Protein AF-A0A954TBY7-F1 (afdb_monomer)

Structure (mmCIF, N/CA/C/O backbone):
data_AF-A0A954TBY7-F1
#
_entry.id   AF-A0A954TBY7-F1
#
loop_
_atom_site.group_PDB
_atom_site.id
_atom_site.type_symbol
_atom_site.label_atom_id
_atom_site.label_alt_id
_atom_site.label_comp_id
_atom_site.label_asym_id
_atom_site.label_entity_id
_atom_site.label_seq_id
_atom_site.pdbx_PDB_ins_code
_atom_site.Cartn_x
_atom_site.Cartn_y
_atom_site.Cartn_z
_atom_site.occupancy
_atom_site.B_iso_or_equiv
_atom_site.auth_seq_id
_atom_site.aut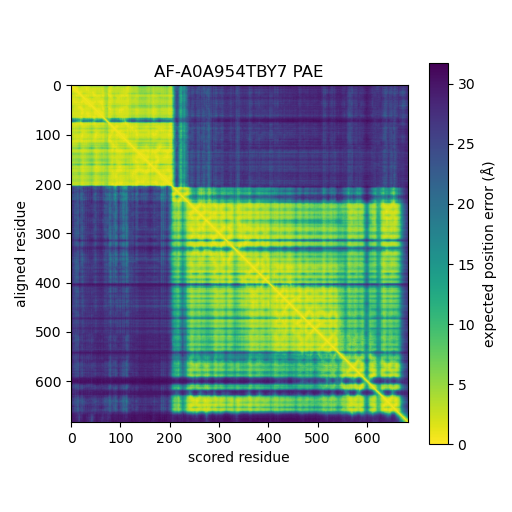h_comp_id
_atom_site.auth_asym_id
_atom_site.auth_atom_id
_atom_site.pdbx_PDB_model_num
ATOM 1 N N . MET A 1 1 ? -6.990 22.289 17.092 1.00 50.97 1 MET A N 1
ATOM 2 C CA . MET A 1 1 ? -8.337 21.695 16.941 1.00 50.97 1 MET A CA 1
ATOM 3 C C . MET A 1 1 ? -8.797 21.157 18.287 1.00 50.97 1 MET A C 1
ATOM 5 O O . MET A 1 1 ? -7.957 20.704 19.054 1.00 50.97 1 MET A O 1
ATOM 9 N N . ASN A 1 2 ? -10.092 21.253 18.597 1.00 77.56 2 ASN A N 1
ATOM 10 C CA . ASN A 1 2 ? -10.678 20.667 19.807 1.00 77.56 2 ASN A CA 1
ATOM 11 C C . ASN A 1 2 ? -10.578 19.130 19.717 1.00 77.56 2 ASN A C 1
ATOM 13 O O . ASN A 1 2 ? -11.118 18.555 18.777 1.00 77.56 2 ASN A O 1
ATOM 17 N N . ALA A 1 3 ? -9.901 18.467 20.664 1.00 75.75 3 ALA A N 1
ATOM 18 C CA . ALA A 1 3 ? -9.698 17.009 20.649 1.00 75.75 3 ALA A CA 1
ATOM 19 C C . ALA A 1 3 ? -11.019 16.218 20.564 1.00 75.75 3 ALA A C 1
ATOM 21 O O . ALA A 1 3 ? -11.081 15.175 19.921 1.00 75.75 3 ALA A O 1
ATOM 22 N N . LYS A 1 4 ? -12.099 16.763 21.139 1.00 79.69 4 LYS A N 1
ATOM 23 C CA . LYS A 1 4 ? -13.449 16.186 21.057 1.00 79.69 4 LYS A CA 1
ATOM 24 C C . LYS A 1 4 ? -14.001 16.187 19.634 1.00 79.69 4 LYS A C 1
ATOM 26 O O . LYS A 1 4 ? -14.615 15.212 19.220 1.00 79.69 4 LYS A O 1
ATOM 31 N N . ARG A 1 5 ? -13.745 17.259 18.880 1.00 84.50 5 ARG A N 1
ATOM 32 C CA . ARG A 1 5 ? -14.191 17.388 17.489 1.00 84.50 5 ARG A CA 1
ATOM 33 C C . ARG A 1 5 ? -13.431 16.437 16.565 1.00 84.50 5 ARG A C 1
ATOM 35 O O . ARG A 1 5 ? -14.044 15.838 15.698 1.00 84.50 5 ARG A O 1
ATOM 42 N N . VAL A 1 6 ? -12.132 16.236 16.808 1.00 80.69 6 VAL A N 1
ATOM 43 C CA . VAL A 1 6 ? -11.318 15.250 16.069 1.00 80.69 6 VAL A CA 1
ATOM 44 C C . VAL A 1 6 ? -11.825 13.827 16.313 1.00 80.69 6 VAL A C 1
ATOM 46 O O . VAL A 1 6 ? -12.022 13.073 15.365 1.00 80.69 6 VAL A O 1
ATOM 49 N N . ALA A 1 7 ? -12.094 13.467 17.573 1.00 77.31 7 ALA A N 1
ATOM 50 C CA . ALA A 1 7 ? -12.669 12.162 17.903 1.00 77.31 7 ALA A CA 1
ATOM 51 C C . ALA A 1 7 ? -14.050 11.961 17.250 1.00 77.31 7 ALA A C 1
ATOM 53 O O . ALA A 1 7 ? -14.341 10.881 16.742 1.00 77.31 7 ALA A O 1
ATOM 54 N N . ALA A 1 8 ? -14.876 13.010 17.222 1.00 84.69 8 ALA A N 1
ATOM 55 C CA . ALA A 1 8 ? -16.172 12.990 16.555 1.00 84.69 8 ALA A CA 1
ATOM 56 C C . ALA A 1 8 ? -16.061 12.808 15.032 1.00 84.69 8 ALA A C 1
ATOM 58 O O . ALA A 1 8 ? -16.785 11.999 14.457 1.00 84.69 8 ALA A O 1
ATOM 59 N N . GLU A 1 9 ? -15.134 13.508 14.378 1.00 85.94 9 GLU A N 1
ATOM 60 C CA . GLU A 1 9 ? -14.890 13.388 12.938 1.00 85.94 9 GLU A CA 1
ATOM 61 C C . GLU A 1 9 ? -14.439 11.975 12.547 1.00 85.94 9 GLU A C 1
ATOM 63 O O . GLU A 1 9 ? -14.971 11.397 11.596 1.00 85.94 9 GLU A O 1
ATOM 68 N N . ALA A 1 10 ? -13.536 11.383 13.335 1.00 79.56 10 ALA A N 1
ATOM 69 C CA . ALA A 1 10 ? -13.103 10.002 13.154 1.00 79.56 10 ALA A CA 1
ATOM 70 C C . ALA A 1 10 ? -14.247 9.001 13.380 1.00 79.56 10 ALA A C 1
ATOM 72 O O . ALA A 1 10 ? -14.364 8.022 12.650 1.00 79.56 10 ALA A O 1
ATOM 73 N N . ALA A 1 11 ? -15.119 9.229 14.363 1.00 83.06 11 ALA A N 1
ATOM 74 C CA . ALA A 1 11 ? -16.249 8.340 14.627 1.00 83.06 11 ALA A CA 1
ATOM 75 C C . ALA A 1 11 ? -17.298 8.355 13.502 1.00 83.06 11 ALA A C 1
ATOM 77 O O . ALA A 1 11 ? -17.919 7.331 13.222 1.00 83.06 11 ALA A O 1
ATOM 78 N N . LEU A 1 12 ? -17.463 9.482 12.806 1.00 90.31 12 LEU A N 1
ATOM 79 C CA . LEU A 1 12 ? -18.418 9.593 11.703 1.00 90.31 12 LEU A CA 1
ATOM 80 C C . LEU A 1 12 ? -18.045 8.762 10.468 1.00 90.31 12 LEU A C 1
ATOM 82 O O . LEU A 1 12 ? -18.895 8.568 9.607 1.00 90.31 12 LEU A O 1
ATOM 86 N N . GLN A 1 13 ? -16.818 8.241 10.358 1.00 88.75 13 GLN A N 1
ATOM 87 C CA . GLN A 1 13 ? -16.453 7.310 9.277 1.00 88.75 13 GLN A CA 1
ATOM 88 C C . GLN A 1 13 ? -17.236 5.987 9.331 1.00 88.75 13 GLN A C 1
ATOM 90 O O . GLN A 1 13 ? -17.309 5.278 8.338 1.00 88.75 13 GLN A O 1
ATOM 95 N N . TYR A 1 14 ? -17.814 5.660 10.490 1.00 86.69 14 TYR A N 1
ATOM 96 C CA . TYR A 1 14 ? -18.623 4.460 10.690 1.00 86.69 14 TYR A CA 1
ATOM 97 C C . TYR A 1 14 ? -20.109 4.671 10.369 1.00 86.69 14 TYR A C 1
ATOM 99 O O . TYR A 1 14 ? -20.904 3.774 10.633 1.00 86.69 14 TYR A O 1
ATOM 107 N N . VAL A 1 15 ? -20.489 5.854 9.872 1.00 92.56 15 VAL A N 1
ATOM 108 C CA . VAL A 1 15 ? -21.866 6.190 9.500 1.00 92.56 15 VAL A CA 1
ATOM 109 C C . VAL A 1 15 ? -21.993 6.182 7.983 1.00 92.56 15 VAL A C 1
ATOM 111 O O . VAL A 1 15 ? -21.381 7.005 7.301 1.00 92.56 15 VAL A O 1
ATOM 114 N N . GLU A 1 16 ? -22.827 5.281 7.477 1.00 92.50 16 GLU A N 1
ATOM 115 C CA . GLU A 1 16 ? -23.110 5.099 6.053 1.00 92.50 16 GLU A CA 1
ATOM 116 C C . GLU A 1 16 ? -24.574 5.454 5.738 1.00 92.50 16 GLU A C 1
ATOM 118 O O . GLU A 1 16 ? -25.411 5.605 6.635 1.00 92.50 16 GLU A O 1
ATOM 123 N N . ASN A 1 17 ? -24.889 5.613 4.450 1.00 92.88 17 ASN A N 1
ATOM 124 C CA . ASN A 1 17 ? -26.252 5.895 4.003 1.00 92.88 17 ASN A CA 1
ATOM 125 C C . ASN A 1 17 ? -27.227 4.787 4.434 1.00 92.88 17 ASN A C 1
ATOM 127 O O . ASN A 1 17 ? -26.924 3.600 4.366 1.00 92.88 17 ASN A O 1
ATOM 131 N N . GLY A 1 18 ? -28.418 5.191 4.872 1.00 90.25 18 GLY A N 1
ATOM 132 C CA . GLY A 1 18 ? -29.481 4.297 5.327 1.00 90.25 18 GLY A CA 1
ATOM 133 C C . GLY A 1 18 ? -29.299 3.752 6.747 1.00 90.25 18 GLY A C 1
ATOM 134 O O . GLY A 1 18 ? -30.172 3.026 7.223 1.00 90.25 18 GLY A O 1
ATOM 135 N N . MET A 1 19 ? -28.210 4.093 7.448 1.00 91.06 19 MET A N 1
ATOM 136 C CA . MET A 1 19 ? -27.984 3.621 8.815 1.00 91.06 19 MET A CA 1
ATOM 137 C C . MET A 1 19 ? -28.912 4.283 9.837 1.00 91.06 19 MET A C 1
ATOM 139 O O . MET A 1 19 ? -29.261 5.467 9.751 1.00 91.06 19 MET A O 1
ATOM 143 N N . ARG A 1 20 ? -29.218 3.523 10.891 1.00 90.56 20 ARG A N 1
ATOM 144 C CA . ARG A 1 20 ? -29.737 4.076 12.145 1.00 90.56 20 ARG A CA 1
ATOM 145 C C . ARG A 1 20 ? -28.571 4.447 13.050 1.00 90.56 20 ARG A C 1
ATOM 147 O O . ARG A 1 20 ? -27.699 3.620 13.314 1.00 90.56 20 ARG A O 1
ATOM 154 N N . VAL A 1 21 ? -28.559 5.679 13.550 1.00 94.56 21 VAL A N 1
ATOM 155 C CA . VAL A 1 21 ? -27.428 6.214 14.318 1.00 94.56 21 VAL A CA 1
ATOM 156 C C . VAL A 1 21 ? -27.861 6.525 15.744 1.00 94.56 21 VAL A C 1
ATOM 158 O O . VAL A 1 21 ? -28.618 7.461 15.986 1.00 94.56 21 VAL A O 1
ATOM 161 N N . GLY A 1 22 ? -27.362 5.758 16.710 1.00 94.38 22 GLY A N 1
ATOM 162 C CA . GLY A 1 22 ? -27.456 6.087 18.127 1.00 94.38 22 GLY A CA 1
ATOM 163 C C . GLY A 1 22 ? -26.684 7.371 18.418 1.00 94.38 22 GLY A C 1
ATOM 164 O O . GLY A 1 22 ? -25.465 7.415 18.250 1.00 94.38 22 GLY A O 1
ATOM 165 N N . LEU A 1 23 ? -27.393 8.416 18.840 1.00 96.62 23 LEU A N 1
ATOM 166 C CA . LEU A 1 23 ? -26.835 9.736 19.104 1.00 96.62 23 LEU A CA 1
ATOM 167 C C . LEU A 1 23 ? -26.536 9.861 20.597 1.00 96.62 23 LEU A C 1
ATOM 169 O O . LEU A 1 23 ? -27.461 9.962 21.404 1.00 96.62 23 LEU A O 1
ATOM 173 N N . GLY A 1 24 ? -25.252 9.842 20.949 1.00 94.12 24 GLY A N 1
ATOM 174 C CA . GLY A 1 24 ? -24.766 9.930 22.321 1.00 94.12 24 GLY A CA 1
ATOM 175 C C . GLY A 1 24 ? -25.105 11.228 23.059 1.00 94.12 24 GLY A C 1
ATOM 176 O O . GLY A 1 24 ? -25.708 12.157 22.512 1.00 94.12 24 GLY A O 1
ATOM 177 N N . THR A 1 25 ? -24.681 11.313 24.320 1.00 93.00 25 THR A N 1
ATOM 178 C CA . THR A 1 25 ? -24.926 12.478 25.187 1.00 93.00 25 THR A CA 1
ATOM 179 C C . THR A 1 25 ? -23.616 13.088 25.696 1.00 93.00 25 THR A C 1
ATOM 181 O O . THR A 1 25 ? -22.612 12.417 25.922 1.00 93.00 25 THR A O 1
ATOM 184 N N . GLY A 1 26 ? -23.617 14.412 25.882 1.00 90.69 26 GLY A N 1
ATOM 185 C CA . GLY A 1 26 ? -22.507 15.165 26.465 1.00 90.69 26 GLY A CA 1
ATOM 186 C C . GLY A 1 26 ? -21.692 15.972 25.453 1.00 90.69 26 GLY A C 1
ATOM 187 O O . GLY A 1 26 ? -21.946 15.973 24.254 1.00 90.69 26 GLY A O 1
ATOM 188 N N . SER A 1 27 ? -20.694 16.702 25.956 1.00 88.50 27 SER A N 1
ATOM 189 C CA . SER A 1 27 ? -19.977 17.714 25.158 1.00 88.50 27 SER A CA 1
ATOM 190 C C . SER A 1 27 ? -19.278 17.183 23.898 1.00 88.50 27 SER A C 1
ATOM 192 O O . SER A 1 27 ? -19.209 17.904 22.913 1.00 88.50 27 SER A O 1
ATOM 194 N N . THR A 1 28 ? -18.777 15.944 23.904 1.00 86.31 28 THR A N 1
ATOM 195 C CA . THR A 1 28 ? -18.187 15.326 22.702 1.00 86.31 28 THR A CA 1
ATOM 196 C C . THR A 1 28 ? -19.265 14.907 21.702 1.00 86.31 28 THR A C 1
ATOM 198 O O . THR A 1 28 ? -19.092 15.096 20.503 1.00 86.31 28 THR A O 1
ATOM 201 N N . ALA A 1 29 ? -20.406 14.407 22.184 1.00 90.00 29 ALA A N 1
ATOM 202 C CA . ALA A 1 29 ? -21.537 14.067 21.328 1.00 90.00 29 ALA A CA 1
ATOM 203 C C . ALA A 1 29 ? -22.147 15.312 20.659 1.00 90.00 29 ALA A C 1
ATOM 205 O O . ALA A 1 29 ? -22.557 15.235 19.510 1.00 90.00 29 ALA A O 1
ATOM 206 N N . LEU A 1 30 ? -22.141 16.474 21.325 1.00 91.75 30 LEU A N 1
ATOM 207 C CA . LEU A 1 30 ? -22.591 17.736 20.720 1.00 91.75 30 LEU A CA 1
ATOM 208 C C . LEU A 1 30 ? -21.755 18.128 19.492 1.00 91.75 30 LEU A C 1
ATOM 210 O O . LEU A 1 30 ? -22.326 18.507 18.474 1.00 91.75 30 LEU A O 1
ATOM 214 N N . GLU A 1 31 ? -20.429 17.982 19.562 1.00 91.44 31 GLU A N 1
ATOM 215 C CA . GLU A 1 31 ? -19.540 18.202 18.409 1.00 91.44 31 GLU A CA 1
ATOM 216 C C . GLU A 1 31 ? -19.845 17.208 17.275 1.00 91.44 31 GLU A C 1
ATOM 218 O O . GLU A 1 31 ? -19.875 17.586 16.105 1.00 91.44 31 GLU A O 1
ATOM 223 N N . MET A 1 32 ? -20.130 15.945 17.621 1.00 94.94 32 MET A N 1
ATOM 224 C CA . MET A 1 32 ? -20.538 14.917 16.657 1.00 94.94 32 MET A CA 1
ATOM 225 C C . MET A 1 32 ? -21.853 15.266 15.957 1.00 94.94 32 MET A C 1
ATOM 227 O O . MET A 1 32 ? -21.923 15.137 14.738 1.00 94.94 32 MET A O 1
ATOM 231 N N . LEU A 1 33 ? -22.863 15.771 16.674 1.00 97.25 33 LEU A N 1
ATOM 232 C CA . LEU A 1 33 ? -24.134 16.179 16.066 1.00 97.25 33 LEU A CA 1
ATOM 233 C C . LEU A 1 33 ? -23.950 17.300 15.035 1.00 97.25 33 LEU A C 1
ATOM 235 O O . LEU A 1 33 ? -24.588 17.274 13.986 1.00 97.25 33 LEU A O 1
ATOM 239 N N . GLU A 1 34 ? -23.085 18.278 15.310 1.00 96.06 34 GLU A N 1
ATOM 240 C CA . GLU A 1 34 ? -22.825 19.379 14.373 1.00 96.06 34 GLU A CA 1
ATOM 241 C C . GLU A 1 34 ? -22.205 18.878 13.066 1.00 96.06 34 GLU A C 1
ATOM 243 O O . GLU A 1 34 ? -22.681 19.225 11.983 1.00 96.06 34 GLU A O 1
ATOM 248 N N . LEU A 1 35 ? -21.199 18.007 13.174 1.00 95.69 35 LEU A N 1
ATOM 249 C CA . LEU A 1 35 ? -20.546 17.377 12.027 1.00 95.69 35 LEU A CA 1
ATOM 250 C C . LEU A 1 35 ? -21.489 16.422 11.275 1.00 95.69 35 LEU A C 1
ATOM 252 O O . LEU A 1 35 ? -21.494 16.386 10.044 1.00 95.69 35 LEU A O 1
ATOM 256 N N . LEU A 1 36 ? -22.321 15.665 11.993 1.00 97.12 36 LEU A N 1
ATOM 257 C CA . LEU A 1 36 ? -23.317 14.783 11.386 1.00 97.12 36 LEU A CA 1
ATOM 258 C C . LEU A 1 36 ? -24.338 15.591 10.576 1.00 97.12 36 LEU A C 1
ATOM 260 O O . LEU A 1 36 ? -24.650 15.233 9.442 1.00 97.12 36 LEU A O 1
ATOM 264 N N . ALA A 1 37 ? -24.809 16.717 11.116 1.00 97.25 37 ALA A N 1
ATOM 265 C CA . ALA A 1 37 ? -25.729 17.607 10.418 1.00 97.25 37 ALA A CA 1
ATOM 266 C C . ALA A 1 37 ? -25.112 18.215 9.145 1.00 97.25 37 ALA A C 1
ATOM 268 O O . ALA A 1 37 ? -25.820 18.419 8.160 1.00 97.25 37 ALA A O 1
ATOM 269 N N . GLU A 1 38 ? -23.804 18.497 9.139 1.00 95.94 38 GLU A N 1
ATOM 270 C CA . GLU A 1 38 ? -23.078 18.903 7.926 1.00 95.94 38 GLU A CA 1
ATOM 271 C C . GLU A 1 38 ? -23.099 17.804 6.860 1.00 95.94 38 GLU A C 1
ATOM 273 O O . GLU A 1 38 ? -23.438 18.083 5.711 1.00 95.94 38 GLU A O 1
ATOM 278 N N . ARG A 1 39 ? -22.819 16.550 7.235 1.00 96.44 39 ARG A N 1
ATOM 279 C CA . ARG A 1 39 ? -22.864 15.421 6.291 1.00 96.44 39 ARG A CA 1
ATOM 280 C C . ARG A 1 39 ? -24.265 15.178 5.738 1.00 96.44 39 ARG A C 1
ATOM 282 O O . ARG A 1 39 ? -24.400 14.924 4.546 1.00 96.44 39 ARG A O 1
ATOM 289 N N . ILE A 1 40 ? -25.300 15.321 6.567 1.00 96.56 40 ILE A N 1
ATOM 290 C CA . ILE A 1 40 ? -26.699 15.187 6.131 1.00 96.56 40 ILE A CA 1
ATOM 291 C C . ILE A 1 40 ? -27.058 16.259 5.101 1.00 96.56 40 ILE A C 1
ATOM 293 O O . ILE A 1 40 ? -27.643 15.950 4.065 1.00 96.56 40 ILE A O 1
ATOM 297 N N . ARG A 1 41 ? -26.638 17.513 5.316 1.00 95.62 41 ARG A N 1
ATOM 298 C CA . ARG A 1 41 ? -26.816 18.580 4.313 1.00 95.62 41 ARG A CA 1
ATOM 299 C C . ARG A 1 41 ? -26.100 18.290 2.991 1.00 95.62 41 ARG A C 1
ATOM 301 O O . ARG A 1 41 ? -26.542 18.784 1.961 1.00 95.62 41 ARG A O 1
ATOM 308 N N . ASN A 1 42 ? -25.042 17.483 3.025 1.00 94.19 42 ASN A N 1
ATOM 309 C CA . ASN A 1 42 ? -24.269 17.064 1.858 1.00 94.19 42 ASN A CA 1
ATOM 310 C C . ASN A 1 42 ? -24.735 15.719 1.261 1.00 94.19 42 ASN A C 1
ATOM 312 O O . ASN A 1 42 ? -24.016 15.140 0.453 1.00 94.19 42 ASN A O 1
ATOM 316 N N . GLY A 1 43 ? -25.919 15.223 1.638 1.00 94.38 43 GLY A N 1
ATOM 317 C CA . GLY A 1 43 ? -26.549 14.052 1.016 1.00 94.38 43 GLY A CA 1
ATOM 318 C C . GLY A 1 43 ? -26.509 12.760 1.835 1.00 94.38 43 GLY A C 1
ATOM 319 O O . GLY A 1 43 ? -27.042 11.752 1.378 1.00 94.38 43 GLY A O 1
ATOM 320 N N . LEU A 1 44 ? -25.934 12.765 3.044 1.00 95.62 44 LEU A N 1
ATOM 321 C CA . LEU A 1 44 ? -26.008 11.609 3.943 1.00 95.62 44 LEU A CA 1
ATOM 322 C C . LEU A 1 44 ? -27.450 11.409 4.440 1.00 95.62 44 LEU A C 1
ATOM 324 O O . LEU A 1 44 ? -28.040 12.305 5.044 1.00 95.62 44 LEU A O 1
ATOM 328 N N . THR A 1 45 ? -27.997 10.213 4.250 1.00 95.81 45 THR A N 1
ATOM 329 C CA . THR A 1 45 ? -29.342 9.845 4.715 1.00 95.81 45 THR A CA 1
ATOM 330 C C . THR A 1 45 ? -29.238 8.890 5.896 1.00 95.81 45 THR A C 1
ATOM 332 O O . THR A 1 45 ? -28.690 7.804 5.749 1.00 95.81 45 THR A O 1
ATOM 335 N N . ILE A 1 46 ? -29.764 9.276 7.062 1.00 95.00 46 ILE A N 1
ATOM 336 C CA . ILE A 1 46 ? -29.761 8.466 8.292 1.00 95.00 46 ILE A CA 1
ATOM 337 C C . ILE A 1 46 ? -31.028 8.695 9.114 1.00 95.00 46 ILE A C 1
ATOM 339 O O . ILE A 1 46 ? -31.739 9.683 8.919 1.00 95.00 46 ILE A O 1
ATOM 343 N N . GLU A 1 47 ? -31.255 7.823 10.094 1.00 93.19 47 GLU A N 1
ATOM 344 C CA . GLU A 1 47 ? -32.274 7.994 11.132 1.00 93.19 47 GLU A CA 1
ATOM 345 C C . GLU A 1 47 ? -31.620 7.990 12.528 1.00 93.19 47 GLU A C 1
ATOM 347 O O . GLU A 1 47 ? -31.001 7.012 12.949 1.00 93.19 47 GLU A O 1
ATOM 352 N N . GLY A 1 48 ? -31.713 9.105 13.254 1.00 94.75 48 GLY A N 1
ATOM 353 C CA . GLY A 1 48 ? -31.069 9.301 14.553 1.00 94.75 48 GLY A CA 1
ATOM 354 C C . GLY A 1 48 ? -31.891 8.780 15.737 1.00 94.75 48 GLY A C 1
ATOM 355 O O . GLY A 1 48 ? -33.088 9.042 15.838 1.00 94.75 48 GLY A O 1
ATOM 356 N N . ILE A 1 49 ? -31.244 8.105 16.688 1.00 94.44 49 ILE A N 1
ATOM 357 C CA . ILE A 1 49 ? -31.860 7.575 17.914 1.00 94.44 49 ILE A CA 1
ATOM 358 C C . ILE A 1 49 ? -31.191 8.243 19.126 1.00 94.44 49 ILE A C 1
ATOM 360 O O . ILE A 1 49 ? -30.075 7.869 19.490 1.00 94.44 49 ILE A O 1
ATOM 364 N N . PRO A 1 50 ? -31.820 9.248 19.757 1.00 95.12 50 PRO A N 1
ATOM 365 C CA . PRO A 1 50 ? -31.179 10.040 20.801 1.00 95.12 50 PRO A CA 1
ATOM 366 C C . PRO A 1 50 ? -31.091 9.303 22.143 1.00 95.12 50 PRO A C 1
ATOM 368 O O . PRO A 1 50 ? -32.067 8.712 22.604 1.00 95.12 50 PRO A O 1
ATOM 371 N N . THR A 1 51 ? -29.941 9.404 22.819 1.00 94.75 51 THR A N 1
ATOM 372 C CA . THR A 1 51 ? -29.739 8.826 24.161 1.00 94.75 51 THR A CA 1
ATOM 373 C C . THR A 1 51 ? -30.194 9.735 25.304 1.00 94.75 51 THR A C 1
ATOM 375 O O . THR A 1 51 ? -30.159 9.322 26.456 1.00 94.75 51 THR A O 1
ATOM 378 N N . SER A 1 52 ? -30.668 10.950 25.023 1.00 95.62 52 SER A N 1
ATOM 379 C CA . SER A 1 52 ? -31.297 11.839 26.010 1.00 95.62 52 SER A CA 1
ATOM 380 C C . SER A 1 52 ? -32.278 12.809 25.353 1.00 95.62 52 SER A C 1
ATOM 382 O O . SER A 1 52 ? -32.200 13.057 24.145 1.00 95.62 52 SER A O 1
ATOM 384 N N . GLU A 1 53 ? -33.181 13.401 26.138 1.00 94.50 53 GLU A N 1
ATOM 385 C CA . GLU A 1 53 ? -34.050 14.486 25.655 1.00 94.50 53 GLU A CA 1
ATOM 386 C C . GLU A 1 53 ? -33.237 15.715 25.227 1.00 94.50 53 GLU A C 1
ATOM 388 O O . GLU A 1 53 ? -33.576 16.375 24.244 1.00 94.50 53 GLU A O 1
ATOM 393 N N . GLY A 1 54 ? -32.116 15.986 25.907 1.00 94.38 54 GLY A N 1
ATOM 394 C CA . GLY A 1 54 ? -31.180 17.046 25.524 1.00 94.38 54 GLY A CA 1
ATOM 395 C C . GLY A 1 54 ? -30.567 16.812 24.141 1.00 94.38 54 GLY A C 1
ATOM 396 O O . GLY A 1 54 ? -30.588 17.706 23.292 1.00 94.38 54 GLY A O 1
ATOM 397 N N . THR A 1 55 ? -30.089 15.593 23.874 1.00 96.38 55 THR A N 1
ATOM 398 C CA . THR A 1 55 ? -29.595 15.198 22.547 1.00 96.38 55 THR A CA 1
ATOM 399 C C . THR A 1 55 ? -30.705 15.263 21.498 1.00 96.38 55 THR A C 1
ATOM 401 O O . THR A 1 55 ? -30.472 15.771 20.402 1.00 96.38 55 THR A O 1
ATOM 404 N N . ALA A 1 56 ? -31.923 14.818 21.823 1.00 95.75 56 ALA A N 1
ATOM 405 C CA . ALA A 1 56 ? -33.065 14.880 20.910 1.00 95.75 56 ALA A CA 1
ATOM 406 C C . ALA A 1 56 ? -33.422 16.325 20.529 1.00 95.75 56 ALA A C 1
ATOM 408 O O . ALA A 1 56 ? -33.657 16.622 19.358 1.00 95.75 56 ALA A O 1
ATOM 409 N N . ALA A 1 57 ? -33.457 17.239 21.502 1.00 96.38 57 ALA A N 1
ATOM 410 C CA . ALA A 1 57 ? -33.698 18.657 21.257 1.00 96.38 57 ALA A CA 1
ATOM 411 C C . ALA A 1 57 ? -32.624 19.249 20.335 1.00 96.38 57 ALA A C 1
ATOM 413 O O . ALA A 1 57 ? -32.959 19.849 19.313 1.00 96.38 57 ALA A O 1
ATOM 414 N N . ARG A 1 58 ? -31.342 18.991 20.628 1.00 97.12 58 ARG A N 1
ATOM 415 C CA . ARG A 1 58 ? -30.230 19.492 19.812 1.00 97.12 58 ARG A CA 1
ATOM 416 C C . ARG A 1 58 ? -30.238 18.932 18.390 1.00 97.12 58 ARG A C 1
ATOM 418 O O . ARG A 1 58 ? -29.997 19.668 17.439 1.00 97.12 58 ARG A O 1
ATOM 425 N N . ALA A 1 59 ? -30.531 17.646 18.229 1.00 97.25 59 ALA A N 1
ATOM 426 C CA . ALA A 1 59 ? -30.623 17.017 16.918 1.00 97.25 59 ALA A CA 1
ATOM 427 C C . ALA A 1 59 ? -31.739 17.645 16.062 1.00 97.25 59 ALA A C 1
ATOM 429 O O . ALA A 1 59 ? -31.518 17.925 14.884 1.00 97.25 59 ALA A O 1
ATOM 430 N N . ARG A 1 60 ? -32.895 17.963 16.666 1.00 97.06 60 ARG A N 1
ATOM 431 C CA . ARG A 1 60 ? -33.986 18.680 15.982 1.00 97.06 60 ARG A CA 1
ATOM 432 C C . ARG A 1 60 ? -33.581 20.091 15.559 1.00 97.06 60 ARG A C 1
ATOM 434 O O . ARG A 1 60 ? -33.873 20.475 14.433 1.00 97.06 60 ARG A O 1
ATOM 441 N N . GLU A 1 61 ? -32.881 20.842 16.411 1.00 97.56 61 GLU A N 1
ATOM 442 C CA . GLU A 1 61 ? -32.352 22.172 16.050 1.00 97.56 61 GLU A CA 1
ATOM 443 C C . GLU A 1 61 ? -31.412 22.119 14.839 1.00 97.56 61 GLU A C 1
ATOM 445 O O . GLU A 1 61 ? -31.384 23.039 14.022 1.00 97.56 61 GLU A O 1
ATOM 450 N N . LEU A 1 62 ? -30.644 21.035 14.722 1.00 97.50 62 LEU A N 1
ATOM 451 C CA . LEU A 1 62 ? -29.696 20.806 13.635 1.00 97.50 62 LEU A CA 1
ATOM 452 C C . LEU A 1 62 ? -30.327 20.150 12.395 1.00 97.50 62 LEU A C 1
ATOM 454 O O . LEU A 1 62 ? -29.617 19.902 11.421 1.00 97.50 62 LEU A O 1
ATOM 458 N N . ASN A 1 63 ? -31.644 19.916 12.403 1.00 96.81 63 ASN A N 1
ATOM 459 C CA . ASN A 1 63 ? -32.396 19.220 11.354 1.00 96.81 63 ASN A CA 1
ATOM 460 C C . ASN A 1 63 ? -31.893 17.793 11.068 1.00 96.81 63 ASN A C 1
ATOM 462 O O . ASN A 1 63 ? -31.933 17.332 9.930 1.00 96.81 63 ASN A O 1
ATOM 466 N N . ILE A 1 64 ? -31.424 17.085 12.097 1.00 97.62 64 ILE A N 1
ATOM 467 C CA . ILE A 1 64 ? -31.092 15.660 12.005 1.00 97.62 64 ILE A CA 1
ATOM 468 C C . ILE A 1 64 ? -32.404 14.864 12.099 1.00 97.62 64 ILE A C 1
ATOM 470 O O . ILE A 1 64 ? -33.118 15.018 13.098 1.00 97.62 64 ILE A O 1
ATOM 474 N N . PRO A 1 65 ? -32.747 14.021 11.105 1.00 95.62 65 PRO A N 1
ATOM 475 C CA . PRO A 1 65 ? -33.935 13.177 11.172 1.00 95.62 65 PRO A CA 1
ATOM 476 C C . PRO A 1 65 ? -33.848 12.236 12.371 1.00 95.62 65 PRO A C 1
ATOM 478 O O . PRO A 1 65 ? -32.831 11.574 12.568 1.00 95.62 65 PRO A O 1
ATOM 481 N N . LEU A 1 66 ? -34.903 12.185 13.182 1.00 94.44 66 LEU A N 1
ATOM 482 C CA . LEU A 1 66 ? -34.975 11.309 14.348 1.00 94.44 66 LEU A CA 1
ATOM 483 C C . LEU A 1 66 ? -35.987 10.195 14.118 1.00 94.44 66 LEU A C 1
ATOM 485 O O . LEU A 1 66 ? -37.035 10.430 13.515 1.00 94.44 66 LEU A O 1
ATOM 489 N N . ALA A 1 67 ? -35.690 9.021 14.670 1.00 87.44 67 ALA A N 1
ATOM 490 C CA . ALA A 1 67 ? -36.606 7.897 14.652 1.00 87.44 67 ALA A CA 1
ATOM 491 C C . ALA A 1 67 ? -37.924 8.238 15.352 1.00 87.44 67 ALA A C 1
ATOM 493 O O . ALA A 1 67 ? -37.944 8.895 16.398 1.00 87.44 67 ALA A O 1
ATOM 494 N N . THR A 1 68 ? -39.031 7.787 14.762 1.00 72.81 68 THR A N 1
ATOM 495 C CA . THR A 1 68 ? -40.377 7.994 15.326 1.00 72.81 68 THR A CA 1
ATOM 496 C C . THR A 1 68 ? -40.751 6.937 16.365 1.00 72.81 68 THR A C 1
ATOM 498 O O . THR A 1 68 ? -41.591 7.205 17.226 1.00 72.81 68 THR A O 1
ATOM 501 N N . ASP A 1 69 ? -40.091 5.778 16.341 1.00 70.31 69 ASP A N 1
ATOM 502 C CA . ASP A 1 69 ? -40.216 4.696 17.310 1.00 70.31 69 ASP A CA 1
ATOM 503 C C . ASP A 1 69 ? -38.844 4.203 17.805 1.00 70.31 69 ASP A C 1
ATOM 505 O O . ASP A 1 69 ? -37.801 4.448 17.198 1.00 70.31 69 ASP A O 1
ATOM 509 N N . TYR A 1 70 ? -38.832 3.528 18.961 1.00 65.88 70 TYR A N 1
ATOM 510 C CA . TYR A 1 70 ? -37.638 2.813 19.408 1.00 65.88 70 TYR A CA 1
ATOM 511 C C . TYR A 1 70 ? -37.593 1.460 18.687 1.00 65.88 70 TYR A C 1
ATOM 513 O O . TYR A 1 70 ? -38.530 0.671 18.854 1.00 65.88 70 TYR A O 1
ATOM 521 N N . PRO A 1 71 ? -36.548 1.165 17.900 1.00 54.16 71 PRO A N 1
ATOM 522 C CA . PRO A 1 71 ? -36.539 -0.037 17.082 1.00 54.16 71 PRO A CA 1
ATOM 523 C C . PRO A 1 71 ? -36.580 -1.326 17.913 1.00 54.16 71 PRO A C 1
ATOM 525 O O . PRO A 1 71 ? -35.919 -1.444 18.947 1.00 54.16 71 PRO A O 1
ATOM 528 N N . GLN A 1 72 ? -37.288 -2.346 17.413 1.00 57.19 72 GLN A N 1
ATOM 529 C CA . GLN A 1 72 ? -36.918 -3.738 17.712 1.00 57.19 72 GLN A CA 1
ATOM 530 C C . GLN A 1 72 ? -35.490 -3.966 17.193 1.00 57.19 72 GLN A C 1
ATOM 532 O O . GLN A 1 72 ? -35.070 -3.255 16.298 1.00 57.19 72 GLN A O 1
ATOM 537 N N . ARG A 1 73 ? -34.708 -4.896 17.749 1.00 53.66 73 ARG A N 1
ATOM 538 C CA . ARG A 1 73 ? -33.299 -5.090 17.348 1.00 53.66 73 ARG A CA 1
ATOM 539 C C . ARG A 1 73 ? -33.185 -5.252 15.818 1.00 53.66 73 ARG A C 1
ATOM 541 O O . ARG A 1 73 ? -33.620 -6.273 15.290 1.00 53.66 73 ARG A O 1
ATOM 548 N N . LEU A 1 74 ? -32.659 -4.240 15.129 1.00 49.53 74 LEU A N 1
ATOM 549 C CA . LEU A 1 74 ? -32.540 -4.185 13.670 1.00 49.53 74 LEU A CA 1
ATOM 550 C C . LEU A 1 74 ? -31.067 -4.305 13.289 1.00 49.53 74 LEU A C 1
ATOM 552 O O . LEU A 1 74 ? -30.211 -3.762 13.978 1.00 49.53 74 LEU A O 1
ATOM 556 N N . ALA A 1 75 ? -30.794 -4.994 12.184 1.00 58.19 75 ALA A N 1
ATOM 557 C CA . ALA A 1 75 ? -29.502 -4.914 11.519 1.00 58.19 75 ALA A CA 1
ATOM 558 C C . ALA A 1 75 ? -29.280 -3.490 10.974 1.00 58.19 75 ALA A C 1
ATOM 560 O O . ALA A 1 75 ? -30.245 -2.807 10.620 1.00 58.19 75 ALA A O 1
ATOM 561 N N . ASN A 1 76 ? -28.016 -3.089 10.852 1.00 75.75 76 ASN A N 1
ATOM 562 C CA . ASN A 1 76 ? -27.552 -1.813 10.305 1.00 75.75 76 ASN A CA 1
ATOM 563 C C . ASN A 1 76 ? -27.686 -0.601 11.257 1.00 75.75 76 ASN A C 1
ATOM 565 O O . ASN A 1 76 ? -28.135 0.482 10.861 1.00 75.75 76 ASN A O 1
ATOM 569 N N . GLN A 1 77 ? -27.290 -0.776 12.527 1.00 81.81 77 GLN A N 1
ATOM 570 C CA . GLN A 1 77 ? -27.255 0.298 13.530 1.00 81.81 77 GLN A CA 1
ATOM 571 C C . GLN A 1 77 ? -25.848 0.528 14.112 1.00 81.81 77 GLN A C 1
ATOM 573 O O . GLN A 1 77 ? -25.221 -0.388 14.647 1.00 81.81 77 GLN A O 1
ATOM 578 N N . VAL A 1 78 ? -25.401 1.788 14.133 1.00 89.88 78 VAL A N 1
ATOM 579 C CA . VAL A 1 78 ? -24.180 2.233 14.832 1.00 89.88 78 VAL A CA 1
ATOM 580 C C . VAL A 1 78 ? -24.533 3.219 15.946 1.00 89.88 78 VAL A C 1
ATOM 582 O O . VAL A 1 78 ? -25.387 4.076 15.765 1.00 89.88 78 VAL A O 1
ATOM 585 N N . THR A 1 79 ? -23.894 3.127 17.112 1.00 91.81 79 THR A N 1
ATOM 586 C CA . THR A 1 79 ? -24.022 4.123 18.192 1.00 91.81 79 THR A CA 1
ATOM 587 C C . THR A 1 79 ? -22.725 4.895 18.344 1.00 91.81 79 THR A C 1
ATOM 589 O O . THR A 1 79 ? -21.676 4.286 18.532 1.00 91.81 79 THR A O 1
ATOM 592 N N . LEU A 1 80 ? -22.795 6.224 18.307 1.00 94.06 80 LEU A N 1
ATOM 593 C CA . LEU A 1 80 ? -21.659 7.108 18.560 1.00 94.06 80 LEU A CA 1
ATOM 594 C C . LEU A 1 80 ? -21.883 7.822 19.894 1.00 94.06 80 LEU A C 1
ATOM 596 O O . LEU A 1 80 ? -22.820 8.614 20.019 1.00 94.06 80 LEU A O 1
ATOM 600 N N . ASP A 1 81 ? -21.035 7.572 20.889 1.00 93.06 81 ASP A N 1
ATOM 601 C CA . ASP A 1 81 ? -21.207 8.159 22.224 1.00 93.06 81 ASP A CA 1
ATOM 602 C C . ASP A 1 81 ? -19.878 8.511 22.909 1.00 93.06 81 ASP A C 1
ATOM 604 O O . ASP A 1 81 ? -18.813 8.090 22.475 1.00 93.06 81 ASP A O 1
ATOM 608 N N . GLY A 1 82 ? -19.916 9.323 23.964 1.00 91.00 82 GLY A N 1
ATOM 609 C CA . GLY A 1 82 ? -18.749 9.636 24.792 1.00 91.00 82 GLY A CA 1
ATOM 610 C C . GLY A 1 82 ? -18.606 8.713 26.004 1.00 91.00 82 GLY A C 1
ATOM 611 O O . GLY A 1 82 ? -19.505 7.937 26.329 1.00 91.00 82 GLY A O 1
ATOM 612 N N . ALA A 1 83 ? -17.497 8.849 26.732 1.00 92.44 83 ALA A N 1
ATOM 613 C CA . ALA A 1 83 ? -17.326 8.243 28.053 1.00 92.44 83 ALA A CA 1
ATOM 614 C C . ALA A 1 83 ? -16.668 9.203 29.052 1.00 92.44 83 ALA A C 1
ATOM 616 O O . ALA A 1 83 ? -15.920 10.112 28.677 1.00 92.44 83 ALA A O 1
ATOM 617 N N . ASP A 1 84 ? -16.947 8.991 30.340 1.00 94.25 84 ASP A N 1
ATOM 618 C CA . ASP A 1 84 ? -16.338 9.760 31.423 1.00 94.25 84 ASP A CA 1
ATOM 619 C C . ASP A 1 84 ? -14.958 9.215 31.786 1.00 94.25 84 ASP A C 1
ATOM 621 O O . ASP A 1 84 ? -14.052 10.003 32.070 1.00 94.25 84 ASP A O 1
ATOM 625 N N . ARG A 1 85 ? -14.793 7.887 31.786 1.00 93.81 85 ARG A N 1
ATOM 626 C CA . ARG A 1 85 ? -13.518 7.181 31.986 1.00 93.81 85 ARG A CA 1
ATOM 627 C C . ARG A 1 85 ? -13.469 5.910 31.149 1.00 93.81 85 ARG A C 1
ATOM 629 O O . ARG A 1 85 ? -14.512 5.308 30.910 1.00 93.81 85 ARG A O 1
ATOM 636 N N . VAL A 1 86 ? -12.257 5.518 30.773 1.00 90.25 86 VAL A N 1
ATOM 637 C CA . VAL A 1 86 ? -11.929 4.298 30.028 1.00 90.25 86 VAL A CA 1
ATOM 638 C C . VAL A 1 86 ? -10.704 3.662 30.688 1.00 90.25 86 VAL A C 1
ATOM 640 O O . VAL A 1 86 ? -9.744 4.383 30.969 1.00 90.25 86 VAL A O 1
ATOM 643 N N . ASP A 1 87 ? -10.744 2.363 30.979 1.00 86.81 87 ASP A N 1
ATOM 644 C CA . ASP A 1 87 ? -9.565 1.596 31.418 1.00 86.81 87 ASP A CA 1
ATOM 645 C C . ASP A 1 87 ? -8.852 0.908 30.235 1.00 86.81 87 ASP A C 1
ATOM 647 O O . ASP A 1 87 ? -9.364 0.951 29.111 1.00 86.81 87 ASP A O 1
ATOM 651 N N . PRO A 1 88 ? -7.658 0.311 30.433 1.00 81.19 88 PRO A N 1
ATOM 652 C CA . PRO A 1 88 ? -6.912 -0.331 29.348 1.00 81.19 88 PRO A CA 1
ATOM 653 C C . PRO A 1 88 ? -7.654 -1.513 28.712 1.00 81.19 88 PRO A C 1
ATOM 655 O O . PRO A 1 88 ? -7.424 -1.830 27.548 1.00 81.19 88 PRO A O 1
ATOM 658 N N . GLU A 1 89 ? -8.559 -2.146 29.458 1.00 74.12 89 GLU A N 1
ATOM 659 C CA . GLU A 1 89 ? -9.444 -3.216 29.000 1.00 74.12 89 GLU A CA 1
ATOM 660 C C . GLU A 1 89 ? -10.745 -2.685 28.371 1.00 74.12 89 GLU A C 1
ATOM 662 O O . GLU A 1 89 ? -11.690 -3.451 28.170 1.00 74.12 89 GLU A O 1
ATOM 667 N N . GLY A 1 90 ? -10.813 -1.383 28.069 1.00 77.38 90 GLY A N 1
ATOM 668 C CA . GLY A 1 90 ? -11.914 -0.719 27.373 1.00 77.38 90 GLY A CA 1
ATOM 669 C C . GLY A 1 90 ? -13.252 -0.727 28.110 1.00 77.38 90 GLY A C 1
ATOM 670 O O . GLY A 1 90 ? -14.291 -0.451 27.505 1.00 77.38 90 GLY A O 1
ATOM 671 N N . ASN A 1 91 ? -13.259 -1.009 29.411 1.00 87.06 91 ASN A N 1
ATOM 672 C CA . ASN A 1 91 ? -14.434 -0.810 30.244 1.00 87.06 91 ASN A CA 1
ATOM 673 C C . ASN A 1 91 ? -14.625 0.682 30.487 1.00 87.06 91 ASN A C 1
ATOM 675 O O . ASN A 1 91 ? -13.666 1.438 30.673 1.00 87.06 91 ASN A O 1
ATOM 679 N N . LEU A 1 92 ? -15.884 1.110 30.531 1.00 92.69 92 LEU A N 1
ATOM 680 C CA . LEU A 1 92 ? -16.205 2.528 30.631 1.00 92.69 92 LEU A CA 1
ATOM 681 C C . LEU A 1 92 ? -16.930 2.839 31.936 1.00 92.69 92 LEU A C 1
ATOM 683 O O . LEU A 1 92 ? -17.775 2.066 32.398 1.00 92.69 92 LEU A O 1
ATOM 687 N N . ILE A 1 93 ? -16.663 4.033 32.466 1.00 95.81 93 ILE A N 1
ATOM 688 C CA . ILE A 1 93 ? -17.639 4.754 33.285 1.00 95.81 93 ILE A CA 1
ATOM 689 C C . ILE A 1 93 ? -18.323 5.788 32.392 1.00 95.81 93 ILE A C 1
ATOM 691 O O . ILE A 1 93 ? -17.660 6.595 31.734 1.00 95.81 93 ILE A O 1
ATOM 695 N N . LYS A 1 94 ? -19.653 5.758 32.396 1.00 95.50 94 LYS A N 1
ATOM 696 C CA . LYS A 1 94 ? -20.566 6.710 31.759 1.00 95.50 94 LYS A CA 1
ATOM 697 C C . LYS A 1 94 ? -21.596 7.213 32.771 1.00 95.50 94 LYS A C 1
ATOM 699 O O . LYS A 1 94 ? -21.687 6.716 33.894 1.00 95.50 94 LYS A O 1
ATOM 704 N N . GLY A 1 95 ? -22.399 8.191 32.362 1.00 94.50 95 GLY A N 1
ATOM 705 C CA . GLY A 1 95 ? -23.473 8.746 33.184 1.00 94.50 95 GLY A CA 1
ATOM 706 C C . GLY A 1 95 ? -23.138 10.051 33.898 1.00 94.50 95 GLY A C 1
ATOM 707 O O . GLY A 1 95 ? -23.968 10.532 34.673 1.00 94.50 95 GLY A O 1
ATOM 708 N N . GLY A 1 96 ? -21.990 10.678 33.634 1.00 93.19 96 GLY A N 1
ATOM 709 C CA . GLY A 1 96 ? -21.672 12.024 34.118 1.00 93.19 96 GLY A CA 1
ATOM 710 C C . GLY A 1 96 ? -22.727 13.062 33.716 1.00 93.19 96 GLY A C 1
ATOM 711 O O . GLY A 1 96 ? -23.070 13.929 34.512 1.00 93.19 96 GLY A O 1
ATOM 712 N N . GLY A 1 97 ? -23.321 12.914 32.525 1.00 93.31 97 GLY A N 1
ATOM 713 C CA . GLY A 1 97 ? -24.446 13.732 32.045 1.00 93.31 97 GLY A CA 1
ATOM 714 C C . GLY A 1 97 ? -25.838 13.276 32.507 1.00 93.31 97 GLY A C 1
ATOM 715 O O . GLY A 1 97 ? -26.816 13.962 32.243 1.00 93.31 97 GLY A O 1
ATOM 716 N N . GLY A 1 98 ? -25.940 12.133 33.191 1.00 96.00 98 GLY A N 1
ATOM 717 C CA . GLY A 1 98 ? -27.196 11.620 33.745 1.00 96.00 98 GLY A CA 1
ATOM 718 C C . GLY A 1 98 ? -28.107 10.847 32.782 1.00 96.00 98 GLY A C 1
ATOM 719 O O . GLY A 1 98 ? -29.263 10.614 33.114 1.00 96.00 98 GLY A O 1
ATOM 720 N N . ALA A 1 99 ? -27.590 10.427 31.624 1.00 97.12 99 ALA A N 1
ATOM 721 C CA . ALA A 1 99 ? -28.339 9.719 30.579 1.00 97.12 99 ALA A CA 1
ATOM 722 C C . ALA A 1 99 ? -28.026 8.206 30.485 1.00 97.12 99 ALA A C 1
ATOM 724 O O . ALA A 1 99 ? -28.402 7.551 29.514 1.00 97.12 99 ALA A O 1
ATOM 725 N N . LEU A 1 100 ? -27.342 7.637 31.487 1.00 96.50 100 LEU A N 1
ATOM 726 C CA . LEU A 1 100 ? -26.722 6.304 31.415 1.00 96.50 100 LEU A CA 1
ATOM 727 C C . LEU A 1 100 ? -27.682 5.170 31.024 1.00 96.50 100 LEU A C 1
ATOM 729 O O . LEU A 1 100 ? -27.284 4.275 30.280 1.00 96.50 100 LEU A O 1
ATOM 733 N N . LEU A 1 101 ? -28.938 5.203 31.482 1.00 95.62 101 LEU A N 1
ATOM 734 C CA . LEU A 1 101 ? -29.927 4.176 31.157 1.00 95.62 101 LEU A CA 1
ATOM 735 C C . LEU A 1 101 ? -30.250 4.154 29.658 1.00 95.62 101 LEU A C 1
ATOM 737 O O . LEU A 1 101 ? -30.162 3.110 29.014 1.00 95.62 101 LEU A O 1
ATOM 741 N N . ARG A 1 102 ? -30.597 5.312 29.086 1.00 93.81 102 ARG A N 1
ATOM 742 C CA . ARG A 1 102 ? -30.914 5.434 27.655 1.00 93.81 102 ARG A CA 1
ATOM 743 C C . ARG A 1 102 ? -29.676 5.198 26.790 1.00 93.81 102 ARG A C 1
ATOM 745 O O . ARG A 1 102 ? -29.777 4.495 25.788 1.00 93.81 102 ARG A O 1
ATOM 752 N N . GLU A 1 103 ? -28.514 5.707 27.205 1.00 94.00 103 GLU A N 1
ATOM 753 C CA . GLU A 1 103 ? -27.223 5.409 26.568 1.00 94.00 103 GLU A CA 1
ATOM 754 C C . GLU A 1 103 ? -26.985 3.897 26.481 1.00 94.00 103 GLU A C 1
ATOM 756 O O . GLU A 1 103 ? -26.693 3.379 25.403 1.00 94.00 103 GLU A O 1
ATOM 761 N N . LYS A 1 104 ? -27.168 3.164 27.589 1.00 91.06 104 LYS A N 1
ATOM 762 C CA . LYS A 1 104 ? -26.935 1.715 27.623 1.00 91.06 104 LYS A CA 1
ATOM 763 C C . LYS A 1 104 ? -27.951 0.945 26.785 1.00 91.06 104 LYS A C 1
ATOM 765 O O . LYS A 1 104 ? -27.563 0.001 26.101 1.00 91.06 104 LYS A O 1
ATOM 770 N N . LEU A 1 105 ? -29.223 1.349 26.802 1.00 89.12 105 LEU A N 1
ATOM 771 C CA . LEU A 1 105 ? -30.265 0.746 25.968 1.00 89.12 105 LEU A CA 1
ATOM 772 C C . LEU A 1 105 ? -29.923 0.872 24.478 1.00 89.12 105 LEU A C 1
ATOM 774 O O . LEU A 1 105 ? -29.882 -0.137 23.777 1.00 89.12 105 LEU A O 1
ATOM 778 N N . VAL A 1 106 ? -29.625 2.088 24.006 1.00 88.94 106 VAL A N 1
ATOM 779 C CA . VAL A 1 106 ? -29.265 2.347 22.598 1.00 88.94 106 VAL A CA 1
ATOM 780 C C . VAL A 1 106 ? -27.979 1.614 22.211 1.00 88.94 106 VAL A C 1
ATOM 782 O O . VAL A 1 106 ? -27.959 0.927 21.192 1.00 88.94 106 VAL A O 1
ATOM 785 N N . ALA A 1 107 ? -26.943 1.666 23.054 1.00 86.06 107 ALA A N 1
ATOM 786 C CA . ALA A 1 107 ? -25.686 0.960 22.810 1.00 86.06 107 ALA A CA 1
ATOM 787 C C . ALA A 1 107 ? -25.863 -0.570 22.744 1.00 86.06 107 ALA A C 1
ATOM 789 O O . ALA A 1 107 ? -25.212 -1.228 21.941 1.00 86.06 107 ALA A O 1
ATOM 790 N N . ARG A 1 108 ? -26.757 -1.155 23.556 1.00 81.44 108 ARG A N 1
ATOM 791 C CA . ARG A 1 108 ? -27.057 -2.601 23.535 1.00 81.44 108 ARG A CA 1
ATOM 792 C C . ARG A 1 108 ? -27.861 -3.044 22.313 1.00 81.44 108 ARG A C 1
ATOM 794 O O . ARG A 1 108 ? -27.833 -4.234 21.994 1.00 81.44 108 ARG A O 1
ATOM 801 N N . ALA A 1 109 ? -28.602 -2.133 21.687 1.00 79.81 109 ALA A N 1
ATOM 802 C CA . ALA A 1 109 ? -29.387 -2.418 20.491 1.00 79.81 109 ALA A CA 1
ATOM 803 C C . ALA A 1 109 ? -28.547 -2.375 19.203 1.00 79.81 109 ALA A C 1
ATOM 805 O O . ALA A 1 109 ? -28.897 -3.072 18.255 1.00 79.81 109 ALA A O 1
ATOM 806 N N . ALA A 1 110 ? -27.446 -1.616 19.195 1.00 79.94 110 ALA A N 1
ATOM 807 C CA . ALA A 1 110 ? -26.609 -1.394 18.020 1.00 79.94 110 ALA A CA 1
ATOM 808 C C . ALA A 1 110 ? -25.681 -2.572 17.670 1.00 79.94 110 ALA A C 1
ATOM 810 O O . ALA A 1 110 ? -25.230 -3.310 18.548 1.00 79.94 110 ALA A O 1
ATOM 811 N N . ASP A 1 111 ? -25.342 -2.693 16.383 1.00 79.94 111 ASP A N 1
ATOM 812 C CA . ASP A 1 111 ? -24.353 -3.655 15.875 1.00 79.94 111 ASP A CA 1
ATOM 813 C C . ASP A 1 111 ? -22.923 -3.229 16.225 1.00 79.94 111 ASP A C 1
ATOM 815 O O . ASP A 1 111 ? -22.042 -4.057 16.459 1.00 79.94 111 ASP A O 1
ATOM 819 N N . LYS A 1 112 ? -22.696 -1.913 16.275 1.00 82.81 112 LYS A N 1
ATOM 820 C CA . LYS A 1 112 ? -21.403 -1.298 16.574 1.00 82.81 112 LYS A CA 1
ATOM 821 C C . LYS A 1 112 ? -21.589 -0.125 17.531 1.00 82.81 112 LYS A C 1
ATOM 823 O O . LYS A 1 112 ? -22.473 0.706 17.322 1.00 82.81 112 LYS A O 1
ATOM 828 N N . VAL A 1 113 ? -20.738 -0.018 18.551 1.00 85.19 113 VAL A N 1
ATOM 829 C CA . VAL A 1 113 ? -20.673 1.153 19.438 1.00 85.19 113 VAL A CA 1
ATOM 830 C C . VAL A 1 113 ? -19.282 1.765 19.333 1.00 85.19 113 VAL A C 1
ATOM 832 O O . VAL A 1 113 ? -18.276 1.093 19.532 1.00 85.19 113 VAL A O 1
ATOM 835 N N . VAL A 1 114 ? -19.228 3.049 19.001 1.00 88.75 114 VAL A N 1
ATOM 836 C CA . VAL A 1 114 ? -17.998 3.821 18.842 1.00 88.75 114 VAL A CA 1
ATOM 837 C C . VAL A 1 114 ? -17.932 4.847 19.964 1.00 88.75 114 VAL A C 1
ATOM 839 O O . VAL A 1 114 ? -18.818 5.694 20.102 1.00 88.75 114 VAL A O 1
ATOM 842 N N . ILE A 1 115 ? -16.872 4.767 20.768 1.00 91.31 115 ILE A N 1
ATOM 843 C CA . ILE A 1 115 ? -16.676 5.629 21.932 1.00 91.31 115 ILE A CA 1
ATOM 844 C C . ILE A 1 115 ? -15.688 6.750 21.605 1.00 91.31 115 ILE A C 1
ATOM 846 O O . ILE A 1 115 ? -14.529 6.513 21.276 1.00 91.31 115 ILE A O 1
ATOM 850 N N . MET A 1 116 ? -16.156 7.988 21.724 1.00 90.12 116 MET A N 1
ATOM 851 C CA . MET A 1 116 ? -15.423 9.211 21.416 1.00 90.12 116 MET A CA 1
ATOM 852 C C . MET A 1 116 ? -14.898 9.842 22.705 1.00 90.12 116 MET A C 1
ATOM 854 O O . MET A 1 116 ? -15.644 10.477 23.460 1.00 90.12 116 MET A O 1
ATOM 858 N N . VAL A 1 117 ? -13.600 9.700 22.957 1.00 82.38 117 VAL A N 1
ATOM 859 C CA . VAL A 1 117 ? -12.952 10.244 24.155 1.00 82.38 117 VAL A CA 1
ATOM 860 C C . VAL A 1 117 ? -11.688 11.016 23.823 1.00 82.38 117 VAL A C 1
ATOM 862 O O . VAL A 1 117 ? -10.982 10.714 22.867 1.00 82.38 117 VAL A O 1
ATOM 865 N N . ASP A 1 118 ? -11.397 12.026 24.639 1.00 80.25 118 ASP A N 1
ATOM 866 C CA . ASP A 1 118 ? -10.090 12.669 24.644 1.00 80.25 118 ASP A CA 1
ATOM 867 C C . ASP A 1 118 ? -9.100 11.880 25.532 1.00 80.25 118 ASP A C 1
ATOM 869 O O . ASP A 1 118 ? -9.535 11.161 26.439 1.00 80.25 118 ASP A O 1
ATOM 873 N N . PRO A 1 119 ? -7.775 12.023 25.332 1.00 77.19 119 PRO A N 1
ATOM 874 C CA . PRO A 1 119 ? -6.777 11.227 26.052 1.00 77.19 119 PRO A CA 1
ATOM 875 C C . PRO A 1 119 ? -6.851 11.319 27.582 1.00 77.19 119 PRO A C 1
ATOM 877 O O . PRO A 1 119 ? -6.430 10.390 28.264 1.00 77.19 119 PRO A O 1
ATOM 880 N N . SER A 1 120 ? -7.419 12.395 28.150 1.00 83.19 120 SER A N 1
ATOM 881 C CA . SER A 1 120 ? -7.552 12.531 29.611 1.00 83.19 120 SER A CA 1
ATOM 882 C C . SER A 1 120 ? -8.545 11.547 30.235 1.00 83.19 120 SER A C 1
ATOM 884 O O . SER A 1 120 ? -8.593 11.410 31.459 1.00 83.19 120 SER A O 1
ATOM 886 N N . LYS A 1 121 ? -9.368 10.885 29.414 1.00 85.81 121 LYS A N 1
ATOM 887 C CA . LYS A 1 121 ? -10.373 9.917 29.865 1.00 85.81 121 LYS A CA 1
ATOM 888 C C . LYS A 1 121 ? -9.814 8.505 30.007 1.00 85.81 121 LYS A C 1
ATOM 890 O O . LYS A 1 121 ? -10.429 7.712 30.714 1.00 85.81 121 LYS A O 1
ATOM 895 N N . HIS A 1 122 ? -8.672 8.212 29.385 1.00 85.94 122 HIS A N 1
ATOM 896 C CA . HIS A 1 122 ? -8.001 6.920 29.486 1.00 85.94 122 HIS A CA 1
ATOM 897 C C . HIS A 1 122 ? -7.140 6.873 30.755 1.00 85.94 122 HIS A C 1
ATOM 899 O O . HIS A 1 122 ? -6.199 7.655 30.908 1.00 85.94 122 HIS A O 1
ATOM 905 N N . LEU A 1 123 ? -7.463 5.970 31.678 1.00 87.75 123 LEU A N 1
ATOM 906 C CA . LEU A 1 123 ? -6.780 5.814 32.962 1.00 87.75 123 LEU A CA 1
ATOM 907 C C . LEU A 1 123 ? -6.298 4.374 33.157 1.00 87.75 123 LEU A C 1
ATOM 909 O O . LEU A 1 123 ? -6.891 3.466 32.596 1.00 87.75 123 LEU A O 1
ATOM 913 N N . PRO A 1 124 ? -5.286 4.130 34.010 1.00 86.25 124 PRO A N 1
ATOM 914 C CA . PRO A 1 124 ? -4.833 2.768 34.304 1.00 86.25 124 PRO A CA 1
ATOM 915 C C . PRO A 1 124 ? -5.868 1.881 35.016 1.00 86.25 124 PRO A C 1
ATOM 917 O O . PRO A 1 124 ? -5.717 0.668 35.011 1.00 86.25 124 PRO A O 1
ATOM 920 N N . VAL A 1 125 ? -6.862 2.469 35.695 1.00 93.44 125 VAL A N 1
ATOM 921 C CA . VAL A 1 125 ? -7.927 1.748 36.414 1.00 93.44 125 VAL A CA 1
ATOM 922 C C . VAL A 1 125 ? -9.154 2.650 36.605 1.00 93.44 125 VAL A C 1
ATOM 924 O O . VAL A 1 125 ? -9.009 3.857 36.823 1.00 93.44 125 VAL A O 1
ATOM 927 N N . LEU A 1 126 ? -10.363 2.077 36.556 1.00 95.12 126 LEU A N 1
ATOM 928 C CA . LEU A 1 126 ? -11.617 2.785 36.848 1.00 95.12 126 LEU A CA 1
ATOM 929 C C . LEU A 1 126 ? -11.792 3.069 38.352 1.00 95.12 126 LEU A C 1
ATOM 931 O O . LEU A 1 126 ? -11.273 2.342 39.197 1.00 95.12 126 LEU A O 1
ATOM 935 N N . GLY A 1 127 ? -12.577 4.100 38.688 1.00 93.56 127 GLY A N 1
ATOM 936 C CA . GLY A 1 127 ? -12.986 4.448 40.060 1.00 93.56 127 GLY A CA 1
ATOM 937 C C . GLY A 1 127 ? -12.318 5.712 40.624 1.00 93.56 127 GLY A C 1
ATOM 938 O O . GLY A 1 127 ? -13.009 6.705 40.864 1.00 93.56 127 GLY A O 1
ATOM 939 N N . PRO A 1 128 ? -10.986 5.745 40.822 1.00 92.56 128 PRO A N 1
ATOM 940 C CA . PRO A 1 128 ? -10.313 6.902 41.398 1.00 92.56 128 PRO A CA 1
ATOM 941 C C . PRO A 1 128 ? -10.546 8.188 40.595 1.00 92.56 128 PRO A C 1
ATOM 943 O O . PRO A 1 128 ? -10.339 8.248 39.384 1.00 92.56 128 PRO A O 1
ATOM 946 N N . GLY A 1 129 ? -10.958 9.251 41.290 1.00 87.75 129 GLY A N 1
ATOM 947 C CA . GLY A 1 129 ? -11.146 10.577 40.696 1.00 87.75 129 GLY A CA 1
ATOM 948 C C . GLY A 1 129 ? -12.407 10.740 39.839 1.00 87.75 129 GLY A C 1
ATOM 949 O O . GLY A 1 129 ? -12.550 11.780 39.192 1.00 87.75 129 GLY A O 1
ATOM 950 N N . PHE A 1 130 ? -13.310 9.754 39.810 1.00 94.31 130 PHE A N 1
ATOM 951 C CA . PHE A 1 130 ? -14.644 9.898 39.224 1.00 94.31 130 PHE A CA 1
ATOM 952 C C . PHE A 1 130 ? -15.635 8.926 39.876 1.00 94.31 130 PHE A C 1
ATOM 954 O O . PHE A 1 130 ? -15.501 7.714 39.734 1.00 94.31 130 PHE A O 1
ATOM 961 N N . ALA A 1 131 ? -16.635 9.454 40.586 1.00 97.12 131 ALA A N 1
ATOM 962 C CA . ALA A 1 131 ? -17.670 8.624 41.197 1.00 97.12 131 ALA A CA 1
ATOM 963 C C . ALA A 1 131 ? -18.482 7.895 40.116 1.00 97.12 131 ALA A C 1
ATOM 965 O O . ALA A 1 131 ? -18.836 8.494 39.103 1.00 97.12 131 ALA A O 1
ATOM 966 N N . LEU A 1 132 ? -18.767 6.610 40.333 1.00 98.25 132 LEU A N 1
ATOM 967 C CA . LEU A 1 132 ? -19.581 5.797 39.436 1.00 98.25 132 LEU A CA 1
ATOM 968 C C . LEU A 1 132 ? -21.054 6.220 39.558 1.00 98.25 132 LEU A C 1
ATOM 970 O O . LEU A 1 132 ? -21.629 6.020 40.629 1.00 98.25 132 LEU A O 1
ATOM 974 N N . PRO A 1 133 ? -21.694 6.743 38.500 1.00 98.50 133 PRO A N 1
ATOM 975 C CA . PRO A 1 133 ? -23.114 7.071 38.549 1.00 98.50 133 PRO A CA 1
ATOM 976 C C . PRO A 1 133 ? -23.964 5.794 38.596 1.00 98.50 133 PRO A C 1
ATOM 978 O O . PRO A 1 133 ? -23.743 4.872 37.812 1.00 98.50 133 PRO A O 1
ATOM 981 N N . VAL A 1 134 ? -24.948 5.733 39.488 1.00 98.56 134 VAL A N 1
ATOM 982 C CA . VAL A 1 134 ? -25.922 4.636 39.596 1.00 98.56 134 VAL A CA 1
ATOM 983 C C . VAL A 1 134 ? -27.324 5.230 39.590 1.00 98.56 134 VAL A C 1
ATOM 985 O O . VAL A 1 134 ? -27.662 6.035 40.455 1.00 98.56 134 VAL A O 1
ATOM 988 N N . GLU A 1 135 ? -28.140 4.854 38.610 1.00 98.56 135 GLU A N 1
ATOM 989 C CA . GLU A 1 135 ? -29.529 5.297 38.515 1.00 98.56 135 GLU A CA 1
ATOM 990 C C . GLU A 1 135 ? -30.396 4.463 39.464 1.00 98.56 135 GLU A C 1
ATOM 992 O O . GLU A 1 135 ? -30.346 3.231 39.439 1.00 98.56 135 GLU A O 1
ATOM 997 N N . ILE A 1 136 ? -31.170 5.125 40.326 1.00 98.44 136 ILE A N 1
ATOM 998 C CA . ILE A 1 136 ? -31.970 4.490 41.379 1.00 98.44 136 ILE A CA 1
ATOM 999 C C . ILE A 1 136 ? -33.407 5.005 41.386 1.00 98.44 136 ILE A C 1
ATOM 1001 O O . ILE A 1 136 ? -33.680 6.174 41.105 1.00 98.44 136 ILE A O 1
ATOM 1005 N N . VAL A 1 137 ? -34.348 4.149 41.769 1.00 97.50 137 VAL A N 1
ATOM 1006 C CA . VAL A 1 137 ? -35.749 4.554 41.922 1.00 97.50 137 VAL A CA 1
ATOM 1007 C C . VAL A 1 137 ? -35.898 5.571 43.072 1.00 97.50 137 VAL A C 1
ATOM 1009 O O . VAL A 1 137 ? -35.252 5.421 44.113 1.00 97.50 137 VAL A O 1
ATOM 1012 N N . PRO A 1 138 ? -36.771 6.592 42.950 1.00 97.31 138 PRO A N 1
ATOM 1013 C CA . PRO A 1 138 ? -36.951 7.580 44.019 1.00 97.31 138 PRO A CA 1
ATOM 1014 C C . PRO A 1 138 ? -37.533 6.986 45.312 1.00 97.31 138 PRO A C 1
ATOM 1016 O O . PRO A 1 138 ? -37.200 7.403 46.425 1.00 97.31 138 PRO A O 1
ATOM 1019 N N . PHE A 1 139 ? -38.423 5.999 45.182 1.00 96.75 139 PHE A N 1
ATOM 1020 C CA . PHE A 1 139 ? -39.058 5.343 46.321 1.00 96.75 139 PHE A CA 1
ATOM 1021 C C . PHE A 1 139 ? -38.066 4.434 47.055 1.00 96.75 139 PHE A C 1
ATOM 1023 O O . PHE A 1 139 ? -37.517 3.508 46.473 1.00 96.75 139 PHE A O 1
ATOM 1030 N N . GLY A 1 140 ? -37.857 4.662 48.353 1.00 94.31 140 GLY A N 1
ATOM 1031 C CA . GLY A 1 140 ? -36.900 3.862 49.126 1.00 94.31 140 GLY A CA 1
ATOM 1032 C C . GLY A 1 140 ? -35.430 4.191 48.832 1.00 94.31 140 GLY A C 1
ATOM 1033 O O . GLY A 1 140 ? -34.552 3.395 49.166 1.00 94.31 140 GLY A O 1
ATOM 1034 N N . GLN A 1 141 ? -35.141 5.369 48.262 1.00 96.38 141 GLN A N 1
ATOM 1035 C CA . GLN A 1 141 ? -33.773 5.809 47.956 1.00 96.38 141 GLN A CA 1
ATOM 1036 C C . GLN A 1 141 ? -32.810 5.715 49.153 1.00 96.38 141 GLN A C 1
ATOM 1038 O O . GLN A 1 141 ? -31.658 5.351 48.970 1.00 96.38 141 GLN A O 1
ATOM 1043 N N . VAL A 1 142 ? -33.274 5.970 50.385 1.00 96.31 142 VAL A N 1
ATOM 1044 C CA . VAL A 1 142 ? -32.433 5.902 51.596 1.00 96.31 142 VAL A CA 1
ATOM 1045 C C . VAL A 1 142 ? -31.917 4.479 51.838 1.00 96.31 142 VAL A C 1
ATOM 1047 O O . VAL A 1 142 ? -30.736 4.299 52.119 1.00 96.31 142 VAL A O 1
ATOM 1050 N N . GLU A 1 143 ? -32.770 3.464 51.670 1.00 96.69 143 GLU A N 1
ATOM 1051 C CA . GLU A 1 143 ? -32.354 2.059 51.799 1.00 96.69 143 GLU A CA 1
ATOM 1052 C C . GLU A 1 143 ? -31.470 1.634 50.622 1.00 96.69 143 GLU A C 1
ATOM 1054 O O . GLU A 1 143 ? -30.489 0.918 50.808 1.00 96.69 143 GLU A O 1
ATOM 1059 N N . THR A 1 144 ? -31.771 2.121 49.414 1.00 97.38 144 THR A N 1
ATOM 1060 C CA . THR A 1 144 ? -30.958 1.835 48.221 1.00 97.38 144 THR A CA 1
ATOM 1061 C C . THR A 1 144 ? -29.545 2.408 48.372 1.00 97.38 144 THR A C 1
ATOM 1063 O O . THR A 1 144 ? -28.569 1.708 48.113 1.00 97.38 144 THR A O 1
ATOM 1066 N N . LEU A 1 145 ? -29.409 3.639 48.879 1.00 98.00 145 LEU A N 1
ATOM 1067 C CA . LEU A 1 145 ? -28.117 4.256 49.197 1.00 98.00 145 LEU A CA 1
ATOM 1068 C C . LEU A 1 145 ? -27.357 3.455 50.263 1.00 98.00 145 LEU A C 1
ATOM 1070 O O . LEU A 1 145 ? -26.176 3.176 50.077 1.00 98.00 145 LEU A O 1
ATOM 1074 N N . ALA A 1 146 ? -28.027 3.000 51.327 1.00 97.19 146 ALA A N 1
ATOM 1075 C CA . ALA A 1 146 ? -27.402 2.133 52.329 1.00 97.19 146 ALA A CA 1
ATOM 1076 C C . ALA A 1 146 ? -26.944 0.784 51.735 1.00 97.19 146 ALA A C 1
ATOM 1078 O O . ALA A 1 146 ? -25.900 0.248 52.111 1.00 97.19 146 ALA A O 1
ATOM 1079 N N . ALA A 1 147 ? -27.693 0.219 50.783 1.00 96.38 147 ALA A N 1
ATOM 1080 C CA . ALA A 1 147 ? -27.301 -0.997 50.072 1.00 96.38 147 ALA A CA 1
ATOM 1081 C C . ALA A 1 147 ? -26.083 -0.785 49.157 1.00 96.38 147 ALA A C 1
ATOM 1083 O O . ALA A 1 147 ? -25.202 -1.647 49.106 1.00 96.38 147 ALA A O 1
ATOM 1084 N N . LEU A 1 148 ? -26.007 0.365 48.483 1.00 97.56 148 LEU A N 1
ATOM 1085 C CA . LEU A 1 148 ? -24.842 0.767 47.692 1.00 97.56 148 LEU A CA 1
ATOM 1086 C C . LEU A 1 148 ? -23.610 0.956 48.583 1.00 97.56 148 LEU A C 1
ATOM 1088 O O . LEU A 1 148 ? -22.545 0.433 48.266 1.00 97.56 148 LEU A O 1
ATOM 1092 N N . GLU A 1 149 ? -23.756 1.606 49.739 1.00 97.31 149 GLU A N 1
ATOM 1093 C CA . GLU A 1 149 ? -22.668 1.774 50.711 1.00 97.31 149 GLU A CA 1
ATOM 1094 C C . GLU A 1 149 ? -22.087 0.420 51.160 1.00 97.31 149 GLU A C 1
ATOM 1096 O O . GLU A 1 149 ? -20.869 0.229 51.176 1.00 97.31 149 GLU A O 1
ATOM 1101 N N . ARG A 1 150 ? -22.946 -0.587 51.390 1.00 95.56 150 ARG A N 1
ATOM 1102 C CA . ARG A 1 150 ? -22.527 -1.974 51.687 1.00 95.56 150 ARG A CA 1
ATOM 1103 C C . ARG A 1 150 ? -21.742 -2.648 50.550 1.00 95.56 150 ARG A C 1
ATOM 1105 O O . ARG A 1 150 ? -21.065 -3.645 50.801 1.00 95.56 150 ARG A O 1
ATOM 1112 N N . CYS A 1 151 ? -21.791 -2.127 49.323 1.00 93.12 151 CYS A N 1
ATOM 1113 C CA . CYS A 1 151 ? -20.976 -2.608 48.202 1.00 93.12 151 CYS A CA 1
ATOM 1114 C C . CYS A 1 151 ? -19.549 -2.033 48.188 1.00 93.12 151 CYS A C 1
ATOM 1116 O O . CYS A 1 151 ? -18.753 -2.440 47.338 1.00 93.12 151 CYS A O 1
ATOM 1118 N N . GLY A 1 152 ? -19.205 -1.159 49.142 1.00 93.69 152 GLY A N 1
ATOM 1119 C CA . GLY A 1 152 ? -17.850 -0.641 49.342 1.00 93.69 152 GLY A CA 1
ATOM 1120 C C . GLY A 1 152 ? -17.581 0.725 48.705 1.00 93.69 152 GLY A C 1
ATOM 1121 O O . GLY A 1 152 ? -16.420 1.053 48.468 1.00 93.69 152 GLY A O 1
ATOM 1122 N N . CYS A 1 153 ? -18.621 1.511 48.421 1.00 96.44 153 CYS A N 1
ATOM 1123 C CA . CYS A 1 153 ? -18.497 2.904 47.981 1.00 96.44 153 CYS A CA 1
ATOM 1124 C C . CYS A 1 153 ? -19.033 3.892 49.015 1.00 96.44 153 CYS A C 1
ATOM 1126 O O . CYS A 1 153 ? -19.755 3.516 49.932 1.00 96.44 153 CYS A O 1
ATOM 1128 N N . GLN A 1 154 ? -18.756 5.175 48.794 1.00 97.12 154 GLN A N 1
ATOM 1129 C CA . GLN A 1 154 ? -19.450 6.286 49.445 1.00 97.12 154 GLN A CA 1
ATOM 1130 C C . GLN A 1 154 ? -20.475 6.873 48.460 1.00 97.12 154 GLN A C 1
ATOM 1132 O O . GLN A 1 154 ? -20.070 7.573 47.528 1.00 97.12 154 GLN A O 1
ATOM 1137 N N . PRO A 1 155 ? -21.776 6.551 48.585 1.00 97.50 155 PRO A N 1
ATOM 1138 C CA . PRO A 1 155 ? -22.796 7.059 47.679 1.00 97.50 155 PRO A CA 1
ATOM 1139 C C . PRO A 1 155 ? -23.284 8.450 48.105 1.00 97.50 155 PRO A C 1
ATOM 1141 O O . PRO A 1 155 ? -23.606 8.683 49.270 1.00 97.50 155 PRO A O 1
ATOM 1144 N N . SER A 1 156 ? -23.403 9.365 47.146 1.00 97.19 156 SER A N 1
ATOM 1145 C CA . SER A 1 156 ? -24.035 10.675 47.336 1.00 97.19 156 SER A CA 1
ATOM 1146 C C . SER A 1 156 ? -25.099 10.914 46.278 1.00 97.19 156 SER A C 1
ATOM 1148 O O . SER A 1 156 ? -24.873 10.638 45.104 1.00 97.19 156 SER A O 1
ATOM 1150 N N . LEU A 1 157 ? -26.252 11.451 46.673 1.00 97.75 157 LEU A N 1
ATOM 1151 C CA . LEU A 1 157 ? -27.300 11.795 45.719 1.00 97.75 157 LEU A CA 1
ATOM 1152 C C . LEU A 1 157 ? -26.846 12.970 44.845 1.00 97.75 157 LEU A C 1
ATOM 1154 O O . LEU A 1 157 ? -26.387 13.990 45.365 1.00 97.75 157 LEU A O 1
ATOM 1158 N N . ARG A 1 158 ? -26.984 12.836 43.526 1.00 98.19 158 ARG A N 1
ATOM 1159 C CA . ARG A 1 158 ? -26.678 13.913 42.589 1.00 98.19 158 ARG A CA 1
ATOM 1160 C C . ARG A 1 158 ? -27.696 15.038 42.750 1.00 98.19 158 ARG A C 1
ATOM 1162 O O . ARG A 1 158 ? -28.902 14.799 42.708 1.00 98.19 158 ARG A O 1
ATOM 1169 N N . MET A 1 159 ? -27.205 16.265 42.890 1.00 97.31 159 MET A N 1
ATOM 1170 C CA . MET A 1 159 ? -28.027 17.460 43.091 1.00 97.31 159 MET A CA 1
ATOM 1171 C C . MET A 1 159 ? -28.000 18.364 41.855 1.00 97.31 159 MET A C 1
ATOM 1173 O O . MET A 1 159 ? -26.962 18.520 41.210 1.00 97.31 159 MET A O 1
ATOM 1177 N N . GLN A 1 160 ? -29.129 19.001 41.555 1.00 93.50 160 GLN A N 1
ATOM 1178 C CA . GLN A 1 160 ? -29.267 20.083 40.586 1.00 93.50 160 GLN A CA 1
ATOM 1179 C C . GLN A 1 160 ? -29.759 21.332 41.329 1.00 93.50 160 GLN A C 1
ATOM 1181 O O . GLN A 1 160 ? -30.952 21.510 41.578 1.00 93.50 160 GLN A O 1
ATOM 1186 N N . GLY A 1 161 ? -28.819 22.187 41.738 1.00 93.81 161 GLY A N 1
ATOM 1187 C CA . GLY A 1 161 ? -29.107 23.239 42.715 1.00 93.81 161 GLY A CA 1
ATOM 1188 C C . GLY A 1 161 ? -29.484 22.622 44.064 1.00 93.81 161 GLY A C 1
ATOM 1189 O O . GLY A 1 161 ? -28.767 21.759 44.564 1.00 93.81 161 GLY A O 1
ATOM 1190 N N . ASP A 1 162 ? -30.626 23.027 44.617 1.00 93.69 162 ASP A N 1
ATOM 1191 C CA . ASP A 1 162 ? -31.101 22.564 45.930 1.00 93.69 162 ASP A CA 1
ATOM 1192 C C . ASP A 1 162 ? -32.004 21.318 45.862 1.00 93.69 162 ASP A C 1
ATOM 1194 O O . ASP A 1 162 ? -32.525 20.873 46.885 1.00 93.69 162 ASP A O 1
ATOM 1198 N N . GLN A 1 163 ? -32.230 20.758 44.670 1.00 95.75 163 GLN A N 1
ATOM 1199 C CA . GLN A 1 163 ? -33.110 19.603 44.464 1.00 95.75 163 GLN A CA 1
ATOM 1200 C C . GLN A 1 163 ? -32.332 18.399 43.919 1.00 95.75 163 GLN A C 1
ATOM 1202 O O . GLN A 1 163 ? -31.338 18.589 43.214 1.00 95.75 163 GLN A O 1
ATOM 1207 N N . PRO A 1 164 ? -32.761 17.159 44.212 1.00 96.25 164 PRO A N 1
ATOM 1208 C CA . PRO A 1 164 ? -32.208 15.975 43.567 1.00 96.25 164 PRO A CA 1
ATOM 1209 C C . PRO A 1 164 ? -32.323 16.051 42.042 1.00 96.25 164 PRO A C 1
ATOM 1211 O O . PRO A 1 164 ? -33.347 16.472 41.504 1.00 96.25 164 PRO A O 1
ATOM 1214 N N . PHE A 1 165 ? -31.275 15.623 41.345 1.00 97.44 165 PHE A N 1
ATOM 1215 C CA . PHE A 1 165 ? -31.305 15.468 39.896 1.00 97.44 165 PHE A CA 1
ATOM 1216 C C . PHE A 1 165 ? -32.225 14.302 39.513 1.00 97.44 165 PHE A C 1
ATOM 1218 O O . PHE A 1 165 ? -32.085 13.204 40.058 1.00 97.44 165 PHE A O 1
ATOM 1225 N N . HIS A 1 166 ? -33.120 14.532 38.550 1.00 97.50 166 HIS A N 1
ATOM 1226 C CA . HIS A 1 166 ? -33.952 13.492 37.953 1.00 97.50 166 HIS A CA 1
ATOM 1227 C C . HIS A 1 166 ? -33.495 13.180 36.525 1.00 97.50 166 HIS A C 1
ATOM 1229 O O . HIS A 1 166 ? -33.270 14.094 35.732 1.00 97.50 166 HIS A O 1
ATOM 1235 N N . THR A 1 167 ? -33.375 11.893 36.196 1.00 97.94 167 THR A N 1
ATOM 1236 C CA . THR A 1 167 ? -33.063 11.426 34.837 1.00 97.94 167 THR A CA 1
ATOM 1237 C C . THR A 1 167 ? -34.259 11.616 33.903 1.00 97.94 167 THR A C 1
ATOM 1239 O O . THR A 1 167 ? -35.390 11.811 34.353 1.00 97.94 167 THR A O 1
ATOM 1242 N N . ASP A 1 168 ? -34.047 11.462 32.594 1.00 95.44 168 ASP A N 1
ATOM 1243 C CA . ASP A 1 168 ? -35.136 11.431 31.603 1.00 95.44 168 ASP A CA 1
ATOM 1244 C C . ASP A 1 168 ? -36.150 10.290 31.852 1.00 95.44 168 ASP A C 1
ATOM 1246 O O . ASP A 1 168 ? -37.253 10.302 31.306 1.00 95.44 168 ASP A O 1
ATOM 1250 N N . GLY A 1 169 ? -35.778 9.281 32.653 1.00 93.88 169 GLY A N 1
ATOM 1251 C CA . GLY A 1 169 ? -36.660 8.207 33.121 1.00 93.88 169 GLY A CA 1
ATOM 1252 C C . GLY A 1 169 ? -37.416 8.536 34.415 1.00 93.88 169 GLY A C 1
ATOM 1253 O O . GLY A 1 169 ? -38.194 7.714 34.891 1.00 93.88 169 GLY A O 1
ATOM 1254 N N . GLY A 1 170 ? -37.195 9.716 35.001 1.00 96.38 170 GLY A N 1
ATOM 1255 C CA . GLY A 1 170 ? -37.790 10.143 36.270 1.00 96.38 170 GLY A CA 1
ATOM 1256 C C . GLY A 1 170 ? -37.113 9.569 37.521 1.00 96.38 170 GLY A C 1
ATOM 1257 O O . GLY A 1 170 ? -37.598 9.792 38.633 1.00 96.38 170 GLY A O 1
ATOM 1258 N N . HIS A 1 171 ? -35.997 8.856 37.369 1.00 98.44 171 HIS A N 1
ATOM 1259 C CA . HIS A 1 171 ? -35.227 8.267 38.465 1.00 98.44 171 HIS A CA 1
ATOM 1260 C C . HIS A 1 171 ? -34.212 9.251 39.044 1.00 98.44 171 HIS A C 1
ATOM 1262 O O . HIS A 1 171 ? -34.012 10.332 38.502 1.00 98.44 171 HIS A O 1
ATOM 1268 N N . LEU A 1 172 ? -33.558 8.874 40.138 1.00 98.44 172 LEU A N 1
ATOM 1269 C CA . LEU A 1 172 ? -32.471 9.639 40.746 1.00 98.44 172 LEU A CA 1
ATOM 1270 C C . LEU A 1 172 ? -31.114 9.059 40.342 1.00 98.44 172 LEU A C 1
ATOM 1272 O O . LEU A 1 172 ? -31.039 7.919 39.892 1.00 98.44 172 LEU A O 1
ATOM 1276 N N . ILE A 1 173 ? -30.032 9.807 40.565 1.00 98.62 173 ILE A N 1
ATOM 1277 C CA . ILE A 1 173 ? -28.664 9.284 40.440 1.00 98.62 173 ILE A CA 1
ATOM 1278 C C . ILE A 1 173 ? -27.945 9.348 41.782 1.00 98.62 173 ILE A C 1
ATOM 1280 O O . ILE A 1 173 ? -27.865 10.407 42.402 1.00 98.62 173 ILE A O 1
ATOM 1284 N N . ALA A 1 174 ? -27.385 8.217 42.200 1.00 98.44 174 ALA A N 1
ATOM 1285 C CA . ALA A 1 174 ? -26.381 8.130 43.244 1.00 98.44 174 ALA A CA 1
ATOM 1286 C C . ALA A 1 174 ? -24.985 8.105 42.606 1.00 98.44 174 ALA A C 1
ATOM 1288 O O . ALA A 1 174 ? -24.645 7.185 41.867 1.00 98.44 174 ALA A O 1
ATOM 1289 N N . ASP A 1 175 ? -24.169 9.109 42.897 1.00 98.44 175 ASP A N 1
ATOM 1290 C CA . ASP A 1 175 ? -22.750 9.130 42.560 1.00 98.44 175 ASP A CA 1
ATOM 1291 C C . ASP A 1 175 ? -21.979 8.324 43.610 1.00 98.44 175 ASP A C 1
ATOM 1293 O O . ASP A 1 175 ? -21.841 8.736 44.762 1.00 98.44 175 ASP A O 1
ATOM 1297 N N . CYS A 1 176 ? -21.512 7.137 43.229 1.00 98.06 176 CYS A N 1
ATOM 1298 C CA . CYS A 1 176 ? -20.857 6.184 44.117 1.00 98.06 176 CYS A CA 1
ATOM 1299 C C . CYS A 1 176 ? -19.333 6.290 44.009 1.00 98.06 176 CYS A C 1
ATOM 1301 O O . CYS A 1 176 ? -18.724 5.793 43.060 1.00 98.06 176 CYS A O 1
ATOM 1303 N N . ALA A 1 177 ? -18.690 6.919 44.993 1.00 97.38 177 ALA A N 1
ATOM 1304 C CA . ALA A 1 177 ? -17.234 7.003 45.035 1.00 97.38 177 ALA A CA 1
ATOM 1305 C C . ALA A 1 177 ? -16.631 5.662 45.481 1.00 97.38 177 ALA A C 1
ATOM 1307 O O . ALA A 1 177 ? -16.708 5.289 46.654 1.00 97.38 177 ALA A O 1
ATOM 1308 N N . PHE A 1 178 ? -16.037 4.939 44.533 1.00 96.00 178 PHE A N 1
ATOM 1309 C CA . PHE A 1 178 ? -15.237 3.741 44.781 1.00 96.00 178 PHE A CA 1
ATOM 1310 C C . PHE A 1 178 ? -13.741 4.086 44.808 1.00 96.00 178 PHE A C 1
ATOM 1312 O O . PHE A 1 178 ? -13.300 5.083 44.233 1.00 96.00 178 PHE A O 1
ATOM 1319 N N . GLY A 1 179 ? -12.945 3.225 45.450 1.00 94.12 179 GLY A N 1
ATOM 1320 C CA . GLY A 1 179 ? -11.507 3.149 45.175 1.00 94.12 179 GLY A CA 1
ATOM 1321 C C . GLY A 1 179 ? -11.231 2.550 43.784 1.00 94.12 179 GLY A C 1
ATOM 1322 O O . GLY A 1 179 ? -12.122 2.532 42.936 1.00 94.12 179 GLY A O 1
ATOM 1323 N N . PRO A 1 180 ? -10.019 2.025 43.534 1.00 95.94 180 PRO A N 1
ATOM 1324 C CA . PRO A 1 180 ? -9.728 1.248 42.329 1.00 95.94 180 PRO A CA 1
ATOM 1325 C C . PRO A 1 180 ? -10.743 0.115 42.110 1.00 95.94 180 PRO A C 1
ATOM 1327 O O . PRO A 1 180 ? -10.930 -0.744 42.974 1.00 95.94 180 PRO A O 1
ATOM 1330 N N . ILE A 1 181 ? -11.402 0.114 40.952 1.00 95.81 181 ILE A N 1
ATOM 1331 C CA . ILE A 1 181 ? -12.352 -0.920 40.535 1.00 95.81 181 ILE A CA 1
ATOM 1332 C C . ILE A 1 181 ? -11.578 -1.953 39.711 1.00 95.81 181 ILE A C 1
ATOM 1334 O O . ILE A 1 181 ? -11.413 -1.800 38.508 1.00 95.81 181 ILE A O 1
ATOM 1338 N N . HIS A 1 182 ? -11.081 -2.998 40.375 1.00 89.00 182 HIS A N 1
ATOM 1339 C CA . HIS A 1 182 ?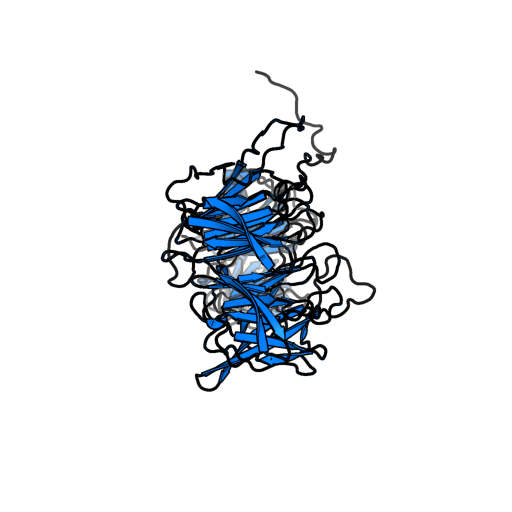 -10.269 -4.043 39.732 1.00 89.00 182 HIS A CA 1
ATOM 1340 C C . HIS A 1 182 ? -11.074 -5.055 38.911 1.00 89.00 182 HIS A C 1
ATOM 1342 O O . HIS A 1 182 ? -10.535 -5.657 37.992 1.00 89.00 182 HIS A O 1
ATOM 1348 N N . ASP A 1 183 ? -12.350 -5.255 39.248 1.00 89.00 183 ASP A N 1
ATOM 1349 C CA . ASP A 1 183 ? -13.261 -6.117 38.491 1.00 89.00 183 ASP A CA 1
ATOM 1350 C C . ASP A 1 183 ? -14.558 -5.347 38.198 1.00 89.00 183 ASP A C 1
ATOM 1352 O O . ASP A 1 183 ? -15.550 -5.463 38.936 1.00 89.00 183 ASP A O 1
ATOM 1356 N N . PRO A 1 184 ? -14.550 -4.500 37.148 1.00 92.50 184 PRO A N 1
ATOM 1357 C CA . PRO A 1 184 ? -15.726 -3.748 36.731 1.00 92.50 184 PRO A CA 1
ATOM 1358 C C . PRO A 1 184 ? -16.930 -4.655 36.460 1.00 92.50 184 PRO A C 1
ATOM 1360 O O . PRO A 1 184 ? -18.061 -4.282 36.770 1.00 92.50 184 PRO A O 1
ATOM 1363 N N . ARG A 1 185 ? -16.712 -5.873 35.944 1.00 84.12 185 ARG A N 1
ATOM 1364 C CA . ARG A 1 185 ? -17.795 -6.795 35.578 1.00 84.12 185 ARG A CA 1
ATOM 1365 C C . ARG A 1 185 ? -18.514 -7.341 36.800 1.00 84.12 185 ARG A C 1
ATOM 1367 O O . ARG A 1 185 ? -19.746 -7.314 36.851 1.00 84.12 185 ARG A O 1
ATOM 1374 N N . ALA A 1 186 ? -17.765 -7.835 37.781 1.00 82.94 186 ALA A N 1
ATOM 1375 C CA . ALA A 1 186 ? -18.347 -8.331 39.021 1.00 82.94 186 ALA A CA 1
ATOM 1376 C C . ALA A 1 186 ? -19.044 -7.208 39.799 1.00 82.94 186 ALA A C 1
ATOM 1378 O O . ALA A 1 186 ? -20.086 -7.437 40.418 1.00 82.94 186 ALA A O 1
ATOM 1379 N N . LEU A 1 187 ? -18.501 -5.985 39.756 1.00 94.19 187 LEU A N 1
ATOM 1380 C CA . LEU A 1 187 ? -19.147 -4.829 40.367 1.00 94.19 187 LEU A CA 1
ATOM 1381 C C . LEU A 1 187 ? -20.459 -4.464 39.655 1.00 94.19 187 LEU A C 1
ATOM 1383 O O . LEU A 1 187 ? -21.470 -4.341 40.342 1.00 94.19 187 LEU A O 1
ATOM 1387 N N . GLU A 1 188 ? -20.473 -4.363 38.322 1.00 92.75 188 GLU A N 1
ATOM 1388 C CA . GLU A 1 188 ? -21.687 -4.087 37.533 1.00 92.75 188 GLU A CA 1
ATOM 1389 C C . GLU A 1 188 ? -22.801 -5.090 37.869 1.00 92.75 188 GLU A C 1
ATOM 1391 O O . GLU A 1 188 ? -23.916 -4.688 38.206 1.00 92.75 188 GLU A O 1
ATOM 1396 N N . LEU A 1 189 ? -22.494 -6.394 37.848 1.00 80.38 189 LEU A N 1
ATOM 1397 C CA . LEU A 1 189 ? -23.463 -7.458 38.140 1.00 80.38 189 LEU A CA 1
ATOM 1398 C C . LEU A 1 189 ? -24.023 -7.367 39.561 1.00 80.38 189 LEU A C 1
ATOM 1400 O O . LEU A 1 189 ? -25.224 -7.529 39.770 1.00 80.38 189 LEU A O 1
ATOM 1404 N N . ARG A 1 190 ? -23.157 -7.103 40.541 1.00 87.94 190 ARG A N 1
ATOM 1405 C CA . ARG A 1 190 ? -23.551 -6.980 41.947 1.00 87.94 190 ARG A CA 1
ATOM 1406 C C . ARG A 1 190 ? -24.447 -5.768 42.183 1.00 87.94 190 ARG A C 1
ATOM 1408 O O . ARG A 1 190 ? -25.447 -5.900 42.878 1.00 87.94 190 ARG A O 1
ATOM 1415 N N . LEU A 1 191 ? -24.100 -4.614 41.613 1.00 94.56 191 LEU A N 1
ATOM 1416 C CA . LEU A 1 191 ? -24.891 -3.389 41.742 1.00 94.56 191 LEU A CA 1
ATOM 1417 C C . LEU A 1 191 ? -26.245 -3.524 41.038 1.00 94.56 191 LEU A C 1
ATOM 1419 O O . LEU A 1 191 ? -27.267 -3.176 41.621 1.00 94.56 191 LEU A O 1
ATOM 1423 N N . SER A 1 192 ? -26.265 -4.103 39.836 1.00 89.50 192 SER A N 1
ATOM 1424 C CA . SER A 1 192 ? -27.496 -4.319 39.058 1.00 89.50 192 SER A CA 1
ATOM 1425 C C . SER A 1 192 ? -28.470 -5.300 39.724 1.00 89.50 192 SER A C 1
ATOM 1427 O O . SER A 1 192 ? -29.654 -5.307 39.409 1.00 89.50 192 SER A O 1
ATOM 1429 N N . ALA A 1 193 ? -27.990 -6.140 40.648 1.00 84.25 193 ALA A N 1
ATOM 1430 C CA . ALA A 1 193 ? -28.823 -7.067 41.413 1.00 84.25 193 ALA A CA 1
ATOM 1431 C C . ALA A 1 193 ? -29.499 -6.423 42.641 1.00 84.25 193 ALA A C 1
ATOM 1433 O O . ALA A 1 193 ? -30.326 -7.069 43.290 1.00 84.25 193 ALA A O 1
ATOM 1434 N N . LEU A 1 194 ? -29.147 -5.183 43.001 1.00 91.06 194 LEU A N 1
ATOM 1435 C CA . LEU A 1 194 ? -29.735 -4.499 44.149 1.00 91.06 194 LEU A CA 1
ATOM 1436 C C . LEU A 1 194 ? -31.146 -4.001 43.825 1.00 91.06 194 LEU A C 1
ATOM 1438 O O . LEU A 1 194 ? -31.368 -3.274 42.860 1.00 91.06 194 LEU A O 1
ATOM 1442 N N . VAL A 1 195 ? -32.105 -4.328 44.692 1.00 91.94 195 VAL A N 1
ATOM 1443 C CA . VAL A 1 195 ? -33.463 -3.783 44.598 1.00 91.94 195 VAL A CA 1
ATOM 1444 C C . VAL A 1 195 ? -33.406 -2.265 44.757 1.00 91.94 195 VAL A C 1
ATOM 1446 O O . VAL A 1 195 ? -32.857 -1.759 45.732 1.00 91.94 195 VAL A O 1
ATOM 1449 N N . GLY A 1 196 ? -33.993 -1.557 43.795 1.00 92.62 196 GLY A N 1
ATOM 1450 C CA . GLY A 1 196 ? -34.007 -0.099 43.744 1.00 92.62 196 GLY A CA 1
ATOM 1451 C C . GLY A 1 196 ? -32.937 0.507 42.834 1.00 92.62 196 GLY A C 1
ATOM 1452 O O . GLY A 1 196 ? -33.075 1.670 42.462 1.00 92.62 196 GLY A O 1
ATOM 1453 N N . VAL A 1 197 ? -31.933 -0.267 42.408 1.00 97.56 197 VAL A N 1
ATOM 1454 C CA . VAL A 1 197 ? -31.044 0.120 41.304 1.00 97.56 197 VAL A CA 1
ATOM 1455 C C . VAL A 1 197 ? -31.753 -0.154 39.982 1.00 97.56 197 VAL A C 1
ATOM 1457 O O . VAL A 1 197 ? -32.285 -1.240 39.763 1.00 97.56 197 VAL A O 1
ATOM 1460 N N . VAL A 1 198 ? -31.778 0.854 39.116 1.00 97.56 198 VAL A N 1
ATOM 1461 C CA . VAL A 1 198 ? -32.331 0.768 37.761 1.00 97.56 198 VAL A CA 1
ATOM 1462 C C . VAL A 1 198 ? -31.235 0.370 36.785 1.00 97.56 198 VAL A C 1
ATOM 1464 O O . VAL A 1 198 ? -31.420 -0.560 36.008 1.00 97.56 198 VAL A O 1
ATOM 1467 N N . GLU A 1 199 ? -30.095 1.064 36.829 1.00 97.12 199 GLU A N 1
ATOM 1468 C CA . GLU A 1 199 ? -28.940 0.787 35.977 1.00 97.12 199 GLU A CA 1
ATOM 1469 C C . GLU A 1 199 ? -27.670 1.440 36.549 1.00 97.12 199 GLU A C 1
ATOM 1471 O O . GLU A 1 199 ? -27.725 2.317 37.414 1.00 97.12 199 GLU A O 1
ATOM 1476 N N . THR A 1 200 ? -26.502 1.017 36.073 1.00 97.38 200 THR A N 1
ATOM 1477 C CA . THR A 1 200 ? -25.194 1.521 36.503 1.00 97.38 200 THR A CA 1
ATOM 1478 C C . THR A 1 200 ? -24.430 2.172 35.355 1.00 97.38 200 THR A C 1
ATOM 1480 O O . THR A 1 200 ? -24.537 1.776 34.194 1.00 97.38 200 THR A O 1
ATOM 1483 N N . GLY A 1 201 ? -23.591 3.149 35.681 1.00 96.69 201 GLY A N 1
ATOM 1484 C CA . GLY A 1 201 ? -22.688 3.809 34.743 1.00 96.69 201 GLY A CA 1
ATOM 1485 C C . GLY A 1 201 ? -21.526 2.932 34.274 1.00 96.69 201 GLY A C 1
ATOM 1486 O O . GLY A 1 201 ? -20.704 3.403 33.498 1.00 96.69 201 GLY A O 1
ATOM 1487 N N . LEU A 1 202 ? -21.431 1.677 34.725 1.00 94.88 202 LEU A N 1
ATOM 1488 C CA . LEU A 1 202 ? -20.429 0.725 34.256 1.00 94.88 202 LEU A CA 1
ATOM 1489 C C . LEU A 1 202 ? -20.881 0.132 32.926 1.00 94.88 202 LEU A C 1
ATOM 1491 O O . LEU A 1 202 ? -21.921 -0.514 32.845 1.00 94.88 202 LEU A O 1
ATOM 1495 N N . PHE A 1 203 ? -20.102 0.365 31.878 1.00 90.94 203 PHE A N 1
ATOM 1496 C CA . PHE A 1 203 ? -20.328 -0.184 30.544 1.00 90.94 203 PHE A CA 1
ATOM 1497 C C . PHE A 1 203 ? -19.226 -1.212 30.317 1.00 90.94 203 PHE A C 1
ATOM 1499 O O . PHE A 1 203 ? -18.137 -0.891 29.847 1.00 90.94 203 PHE A O 1
ATOM 1506 N N . VAL A 1 204 ? -19.500 -2.439 30.764 1.00 81.06 204 VAL A N 1
ATOM 1507 C CA . VAL A 1 204 ? -18.514 -3.521 30.843 1.00 81.06 204 VAL A CA 1
ATOM 1508 C C . VAL A 1 204 ? -18.878 -4.602 29.843 1.00 81.06 204 VAL A C 1
ATOM 1510 O O . VAL A 1 204 ? -19.927 -5.248 29.950 1.00 81.06 204 VAL A O 1
ATOM 1513 N N . GLY A 1 205 ? -18.001 -4.802 28.864 1.00 63.12 205 GLY A N 1
ATOM 1514 C CA . GLY A 1 205 ? -18.318 -5.612 27.699 1.00 63.12 205 GLY A CA 1
ATOM 1515 C C . GLY A 1 205 ? -19.397 -4.949 26.839 1.00 63.12 205 GLY A C 1
ATOM 1516 O O . GLY A 1 205 ? -20.518 -5.457 26.738 1.00 63.12 205 GLY A O 1
ATOM 1517 N N . LEU A 1 206 ? -19.047 -3.832 26.207 1.00 57.34 206 LEU A N 1
ATOM 1518 C CA . LEU A 1 206 ? -19.776 -3.262 25.075 1.00 57.34 206 LEU A CA 1
ATOM 1519 C C . LEU A 1 206 ? -18.780 -2.973 23.935 1.00 57.34 206 LEU A C 1
ATOM 1521 O O . LEU A 1 206 ? -17.951 -2.087 24.085 1.00 57.34 206 LEU A O 1
ATOM 1525 N N . THR A 1 207 ? -18.904 -3.770 22.865 1.00 60.03 207 THR A N 1
ATOM 1526 C CA . THR A 1 207 ? -18.193 -3.856 21.567 1.00 60.03 207 THR A CA 1
ATOM 1527 C C . THR A 1 207 ? -16.664 -3.787 21.557 1.00 60.03 207 THR A C 1
ATOM 1529 O O . THR A 1 207 ? -16.009 -3.444 22.534 1.00 60.03 207 THR A O 1
ATOM 1532 N N . ASP A 1 208 ? -16.103 -4.204 20.423 1.00 59.94 208 ASP A N 1
ATOM 1533 C CA . ASP A 1 208 ? -14.670 -4.280 20.165 1.00 59.94 208 ASP A CA 1
ATOM 1534 C C . ASP A 1 208 ? -14.000 -2.892 20.258 1.00 59.94 208 ASP A C 1
ATOM 1536 O O . ASP A 1 208 ? -14.551 -1.898 19.784 1.00 59.94 208 ASP A O 1
ATOM 1540 N N . VAL A 1 209 ? -12.798 -2.812 20.833 1.00 60.97 209 VAL A N 1
ATOM 1541 C CA . VAL A 1 209 ? -11.994 -1.579 20.915 1.00 60.97 209 VAL A CA 1
ATOM 1542 C C . VAL A 1 209 ? -10.874 -1.630 19.886 1.00 60.97 209 VAL A C 1
ATOM 1544 O O . VAL A 1 209 ? -10.182 -2.634 19.776 1.00 60.97 209 VAL A O 1
ATOM 1547 N N . VAL A 1 210 ? -10.662 -0.539 19.149 1.00 60.62 210 VAL A N 1
ATOM 1548 C CA . VAL A 1 210 ? -9.571 -0.417 18.173 1.00 60.62 210 VAL A CA 1
ATOM 1549 C C . VAL A 1 210 ? -8.598 0.668 18.626 1.00 60.62 210 VAL A C 1
ATOM 1551 O O . VAL A 1 210 ? -8.998 1.811 18.836 1.00 60.62 210 VAL A O 1
ATOM 1554 N N . VAL A 1 211 ? -7.320 0.321 18.764 1.00 67.44 211 VAL A N 1
ATOM 1555 C CA . VAL A 1 211 ? -6.236 1.231 19.161 1.00 67.44 211 VAL A CA 1
ATOM 1556 C C . VAL A 1 211 ? -5.214 1.321 18.036 1.00 67.44 211 VAL A C 1
ATOM 1558 O O . VAL A 1 211 ? -4.726 0.301 17.564 1.00 67.44 211 VAL A O 1
ATOM 1561 N N . THR A 1 212 ? -4.845 2.532 17.629 1.00 55.16 212 THR A N 1
ATOM 1562 C CA . THR A 1 212 ? -3.707 2.759 16.728 1.00 55.16 212 THR A CA 1
ATOM 1563 C C . THR A 1 212 ? -2.447 3.024 17.547 1.00 55.16 212 THR A C 1
ATOM 1565 O O . THR A 1 212 ? -2.457 3.906 18.406 1.00 55.16 212 THR A O 1
ATOM 1568 N N . ASP A 1 213 ? -1.364 2.312 17.253 1.00 65.38 213 ASP A N 1
ATOM 1569 C CA . ASP A 1 213 ? -0.020 2.501 17.810 1.00 65.38 213 ASP A CA 1
ATOM 1570 C C . ASP A 1 213 ? 0.923 2.908 16.659 1.00 65.38 213 ASP A C 1
ATOM 1572 O O . ASP A 1 213 ? 1.491 2.038 15.997 1.00 65.38 213 ASP A O 1
ATOM 1576 N N . PRO A 1 214 ? 1.054 4.215 16.347 1.00 54.12 214 PRO A N 1
ATOM 1577 C CA . PRO A 1 214 ? 1.863 4.691 15.217 1.00 54.12 214 PRO A CA 1
ATOM 1578 C C . PRO A 1 214 ? 3.375 4.481 15.390 1.00 54.12 214 PRO A C 1
ATOM 1580 O O . PRO A 1 214 ? 4.115 4.439 14.401 1.00 54.12 214 PRO A O 1
ATOM 1583 N N . ASP A 1 215 ? 3.843 4.366 16.636 1.00 58.50 215 ASP A N 1
ATOM 1584 C CA . ASP A 1 215 ? 5.252 4.115 16.953 1.00 58.50 215 ASP A CA 1
ATOM 1585 C C . ASP A 1 215 ? 5.594 2.640 16.732 1.00 58.50 215 ASP A C 1
ATOM 1587 O O . ASP A 1 215 ? 6.619 2.327 16.123 1.00 58.50 215 ASP A O 1
ATOM 1591 N N . GLY A 1 216 ? 4.705 1.744 17.170 1.00 63.03 216 GLY A N 1
ATOM 1592 C CA . GLY A 1 216 ? 4.769 0.309 16.899 1.00 63.03 216 GLY A CA 1
ATOM 1593 C C . GLY A 1 216 ? 4.249 -0.098 15.521 1.00 63.03 216 GLY A C 1
ATOM 1594 O O . GLY A 1 216 ? 4.345 -1.274 15.186 1.00 63.03 216 GLY A O 1
ATOM 1595 N N . ALA A 1 217 ? 3.705 0.858 14.759 1.00 67.88 217 ALA A N 1
ATOM 1596 C CA . ALA A 1 217 ? 3.171 0.687 13.416 1.00 67.88 217 ALA A CA 1
ATOM 1597 C C . ALA A 1 217 ? 2.173 -0.495 13.355 1.00 67.88 217 ALA A C 1
ATOM 1599 O O . ALA A 1 217 ? 2.332 -1.510 12.686 1.00 67.88 217 ALA A O 1
ATOM 1600 N N . ARG A 1 218 ? 1.142 -0.408 14.197 1.00 69.56 218 ARG A N 1
ATOM 1601 C CA . ARG A 1 218 ? 0.122 -1.455 14.322 1.00 69.56 218 ARG A CA 1
ATOM 1602 C C . ARG A 1 218 ? -1.215 -0.896 14.772 1.00 69.56 218 ARG A C 1
ATOM 1604 O O . ARG A 1 218 ? -1.292 0.123 15.458 1.00 69.56 218 ARG A O 1
ATOM 1611 N N . LEU A 1 219 ? -2.267 -1.616 14.426 1.00 72.56 219 LEU A N 1
ATOM 1612 C CA . LEU A 1 219 ? -3.631 -1.413 14.881 1.00 72.56 219 LEU A CA 1
ATOM 1613 C C . LEU A 1 219 ? -4.037 -2.614 15.734 1.00 72.56 219 LEU A C 1
ATOM 1615 O O . LEU A 1 219 ? -3.889 -3.753 15.319 1.00 72.56 219 LEU A O 1
ATOM 1619 N N . ILE A 1 220 ? -4.530 -2.394 16.944 1.00 75.12 220 ILE A N 1
ATOM 1620 C CA . ILE A 1 220 ? -4.892 -3.466 17.873 1.00 75.12 220 ILE A CA 1
ATOM 1621 C C . ILE A 1 220 ? -6.407 -3.471 18.038 1.00 75.12 220 ILE A C 1
ATOM 1623 O O . ILE A 1 220 ? -6.975 -2.483 18.494 1.00 75.12 220 ILE A O 1
ATOM 1627 N N . VAL A 1 221 ? -7.051 -4.581 17.672 1.00 77.19 221 VAL A N 1
ATOM 1628 C CA . VAL A 1 221 ? -8.493 -4.809 17.832 1.00 77.19 221 VAL A CA 1
ATOM 1629 C C . VAL A 1 221 ? -8.733 -5.729 19.021 1.00 77.19 221 VAL A C 1
ATOM 1631 O O . VAL A 1 221 ? -8.485 -6.931 18.949 1.00 77.19 221 VAL A O 1
ATOM 1634 N N . PHE A 1 222 ? -9.238 -5.183 20.111 1.00 74.50 222 PHE A N 1
ATOM 1635 C CA . PHE A 1 222 ? -9.692 -5.911 21.286 1.00 74.50 222 PHE A CA 1
ATOM 1636 C C . PHE A 1 222 ? -11.132 -6.337 21.065 1.00 74.50 222 PHE A C 1
ATOM 1638 O O . PHE A 1 222 ? -12.022 -5.493 21.079 1.00 74.50 222 PHE A O 1
ATOM 1645 N N . ARG A 1 223 ? -11.378 -7.628 20.830 1.00 68.81 223 ARG A N 1
ATOM 1646 C CA . ARG A 1 223 ? -12.734 -8.106 20.543 1.00 68.81 223 ARG A CA 1
ATOM 1647 C C . ARG A 1 223 ? -13.485 -8.426 21.813 1.00 68.81 223 ARG A C 1
ATOM 1649 O O . ARG A 1 223 ? -12.944 -9.013 22.748 1.00 68.81 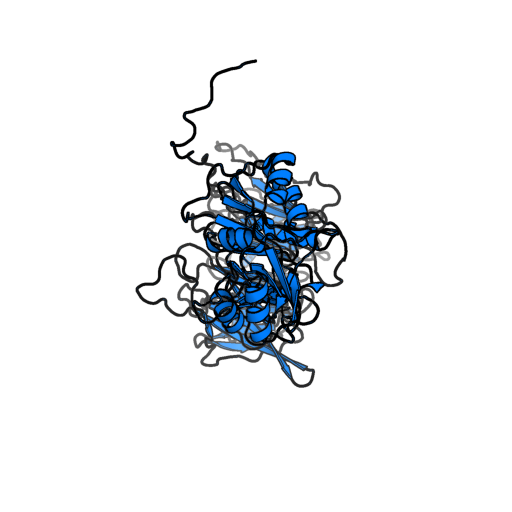223 ARG A O 1
ATOM 1656 N N . GLN A 1 224 ? -14.768 -8.126 21.823 1.00 65.88 224 GLN A N 1
ATOM 1657 C CA . GLN A 1 224 ? -15.632 -8.454 22.926 1.00 65.88 224 GLN A CA 1
ATOM 1658 C C . GLN A 1 224 ? -15.975 -9.950 22.926 1.00 65.88 224 GLN A C 1
ATOM 1660 O O . GLN A 1 224 ? -16.610 -10.479 22.013 1.00 65.88 224 GLN A O 1
ATOM 1665 N N . ARG A 1 225 ? -15.629 -10.644 24.013 1.00 57.69 225 ARG A N 1
ATOM 1666 C CA . ARG A 1 225 ? -16.003 -12.040 24.256 1.00 57.69 225 ARG A CA 1
ATOM 1667 C C . ARG A 1 225 ? -17.105 -12.135 25.300 1.00 57.69 225 ARG A C 1
ATOM 1669 O O . ARG A 1 225 ? -17.002 -11.639 26.427 1.00 57.69 225 ARG A O 1
ATOM 1676 N N . LYS A 1 226 ? -18.189 -12.822 24.927 1.00 42.69 226 LYS A N 1
ATOM 1677 C CA . LYS A 1 226 ? -19.355 -13.048 25.791 1.00 42.69 226 LYS A CA 1
ATOM 1678 C C . LYS A 1 226 ? -18.921 -13.676 27.122 1.00 42.69 226 LYS A C 1
ATOM 1680 O O . LYS A 1 226 ? -18.406 -14.787 27.149 1.00 42.69 226 LYS A O 1
ATOM 1685 N N . GLY A 1 227 ? -19.158 -12.964 28.226 1.00 49.91 227 GLY A N 1
ATOM 1686 C CA . GLY A 1 227 ? -18.829 -13.421 29.582 1.00 49.91 227 GLY A CA 1
ATOM 1687 C C . GLY A 1 227 ? -17.359 -13.279 29.998 1.00 49.91 227 GLY A C 1
ATOM 1688 O O . GLY A 1 227 ? -17.056 -13.597 31.142 1.00 49.91 227 GLY A O 1
ATOM 1689 N N . GLN A 1 228 ? -16.474 -12.795 29.117 1.00 50.38 228 GLN A N 1
ATOM 1690 C CA . GLN A 1 228 ? -15.040 -12.613 29.397 1.00 50.38 228 GLN A CA 1
ATOM 1691 C C . GLN A 1 228 ? -14.561 -11.154 29.291 1.00 50.38 228 GLN A C 1
ATOM 1693 O O . GLN A 1 228 ? -13.478 -10.859 29.775 1.00 50.38 228 GLN A O 1
ATOM 1698 N N . GLY A 1 229 ? -15.358 -10.238 28.726 1.00 58.84 229 GLY A N 1
ATOM 1699 C CA . GLY A 1 229 ? -14.938 -8.843 28.519 1.00 58.84 229 GLY A CA 1
ATOM 1700 C C . GLY A 1 229 ? -14.221 -8.670 27.180 1.00 58.84 229 GLY A C 1
ATOM 1701 O O . GLY A 1 229 ? -14.532 -9.402 26.239 1.00 58.84 229 GLY A O 1
ATOM 1702 N N . LEU A 1 230 ? -13.312 -7.701 27.066 1.00 58.44 230 LEU A N 1
ATOM 1703 C CA . LEU A 1 230 ? -12.417 -7.619 25.911 1.00 58.44 230 LEU A CA 1
ATOM 1704 C C . LEU A 1 230 ? -11.397 -8.757 25.950 1.00 58.44 230 LEU A C 1
ATOM 1706 O O . LEU A 1 230 ? -10.943 -9.170 27.017 1.00 58.44 230 LEU A O 1
ATOM 1710 N N . ASP A 1 231 ? -11.052 -9.287 24.784 1.00 67.94 231 ASP A N 1
ATOM 1711 C CA . ASP A 1 231 ? -9.932 -10.205 24.668 1.00 67.94 231 ASP A CA 1
ATOM 1712 C C . ASP A 1 231 ? -8.586 -9.476 24.725 1.00 67.94 231 ASP A C 1
ATOM 1714 O O . ASP A 1 231 ? -8.522 -8.266 24.911 1.00 67.94 231 ASP A O 1
ATOM 1718 N N . ALA A 1 232 ? -7.489 -10.225 24.607 1.00 71.31 232 ALA A N 1
ATOM 1719 C CA . ALA A 1 232 ? -6.138 -9.690 24.760 1.00 71.31 232 ALA A CA 1
ATOM 1720 C C . ALA A 1 232 ? -5.725 -8.668 23.677 1.00 71.31 232 ALA A C 1
ATOM 1722 O O . ALA A 1 232 ? -4.601 -8.169 23.730 1.00 71.31 232 ALA A O 1
ATOM 1723 N N . GLY A 1 233 ? -6.594 -8.364 22.706 1.00 67.38 233 GLY A N 1
ATOM 1724 C CA . GLY A 1 233 ? -6.242 -7.548 21.555 1.00 67.38 233 GLY A CA 1
ATOM 1725 C C . GLY A 1 233 ? -5.574 -8.385 20.474 1.00 67.38 233 GLY A C 1
ATOM 1726 O O . GLY A 1 233 ? -4.594 -9.090 20.706 1.00 67.38 233 GLY A O 1
ATOM 1727 N N . THR A 1 234 ? -6.103 -8.300 19.261 1.00 75.44 234 THR A N 1
ATOM 1728 C CA . THR A 1 234 ? -5.463 -8.816 18.052 1.00 75.44 234 THR A CA 1
ATOM 1729 C C . THR A 1 234 ? -4.741 -7.660 17.377 1.00 75.44 234 THR A C 1
ATOM 1731 O O . THR A 1 234 ? -5.391 -6.726 16.912 1.00 75.44 234 THR A O 1
ATOM 1734 N N . ALA A 1 235 ? -3.411 -7.700 17.341 1.00 73.50 235 ALA A N 1
ATOM 1735 C CA . ALA A 1 235 ? -2.619 -6.716 16.615 1.00 73.50 235 ALA A CA 1
ATOM 1736 C C . ALA A 1 235 ? -2.587 -7.049 15.118 1.00 73.50 235 ALA A C 1
ATOM 1738 O O . ALA A 1 235 ? -2.327 -8.186 14.733 1.00 73.50 235 ALA A O 1
ATOM 1739 N N . TRP A 1 236 ? -2.818 -6.030 14.308 1.00 72.50 236 TRP A N 1
ATOM 1740 C CA . TRP A 1 236 ? -2.684 -6.006 12.863 1.00 72.50 236 TRP A CA 1
ATOM 1741 C C . TRP A 1 236 ? -1.565 -5.025 12.514 1.00 72.50 236 TRP A C 1
ATOM 1743 O O . TRP A 1 236 ? -1.487 -3.962 13.136 1.00 72.50 236 TRP A O 1
ATOM 1753 N N . PRO A 1 237 ? -0.684 -5.358 11.568 1.00 70.56 237 PRO A N 1
ATOM 1754 C CA . PRO A 1 237 ? 0.349 -4.435 11.107 1.00 70.56 237 PRO A CA 1
ATOM 1755 C C . PRO A 1 237 ? -0.292 -3.201 10.448 1.00 70.56 237 PRO A C 1
ATOM 1757 O O . PRO A 1 237 ? -1.347 -3.302 9.817 1.00 70.56 237 PRO A O 1
ATOM 1760 N N . GLY A 1 238 ? 0.305 -2.022 10.637 1.00 70.19 238 GLY A N 1
ATOM 1761 C CA . GLY A 1 238 ? -0.150 -0.780 10.000 1.00 70.19 238 GLY A CA 1
ATOM 1762 C C . GLY A 1 238 ? 0.438 -0.561 8.601 1.00 70.19 238 GLY A C 1
ATOM 1763 O O . GLY A 1 238 ? -0.064 0.278 7.861 1.00 70.19 238 GLY A O 1
ATOM 1764 N N . LEU A 1 239 ? 1.497 -1.304 8.280 1.00 74.69 239 LEU A N 1
ATOM 1765 C CA . LEU A 1 239 ? 2.432 -1.185 7.164 1.00 74.69 239 LEU A CA 1
ATOM 1766 C C . LEU A 1 239 ? 2.818 0.254 6.837 1.00 74.69 239 LEU A C 1
ATOM 1768 O O . LEU A 1 239 ? 2.693 0.705 5.709 1.00 74.69 239 LEU A O 1
ATOM 1772 N N . LEU A 1 240 ? 3.332 0.973 7.839 1.00 76.50 240 LEU A N 1
ATOM 1773 C CA . LEU A 1 240 ? 3.854 2.338 7.664 1.00 76.50 240 LEU A CA 1
ATOM 1774 C C . LEU A 1 240 ? 5.178 2.362 6.880 1.00 76.50 240 LEU A C 1
ATOM 1776 O O . LEU A 1 240 ? 5.955 1.412 6.950 1.00 76.50 240 LEU A O 1
ATOM 1780 N N . ASP A 1 241 ? 5.500 3.473 6.216 1.00 79.56 241 ASP A N 1
ATOM 1781 C CA . ASP A 1 241 ? 6.664 3.616 5.328 1.00 79.56 241 ASP A CA 1
ATOM 1782 C C . ASP A 1 241 ? 6.762 2.469 4.317 1.00 79.56 241 ASP A C 1
ATOM 1784 O O . ASP A 1 241 ? 7.749 1.725 4.281 1.00 79.56 241 ASP A O 1
ATOM 1788 N N . VAL A 1 242 ? 5.706 2.297 3.518 1.00 87.00 242 VAL A N 1
ATOM 1789 C CA . VAL A 1 242 ? 5.781 1.406 2.361 1.00 87.00 242 VAL A CA 1
ATOM 1790 C C . VAL A 1 242 ? 6.769 2.010 1.361 1.00 87.00 242 VAL A C 1
ATOM 1792 O O . VAL A 1 242 ? 6.719 3.198 1.031 1.00 87.00 242 VAL A O 1
ATOM 1795 N N . GLN A 1 243 ? 7.722 1.192 0.922 1.00 87.31 243 GLN A N 1
ATOM 1796 C CA . GLN A 1 243 ? 8.808 1.609 0.032 1.00 87.31 243 GLN A CA 1
ATOM 1797 C C . GLN A 1 243 ? 8.718 0.964 -1.347 1.00 87.31 243 GLN A C 1
ATOM 1799 O O . GLN A 1 243 ? 9.201 1.562 -2.301 1.00 87.31 243 GLN A O 1
ATOM 1804 N N . GLN A 1 244 ? 8.138 -0.236 -1.440 1.00 91.56 244 GLN A N 1
ATOM 1805 C CA . GLN A 1 244 ? 7.976 -0.977 -2.689 1.00 91.56 244 GLN A CA 1
ATOM 1806 C C . GLN A 1 244 ? 6.647 -1.724 -2.700 1.00 91.56 244 GLN A C 1
ATOM 1808 O O . GLN A 1 244 ? 6.199 -2.214 -1.655 1.00 91.56 244 GLN A O 1
ATOM 1813 N N . VAL A 1 245 ? 6.065 -1.839 -3.887 1.00 94.31 245 VAL A N 1
ATOM 1814 C CA . VAL A 1 245 ? 4.861 -2.611 -4.179 1.00 94.31 245 VAL A CA 1
ATOM 1815 C C . VAL A 1 245 ? 5.108 -3.546 -5.358 1.00 94.31 245 VAL A C 1
ATOM 1817 O O . VAL A 1 245 ? 5.781 -3.194 -6.326 1.00 94.31 245 VAL A O 1
ATOM 1820 N N . ARG A 1 246 ? 4.570 -4.760 -5.284 1.00 95.56 246 ARG A N 1
ATOM 1821 C CA . ARG A 1 246 ? 4.531 -5.719 -6.395 1.00 95.56 246 ARG A CA 1
ATOM 1822 C C . ARG A 1 246 ? 3.162 -6.367 -6.446 1.00 95.56 246 ARG A C 1
ATOM 1824 O O . ARG A 1 246 ? 2.547 -6.529 -5.397 1.00 95.56 246 ARG A O 1
ATOM 1831 N N . ALA A 1 247 ? 2.708 -6.743 -7.633 1.00 95.06 247 ALA A N 1
ATOM 1832 C CA . ALA A 1 247 ? 1.416 -7.385 -7.806 1.00 95.06 247 ALA A CA 1
ATOM 1833 C C . ALA A 1 247 ? 1.538 -8.616 -8.708 1.00 95.06 247 ALA A C 1
ATOM 1835 O O . ALA A 1 247 ? 2.226 -8.561 -9.727 1.00 95.06 247 ALA A O 1
ATOM 1836 N N . ALA A 1 248 ? 0.894 -9.710 -8.313 1.00 92.94 248 ALA A N 1
ATOM 1837 C CA . ALA A 1 248 ? 0.748 -10.920 -9.116 1.00 92.94 248 ALA A CA 1
ATOM 1838 C C . ALA A 1 248 ? -0.479 -11.707 -8.653 1.00 92.94 248 ALA A C 1
ATOM 1840 O O . ALA A 1 248 ? -0.845 -11.655 -7.483 1.00 92.94 248 ALA A O 1
ATOM 1841 N N . ASP A 1 249 ? -1.086 -12.449 -9.573 1.00 90.38 249 ASP A N 1
ATOM 1842 C CA . ASP A 1 249 ? -2.141 -13.417 -9.269 1.00 90.38 249 ASP A CA 1
ATOM 1843 C C . ASP A 1 249 ? -1.494 -14.715 -8.762 1.00 90.38 249 ASP A C 1
ATOM 1845 O O . ASP A 1 249 ? -1.116 -15.605 -9.533 1.00 90.38 249 ASP A O 1
ATOM 1849 N N . PHE A 1 250 ? -1.266 -14.791 -7.450 1.00 89.69 250 PHE A N 1
ATOM 1850 C CA . PHE A 1 250 ? -0.562 -15.917 -6.845 1.00 89.69 250 PHE A CA 1
ATOM 1851 C C . PHE A 1 250 ? -1.469 -17.142 -6.714 1.00 89.69 250 PHE A C 1
ATOM 1853 O O . PHE A 1 250 ? -0.985 -18.270 -6.818 1.00 89.69 250 PHE A O 1
ATOM 1860 N N . ASN A 1 251 ? -2.768 -16.960 -6.471 1.00 84.88 251 ASN A N 1
ATOM 1861 C CA . ASN A 1 251 ? -3.721 -18.066 -6.312 1.00 84.88 251 ASN A CA 1
ATOM 1862 C C . ASN A 1 251 ? -4.374 -18.513 -7.640 1.00 84.88 251 ASN A C 1
ATOM 1864 O O . ASN A 1 251 ? -5.072 -19.531 -7.644 1.00 84.88 251 ASN A O 1
ATOM 1868 N N . LYS A 1 252 ? -4.068 -17.834 -8.754 1.00 86.06 252 LYS A N 1
ATOM 1869 C CA . LYS A 1 252 ? -4.584 -18.088 -10.109 1.00 86.06 252 LYS A CA 1
ATOM 1870 C C . LYS A 1 252 ? -6.103 -17.914 -10.197 1.00 86.06 252 LYS A C 1
ATOM 1872 O O . LYS A 1 252 ? -6.767 -18.667 -10.917 1.00 86.06 252 LYS A O 1
ATOM 1877 N N . ASP A 1 253 ? -6.656 -16.968 -9.436 1.00 84.25 253 ASP A N 1
ATOM 1878 C CA . ASP A 1 253 ? -8.092 -16.671 -9.407 1.00 84.25 253 ASP A CA 1
ATOM 1879 C C . ASP A 1 253 ? -8.514 -15.532 -10.354 1.00 84.25 253 ASP A C 1
ATOM 1881 O O . ASP A 1 253 ? -9.710 -15.243 -10.473 1.00 84.25 253 ASP A O 1
ATOM 1885 N N . GLY A 1 254 ? -7.551 -14.956 -11.080 1.00 86.00 254 GLY A N 1
ATOM 1886 C CA . GLY A 1 254 ? -7.734 -13.845 -12.007 1.00 86.00 254 GLY A CA 1
ATOM 1887 C C . GLY A 1 254 ? -7.542 -12.471 -11.369 1.00 86.00 254 GLY A C 1
ATOM 1888 O O . GLY A 1 254 ? -7.490 -11.492 -12.106 1.00 86.00 254 GLY A O 1
ATOM 1889 N N . ARG A 1 255 ? -7.411 -12.373 -10.038 1.00 89.19 255 ARG A N 1
ATOM 1890 C CA . ARG A 1 255 ? -7.119 -11.120 -9.328 1.00 89.19 255 ARG A CA 1
ATOM 1891 C C . ARG A 1 255 ? -5.686 -11.112 -8.841 1.00 89.19 255 ARG A C 1
ATOM 1893 O O . ARG A 1 255 ? -5.251 -12.020 -8.145 1.00 89.19 255 ARG A O 1
ATOM 1900 N N . ALA A 1 256 ? -4.960 -10.040 -9.125 1.00 92.69 256 ALA A N 1
ATOM 1901 C CA . ALA A 1 256 ? -3.641 -9.883 -8.539 1.00 92.69 256 ALA A CA 1
ATOM 1902 C C . ALA A 1 256 ? -3.718 -9.512 -7.047 1.00 92.69 256 ALA A C 1
ATOM 1904 O O . ALA A 1 256 ? -4.370 -8.542 -6.647 1.00 92.69 256 ALA A O 1
ATOM 1905 N N . GLU A 1 257 ? -2.966 -10.235 -6.222 1.00 94.12 257 GLU A N 1
ATOM 1906 C CA . GLU A 1 257 ? -2.624 -9.801 -4.874 1.00 94.12 257 GLU A CA 1
ATOM 1907 C C . GLU A 1 257 ? -1.435 -8.841 -4.892 1.00 94.12 257 GLU A C 1
ATOM 1909 O O . GLU A 1 257 ? -0.590 -8.866 -5.788 1.00 94.12 257 GLU A O 1
ATOM 1914 N N . ILE A 1 258 ? -1.335 -8.010 -3.856 1.00 95.25 258 ILE A N 1
ATOM 1915 C CA . ILE A 1 258 ? -0.323 -6.965 -3.738 1.00 95.25 258 ILE A CA 1
ATOM 1916 C C . ILE A 1 258 ? 0.591 -7.253 -2.548 1.00 95.25 258 ILE A C 1
ATOM 1918 O O . ILE A 1 258 ? 0.158 -7.293 -1.391 1.00 95.25 258 ILE A O 1
ATOM 1922 N N . VAL A 1 259 ? 1.881 -7.401 -2.836 1.00 96.06 259 VAL A N 1
ATOM 1923 C CA . VAL A 1 259 ? 2.958 -7.457 -1.848 1.00 96.06 259 VAL A CA 1
ATOM 1924 C C . VAL A 1 259 ? 3.462 -6.046 -1.589 1.00 96.06 259 VAL A C 1
ATOM 1926 O O . VAL A 1 259 ? 3.812 -5.322 -2.520 1.00 96.06 259 VAL A O 1
ATOM 1929 N N . VAL A 1 260 ? 3.548 -5.666 -0.318 1.00 94.31 260 VAL A N 1
ATOM 1930 C CA . VAL A 1 260 ? 4.059 -4.361 0.114 1.00 94.31 260 VAL A CA 1
ATOM 1931 C C . VAL A 1 260 ? 5.279 -4.536 1.010 1.00 94.31 260 VAL A C 1
ATOM 1933 O O . VAL A 1 260 ? 5.283 -5.377 1.910 1.00 94.31 260 VAL A O 1
ATOM 1936 N N . LEU A 1 261 ? 6.321 -3.735 0.798 1.00 94.12 261 LEU A N 1
ATOM 1937 C CA . LEU A 1 261 ? 7.501 -3.702 1.662 1.00 94.12 261 LEU A CA 1
ATOM 1938 C C . LEU A 1 261 ? 7.423 -2.510 2.606 1.00 94.12 261 LEU A C 1
ATOM 1940 O O . LEU A 1 261 ? 7.560 -1.372 2.160 1.00 94.12 261 LEU A O 1
ATOM 1944 N N . SER A 1 262 ? 7.274 -2.769 3.908 1.00 90.44 262 SER A N 1
ATOM 1945 C CA . SER A 1 262 ? 7.327 -1.731 4.943 1.00 90.44 262 SER A CA 1
ATOM 1946 C C . SER A 1 262 ? 8.725 -1.645 5.552 1.00 90.44 262 SER A C 1
ATOM 1948 O O . SER A 1 262 ? 9.181 -2.539 6.278 1.00 90.44 262 SER A O 1
ATOM 1950 N N . GLY A 1 263 ? 9.405 -0.527 5.294 1.00 85.88 263 GLY A N 1
ATOM 1951 C CA . GLY A 1 263 ? 10.732 -0.267 5.849 1.00 85.88 263 GLY A CA 1
ATOM 1952 C C . GLY A 1 263 ? 10.698 -0.027 7.360 1.00 85.88 263 GLY A C 1
ATOM 1953 O O . GLY A 1 263 ? 11.602 -0.464 8.083 1.00 85.88 263 GLY A O 1
ATOM 1954 N N . LYS A 1 264 ? 9.643 0.634 7.853 1.00 83.25 264 LYS A N 1
ATOM 1955 C CA . LYS A 1 264 ? 9.480 0.964 9.276 1.00 83.25 264 LYS A CA 1
ATOM 1956 C C . LYS A 1 264 ? 9.083 -0.250 10.117 1.00 83.25 264 LYS A C 1
ATOM 1958 O O . LYS A 1 264 ? 9.659 -0.436 11.190 1.00 83.25 264 LYS A O 1
ATOM 1963 N N . GLU A 1 265 ? 8.170 -1.092 9.630 1.00 84.00 265 GLU A N 1
ATOM 1964 C CA . GLU A 1 265 ? 7.763 -2.330 10.322 1.00 84.00 265 GLU A CA 1
ATOM 1965 C C . GLU A 1 265 ? 8.721 -3.489 10.099 1.00 84.00 265 GLU A C 1
ATOM 1967 O O . GLU A 1 265 ? 8.658 -4.478 10.829 1.00 84.00 265 GLU A O 1
ATOM 1972 N N . LYS A 1 266 ? 9.651 -3.351 9.144 1.00 90.12 266 LYS A N 1
ATOM 1973 C CA . LYS A 1 266 ? 10.671 -4.361 8.840 1.00 90.12 266 LYS A CA 1
ATOM 1974 C C . LYS A 1 266 ? 10.024 -5.693 8.461 1.00 90.12 266 LYS A C 1
ATOM 1976 O O . LYS A 1 266 ? 10.484 -6.754 8.879 1.00 90.12 266 LYS A O 1
ATOM 1981 N N . THR A 1 267 ? 8.962 -5.631 7.667 1.00 92.12 267 THR A N 1
ATOM 1982 C CA . THR A 1 267 ? 8.215 -6.803 7.210 1.00 92.12 267 THR A CA 1
ATOM 1983 C C . THR A 1 267 ? 7.691 -6.588 5.792 1.00 92.12 267 THR A C 1
ATOM 1985 O O . THR A 1 267 ? 7.701 -5.469 5.271 1.00 92.12 267 THR A O 1
ATOM 1988 N N . LEU A 1 268 ? 7.261 -7.681 5.169 1.00 95.31 268 LEU A N 1
ATOM 1989 C CA . LEU A 1 268 ? 6.454 -7.649 3.957 1.00 95.31 268 LEU A CA 1
ATOM 1990 C C . LEU A 1 268 ? 4.993 -7.884 4.350 1.00 95.31 268 LEU A C 1
ATOM 1992 O O . LEU A 1 268 ? 4.715 -8.689 5.239 1.00 95.31 268 LEU A O 1
ATOM 1996 N N . GLY A 1 269 ? 4.070 -7.199 3.692 1.00 93.06 269 GLY A N 1
ATOM 1997 C CA . GLY A 1 269 ? 2.635 -7.430 3.812 1.00 93.06 269 GLY A CA 1
ATOM 1998 C C . GLY A 1 269 ? 2.065 -7.993 2.518 1.00 93.06 269 GLY A C 1
ATOM 1999 O O . GLY A 1 269 ? 2.587 -7.701 1.446 1.00 93.06 269 GLY A O 1
ATOM 2000 N N . LEU A 1 270 ? 0.987 -8.763 2.619 1.00 93.50 270 LEU A N 1
ATOM 2001 C CA . LEU A 1 270 ? 0.181 -9.206 1.485 1.00 93.50 270 LEU A CA 1
ATOM 2002 C C . LEU A 1 270 ? -1.250 -8.703 1.653 1.00 93.50 270 LEU A C 1
ATOM 2004 O O . LEU A 1 270 ? -1.863 -8.921 2.699 1.00 93.50 270 LEU A O 1
ATOM 2008 N N . THR A 1 271 ? -1.780 -8.034 0.639 1.00 91.12 271 THR A N 1
ATOM 2009 C CA . THR A 1 271 ? -3.175 -7.586 0.589 1.00 91.12 271 THR A CA 1
ATOM 2010 C C . THR A 1 271 ? -3.795 -7.911 -0.761 1.00 91.12 271 THR A C 1
ATOM 2012 O O . THR A 1 271 ? -3.102 -8.267 -1.707 1.00 91.12 271 THR A O 1
ATOM 2015 N N . GLN A 1 272 ? -5.108 -7.781 -0.837 1.00 90.94 272 GLN A N 1
ATOM 2016 C CA . GLN A 1 272 ? -5.898 -7.917 -2.049 1.00 90.94 272 GLN A CA 1
ATOM 2017 C C . GLN A 1 272 ? -7.024 -6.884 -2.012 1.00 90.94 272 GLN A C 1
ATOM 2019 O O . GLN A 1 272 ? -7.450 -6.443 -0.931 1.00 90.94 272 GLN A O 1
ATOM 2024 N N . LEU A 1 273 ? -7.526 -6.519 -3.187 1.00 88.88 273 LEU A N 1
ATOM 2025 C CA . LEU A 1 273 ? -8.746 -5.737 -3.297 1.00 88.88 273 LEU A CA 1
ATOM 2026 C C . LEU A 1 273 ? -9.951 -6.661 -3.076 1.00 88.88 273 LEU A C 1
ATOM 2028 O O . LEU A 1 273 ? -10.075 -7.707 -3.703 1.00 88.88 273 LEU A O 1
ATOM 2032 N N . SER A 1 274 ? -10.843 -6.285 -2.165 1.00 81.69 274 SER A N 1
ATOM 2033 C CA . SER A 1 274 ? -12.072 -7.022 -1.877 1.00 81.69 274 SER A CA 1
ATOM 2034 C C . SER A 1 274 ? -13.198 -6.035 -1.605 1.00 81.69 274 SER A C 1
ATOM 2036 O O . SER A 1 274 ? -13.041 -5.117 -0.803 1.00 81.69 274 SER A O 1
ATOM 2038 N N . GLU A 1 275 ? -14.342 -6.214 -2.268 1.00 81.19 275 GLU A N 1
ATOM 2039 C CA . GLU A 1 275 ? -15.518 -5.338 -2.112 1.00 81.19 275 GLU A CA 1
ATOM 2040 C C . GLU A 1 275 ? -15.177 -3.839 -2.282 1.00 81.19 275 GLU A C 1
ATOM 2042 O O . GLU A 1 275 ? -15.592 -2.984 -1.496 1.00 81.19 275 GLU A O 1
ATOM 2047 N N . GLY A 1 276 ? -14.350 -3.517 -3.285 1.00 80.44 276 GLY A N 1
ATOM 2048 C CA . GLY A 1 276 ? -13.943 -2.142 -3.600 1.00 80.44 276 GLY A CA 1
ATOM 2049 C C . GLY A 1 276 ? -12.969 -1.503 -2.602 1.00 80.44 276 GLY A C 1
ATOM 2050 O O . GLY A 1 276 ? -12.726 -0.298 -2.675 1.00 80.44 276 GLY A O 1
ATOM 2051 N N . ARG A 1 277 ? -12.405 -2.267 -1.656 1.00 80.69 277 ARG A N 1
ATOM 2052 C CA . ARG A 1 277 ? -11.406 -1.773 -0.697 1.00 80.69 277 ARG A CA 1
ATOM 2053 C C . ARG A 1 277 ? -10.240 -2.738 -0.548 1.00 80.69 277 ARG A C 1
ATOM 2055 O O . ARG A 1 277 ? -10.405 -3.950 -0.593 1.00 80.69 277 ARG A O 1
ATOM 2062 N N . LEU A 1 278 ? -9.048 -2.194 -0.329 1.00 83.94 278 LEU A N 1
ATOM 2063 C CA . LEU A 1 278 ? -7.902 -3.006 0.062 1.00 83.94 278 LEU A CA 1
ATOM 2064 C C . LEU A 1 278 ? -8.093 -3.476 1.502 1.00 83.94 278 LEU A C 1
ATOM 2066 O O . LEU A 1 278 ? -8.338 -2.666 2.403 1.00 83.94 278 LEU A O 1
ATOM 2070 N N . ALA A 1 279 ? -7.969 -4.781 1.719 1.00 81.06 279 ALA A N 1
ATOM 2071 C CA . ALA A 1 279 ? -7.925 -5.318 3.069 1.00 81.06 279 ALA A CA 1
ATOM 2072 C C . ALA A 1 279 ? -6.663 -4.823 3.800 1.00 81.06 279 ALA A C 1
ATOM 2074 O O . ALA A 1 279 ? -5.648 -4.490 3.179 1.00 81.06 279 ALA A O 1
ATOM 2075 N N . PHE A 1 280 ? -6.693 -4.807 5.137 1.00 76.88 280 PHE A N 1
ATOM 2076 C CA . PHE A 1 280 ? -5.457 -4.626 5.899 1.00 76.88 280 PHE A CA 1
ATOM 2077 C C . PHE A 1 280 ? -4.476 -5.732 5.507 1.00 76.88 280 PHE A C 1
ATOM 2079 O O . PHE A 1 280 ? -4.860 -6.905 5.581 1.00 76.88 280 PHE A O 1
ATOM 2086 N N . PRO A 1 281 ? -3.243 -5.403 5.088 1.00 85.12 281 PRO A N 1
ATOM 2087 C CA . PRO A 1 281 ? -2.354 -6.442 4.623 1.00 85.12 281 PRO A CA 1
ATOM 2088 C C . PRO A 1 281 ? -1.931 -7.343 5.784 1.00 85.12 281 PRO A C 1
ATOM 2090 O O . PRO A 1 281 ? -1.731 -6.902 6.918 1.00 85.12 281 PRO A O 1
ATOM 2093 N N . VAL A 1 282 ? -1.789 -8.626 5.489 1.00 87.38 282 VAL A N 1
ATOM 2094 C CA . VAL A 1 282 ? -1.332 -9.632 6.441 1.00 87.38 282 VAL A CA 1
ATOM 2095 C C . VAL A 1 282 ? 0.190 -9.674 6.399 1.00 87.38 282 VAL A C 1
ATOM 2097 O O . VAL A 1 282 ? 0.777 -9.749 5.321 1.00 87.38 282 VAL A O 1
ATOM 2100 N N . SER A 1 283 ? 0.846 -9.628 7.563 1.00 89.88 283 SER A N 1
ATOM 2101 C CA . SER A 1 283 ? 2.302 -9.784 7.634 1.00 89.88 283 SER A CA 1
ATOM 2102 C C . SER A 1 283 ? 2.721 -11.149 7.103 1.00 89.88 283 SER A C 1
ATOM 2104 O O . SER A 1 283 ? 2.251 -12.188 7.571 1.00 89.88 283 SER A O 1
ATOM 2106 N N . LEU A 1 284 ? 3.660 -11.138 6.168 1.00 93.25 284 LEU A N 1
ATOM 2107 C CA . LEU A 1 284 ? 4.300 -12.336 5.658 1.00 93.25 284 LEU A CA 1
ATOM 2108 C C . LEU A 1 284 ? 5.382 -12.827 6.637 1.00 93.25 284 LEU A C 1
ATOM 2110 O O . LEU A 1 284 ? 5.972 -12.019 7.362 1.00 93.25 284 LEU A O 1
ATOM 2114 N N . PRO A 1 285 ? 5.684 -14.141 6.674 1.00 93.12 285 PRO A N 1
ATOM 2115 C CA . PRO A 1 285 ? 6.641 -14.732 7.614 1.00 93.12 285 PRO A CA 1
ATOM 2116 C C . PRO A 1 285 ? 8.102 -14.429 7.231 1.00 93.12 285 PRO A C 1
ATOM 2118 O O . PRO A 1 285 ? 8.893 -15.315 6.905 1.00 93.12 285 PRO A O 1
ATOM 2121 N N . THR A 1 286 ? 8.483 -13.155 7.270 1.00 93.81 286 THR A N 1
ATOM 2122 C CA . THR A 1 286 ? 9.815 -12.678 6.896 1.00 93.81 286 THR A CA 1
ATOM 2123 C C . THR A 1 286 ? 10.815 -12.821 8.038 1.00 93.81 286 THR A C 1
ATOM 2125 O O . THR A 1 286 ? 10.529 -12.484 9.184 1.00 93.81 286 THR A O 1
ATOM 2128 N N . THR A 1 287 ? 12.037 -13.239 7.715 1.00 93.31 287 THR A N 1
ATOM 2129 C CA . THR A 1 287 ? 13.186 -13.203 8.638 1.00 93.31 287 THR A CA 1
ATOM 2130 C C . THR A 1 287 ? 14.124 -12.035 8.321 1.00 93.31 287 THR A C 1
ATOM 2132 O O . THR A 1 287 ? 14.504 -11.863 7.162 1.00 93.31 287 THR A O 1
ATOM 2135 N N . GLY A 1 288 ? 14.560 -11.296 9.352 1.00 91.50 288 GLY A N 1
ATOM 2136 C CA . GLY A 1 288 ? 15.392 -10.081 9.254 1.00 91.50 288 GLY A CA 1
ATOM 2137 C C . GLY A 1 288 ? 14.606 -8.843 8.804 1.00 91.50 288 GLY A C 1
ATOM 2138 O O . GLY A 1 288 ? 13.384 -8.878 8.815 1.00 91.50 288 GLY A O 1
ATOM 2139 N N . GLU A 1 289 ? 15.289 -7.749 8.446 1.00 94.31 289 GLU A N 1
ATOM 2140 C CA . GLU A 1 289 ? 14.650 -6.508 7.972 1.00 94.31 289 GLU A CA 1
ATOM 2141 C C . GLU A 1 289 ? 14.619 -6.483 6.425 1.00 94.31 289 GLU A C 1
ATOM 2143 O O . GLU A 1 289 ? 15.667 -6.216 5.833 1.00 94.31 289 GLU A O 1
ATOM 2148 N N . PRO A 1 290 ? 13.484 -6.729 5.735 1.00 95.62 290 PRO A N 1
ATOM 2149 C CA . PRO A 1 290 ? 13.406 -6.635 4.274 1.00 95.62 290 PRO A CA 1
ATOM 2150 C C . PRO A 1 290 ? 13.867 -5.261 3.777 1.00 95.62 290 PRO A C 1
ATOM 2152 O O . PRO A 1 290 ? 13.586 -4.240 4.404 1.00 95.62 290 PRO A O 1
ATOM 2155 N N . GLN A 1 291 ? 14.639 -5.237 2.695 1.00 94.62 291 GLN A N 1
ATOM 2156 C CA . GLN A 1 291 ? 15.213 -4.020 2.108 1.00 94.62 291 GLN A CA 1
ATOM 2157 C C . GLN A 1 291 ? 14.779 -3.811 0.662 1.00 94.62 291 GLN A C 1
ATOM 2159 O O . GLN A 1 291 ? 14.675 -2.670 0.229 1.00 94.62 291 GLN A O 1
ATOM 2164 N N . ALA A 1 292 ? 14.548 -4.899 -0.070 1.00 95.31 292 ALA A N 1
ATOM 2165 C CA . ALA A 1 292 ? 13.979 -4.858 -1.403 1.00 95.31 292 ALA A CA 1
ATOM 2166 C C . ALA A 1 292 ? 13.312 -6.206 -1.734 1.00 95.31 292 ALA A C 1
ATOM 2168 O O . ALA A 1 292 ? 13.718 -7.239 -1.186 1.00 95.31 292 ALA A O 1
ATOM 2169 N N . VAL A 1 293 ? 12.289 -6.182 -2.587 1.00 96.69 293 VAL A N 1
ATOM 2170 C CA . VAL A 1 293 ? 11.450 -7.329 -2.961 1.00 96.69 293 VAL A CA 1
ATOM 2171 C C . VAL A 1 293 ? 11.237 -7.369 -4.473 1.00 96.69 293 VAL A C 1
ATOM 2173 O O . VAL A 1 293 ? 11.181 -6.325 -5.118 1.00 96.69 293 VAL A O 1
ATOM 2176 N N . GLU A 1 294 ? 11.130 -8.571 -5.031 1.00 95.81 294 GLU A N 1
ATOM 2177 C CA . GLU A 1 294 ? 10.758 -8.805 -6.423 1.00 95.81 294 GLU A CA 1
ATOM 2178 C C . GLU A 1 294 ? 9.950 -10.100 -6.549 1.00 95.81 294 GLU A C 1
ATOM 2180 O O . GLU A 1 294 ? 10.064 -10.989 -5.698 1.00 95.81 294 GLU A O 1
ATOM 2185 N N . LEU A 1 295 ? 9.129 -10.196 -7.594 1.00 94.81 295 LEU A N 1
ATOM 2186 C CA . LEU A 1 295 ? 8.390 -11.419 -7.911 1.00 94.81 295 LEU A CA 1
ATOM 2187 C C . LEU A 1 295 ? 9.115 -12.181 -9.012 1.00 94.81 295 LEU A C 1
ATOM 2189 O O . LEU A 1 295 ? 9.493 -11.601 -10.028 1.00 94.81 295 LEU A O 1
ATOM 2193 N N . VAL A 1 296 ? 9.344 -13.469 -8.792 1.00 91.50 296 VAL A N 1
ATOM 2194 C CA . VAL A 1 296 ? 10.142 -14.305 -9.691 1.00 91.50 296 VAL A CA 1
ATOM 2195 C C . VAL A 1 296 ? 9.593 -15.716 -9.705 1.00 91.50 296 VAL A C 1
ATOM 2197 O O . VAL A 1 296 ? 9.307 -16.254 -8.651 1.00 91.50 296 VAL A O 1
ATOM 2200 N N . ASP A 1 297 ? 9.467 -16.306 -10.885 1.00 87.69 297 ASP A N 1
ATOM 2201 C CA . ASP A 1 297 ? 9.215 -17.738 -11.052 1.00 87.69 297 ASP A CA 1
ATOM 2202 C C . ASP A 1 297 ? 10.568 -18.477 -11.039 1.00 87.69 297 ASP A C 1
ATOM 2204 O O . ASP A 1 297 ? 11.350 -18.391 -11.991 1.00 87.69 297 ASP A O 1
ATOM 2208 N N . LEU A 1 298 ? 10.912 -19.100 -9.908 1.00 85.00 298 LEU A N 1
ATOM 2209 C CA . LEU A 1 298 ? 12.223 -19.722 -9.681 1.00 85.00 298 LEU A CA 1
ATOM 2210 C C . LEU A 1 298 ? 12.329 -21.138 -10.247 1.00 85.00 298 LEU A C 1
ATOM 2212 O O . LEU A 1 298 ? 13.449 -21.620 -10.482 1.00 85.00 298 LEU A O 1
ATOM 2216 N N . ASP A 1 299 ? 11.204 -21.831 -10.412 1.00 79.62 299 ASP A N 1
ATOM 2217 C CA . ASP A 1 299 ? 11.148 -23.219 -10.869 1.00 79.62 299 ASP A CA 1
ATOM 2218 C C . ASP A 1 299 ? 10.531 -23.403 -12.266 1.00 79.62 299 ASP A C 1
ATOM 2220 O O . ASP A 1 299 ? 10.581 -24.520 -12.797 1.00 79.62 299 ASP A O 1
ATOM 2224 N N . ALA A 1 300 ? 10.139 -22.298 -12.905 1.00 80.31 300 ALA A N 1
ATOM 2225 C CA . ALA A 1 300 ? 9.563 -22.203 -14.242 1.00 80.31 300 ALA A CA 1
ATOM 2226 C C . ALA A 1 300 ? 8.202 -22.914 -14.366 1.00 80.31 300 ALA A C 1
ATOM 2228 O O . ALA A 1 300 ? 7.892 -23.497 -15.414 1.00 80.31 300 ALA A O 1
ATOM 2229 N N . ASP A 1 301 ? 7.397 -22.901 -13.300 1.00 81.19 301 ASP A N 1
ATOM 2230 C CA . ASP A 1 301 ? 6.054 -23.492 -13.269 1.00 81.19 301 ASP A CA 1
ATOM 2231 C C . ASP A 1 301 ? 4.926 -22.500 -13.645 1.00 81.19 301 ASP A C 1
ATOM 2233 O O . ASP A 1 301 ? 3.743 -22.869 -13.734 1.00 81.19 301 ASP A O 1
ATOM 2237 N N . GLY A 1 302 ? 5.289 -21.244 -13.923 1.00 81.62 302 GLY A N 1
ATOM 2238 C CA . GLY A 1 302 ? 4.378 -20.149 -14.237 1.00 81.62 302 GLY A CA 1
ATOM 2239 C C . GLY A 1 302 ? 3.707 -19.526 -13.011 1.00 81.62 302 GLY A C 1
ATOM 2240 O O . GLY A 1 302 ? 2.693 -18.841 -13.172 1.00 81.62 302 GLY A O 1
ATOM 2241 N N . GLN A 1 303 ? 4.190 -19.787 -11.796 1.00 85.75 303 GLN A N 1
ATOM 2242 C CA . GLN A 1 303 ? 3.753 -19.167 -10.549 1.00 85.75 303 GLN A CA 1
ATOM 2243 C C . GLN A 1 303 ? 4.935 -18.442 -9.898 1.00 85.75 303 GLN A C 1
ATOM 2245 O O . GLN A 1 303 ? 5.951 -19.028 -9.557 1.00 85.75 303 GLN A O 1
ATOM 2250 N N . SER A 1 304 ? 4.806 -17.131 -9.700 1.00 90.50 304 SER A N 1
ATOM 2251 C CA . SER A 1 304 ? 5.882 -16.358 -9.081 1.00 90.50 304 SER A CA 1
ATOM 2252 C C . SER A 1 304 ? 5.948 -16.560 -7.566 1.00 90.50 304 SER A C 1
ATOM 2254 O O . SER A 1 304 ? 4.945 -16.465 -6.858 1.00 90.50 304 SER A O 1
ATOM 2256 N N . GLU A 1 305 ? 7.159 -16.727 -7.052 1.00 92.50 305 GLU A N 1
ATOM 2257 C CA . GLU A 1 305 ? 7.508 -16.551 -5.653 1.00 92.50 305 GLU A CA 1
ATOM 2258 C C . GLU A 1 305 ? 7.827 -15.098 -5.287 1.00 92.50 305 GLU A C 1
ATOM 2260 O O . GLU A 1 305 ? 8.172 -14.263 -6.125 1.00 92.50 305 GLU A O 1
ATOM 2265 N N . VAL A 1 306 ? 7.805 -14.816 -3.980 1.00 96.88 306 VAL A N 1
ATOM 2266 C CA . VAL A 1 306 ? 8.272 -13.543 -3.418 1.00 96.88 306 VAL A CA 1
ATOM 2267 C C . VAL A 1 306 ? 9.734 -13.682 -3.005 1.00 96.88 306 VAL A C 1
ATOM 2269 O O . VAL A 1 306 ? 10.052 -14.252 -1.955 1.00 96.88 306 VAL A O 1
ATOM 2272 N N . LEU A 1 307 ? 10.638 -13.128 -3.808 1.00 96.31 307 LEU A N 1
ATOM 2273 C CA . LEU A 1 307 ? 12.063 -13.051 -3.506 1.00 96.31 307 LEU A CA 1
ATOM 2274 C C . LEU A 1 307 ? 12.367 -11.730 -2.807 1.00 96.31 307 LEU A C 1
ATOM 2276 O O . LEU A 1 307 ? 11.988 -10.659 -3.274 1.00 96.31 307 LEU A O 1
ATOM 2280 N N . TYR A 1 308 ? 13.083 -11.776 -1.687 1.00 97.50 308 TYR A N 1
ATOM 2281 C CA . TYR A 1 308 ? 13.418 -10.561 -0.954 1.00 97.50 308 TYR A CA 1
ATOM 2282 C C . TYR A 1 308 ? 14.825 -10.594 -0.369 1.00 97.50 308 TYR A C 1
ATOM 2284 O O . TYR A 1 308 ? 15.339 -11.632 0.060 1.00 97.50 308 TYR A O 1
ATOM 2292 N N . VAL A 1 309 ? 15.449 -9.416 -0.325 1.00 97.19 309 VAL A N 1
ATOM 2293 C CA . VAL A 1 309 ? 16.728 -9.214 0.356 1.00 97.19 309 VAL A CA 1
ATOM 2294 C C . VAL A 1 309 ? 16.464 -8.683 1.753 1.00 97.19 309 VAL A C 1
ATOM 2296 O O . VAL A 1 309 ? 15.830 -7.644 1.932 1.00 97.19 309 VAL A O 1
ATOM 2299 N N . SER A 1 310 ? 16.990 -9.381 2.748 1.00 95.62 310 SER A N 1
ATOM 2300 C CA . SER A 1 310 ? 16.838 -9.058 4.158 1.00 95.62 310 SER A CA 1
ATOM 2301 C C . SER A 1 310 ? 18.144 -8.577 4.769 1.00 95.62 310 SER A C 1
ATOM 2303 O O . SER A 1 310 ? 19.204 -9.146 4.516 1.00 95.62 310 SER A O 1
ATOM 2305 N N . ARG A 1 311 ? 18.080 -7.546 5.610 1.00 95.19 311 ARG A N 1
ATOM 2306 C CA . ARG A 1 311 ? 19.206 -7.044 6.396 1.00 95.19 311 ARG A CA 1
ATOM 2307 C C . ARG A 1 311 ? 19.204 -7.662 7.790 1.00 95.19 311 ARG A C 1
ATOM 2309 O O . ARG A 1 311 ? 18.248 -7.514 8.549 1.00 95.19 311 ARG A O 1
ATOM 2316 N N . GLN A 1 312 ? 20.332 -8.257 8.158 1.00 93.44 312 GLN A N 1
ATOM 2317 C CA . GLN A 1 312 ? 20.657 -8.676 9.519 1.00 93.44 312 GLN A CA 1
ATOM 2318 C C . GLN A 1 312 ? 21.614 -7.666 10.155 1.00 93.44 312 GLN A C 1
ATOM 2320 O O . GLN A 1 312 ? 22.581 -7.226 9.526 1.00 93.44 312 GLN A O 1
ATOM 2325 N N . ARG A 1 313 ? 21.368 -7.301 11.416 1.00 86.75 313 ARG A N 1
ATOM 2326 C CA . ARG A 1 313 ? 22.279 -6.446 12.190 1.00 86.75 313 ARG A CA 1
ATOM 2327 C C . ARG A 1 313 ? 23.187 -7.318 13.047 1.00 86.75 313 ARG A C 1
ATOM 2329 O O . ARG A 1 313 ? 22.699 -8.050 13.900 1.00 86.75 313 ARG A O 1
ATOM 2336 N N . ASP A 1 314 ? 24.495 -7.191 12.851 1.00 77.44 314 ASP A N 1
ATOM 2337 C CA . ASP A 1 314 ? 25.509 -7.940 13.597 1.00 77.44 314 ASP A CA 1
ATOM 2338 C C . ASP A 1 314 ? 26.610 -6.983 14.075 1.00 77.44 314 ASP A C 1
ATOM 2340 O O . ASP A 1 314 ? 27.387 -6.451 13.276 1.00 77.44 314 ASP A O 1
ATOM 2344 N N . GLY A 1 315 ? 26.629 -6.689 15.380 1.00 67.38 315 GLY A N 1
ATOM 2345 C CA . GLY A 1 315 ? 27.707 -5.922 16.018 1.00 67.38 315 GLY A CA 1
ATOM 2346 C C . GLY A 1 315 ? 27.991 -4.531 15.424 1.00 67.38 315 GLY A C 1
ATOM 2347 O O . GLY A 1 315 ? 29.122 -4.065 15.505 1.00 67.38 315 GLY A O 1
ATOM 2348 N N . GLY A 1 316 ? 27.000 -3.874 14.808 1.00 73.94 316 GLY A N 1
ATOM 2349 C CA . GLY A 1 316 ? 27.149 -2.565 14.147 1.00 73.94 316 GLY A CA 1
ATOM 2350 C C . GLY A 1 316 ? 27.419 -2.626 12.637 1.00 73.94 316 GLY A C 1
ATOM 2351 O O . GLY A 1 316 ? 27.382 -1.591 11.975 1.00 73.94 316 GLY A O 1
ATOM 2352 N N . SER A 1 317 ? 27.623 -3.822 12.078 1.00 81.75 317 SER A N 1
ATOM 2353 C CA . SER A 1 317 ? 27.655 -4.074 10.633 1.00 81.75 317 SER A CA 1
ATOM 2354 C C . SER A 1 317 ? 26.310 -4.616 10.134 1.00 81.75 317 SER A C 1
ATOM 2356 O O . SER A 1 317 ? 25.525 -5.177 10.904 1.00 81.75 317 SER A O 1
ATOM 2358 N N . SER A 1 318 ? 26.018 -4.410 8.849 1.00 89.25 318 SER A N 1
ATOM 2359 C CA . SER A 1 318 ? 24.836 -4.970 8.184 1.00 89.25 318 SER A CA 1
ATOM 2360 C C . SER A 1 318 ? 25.266 -6.111 7.274 1.00 89.25 318 SER A C 1
ATOM 2362 O O . SER A 1 318 ? 26.135 -5.907 6.428 1.00 89.25 318 SER A O 1
ATOM 2364 N N . LYS A 1 319 ? 24.654 -7.284 7.442 1.00 93.31 319 LYS A N 1
ATOM 2365 C CA . LYS A 1 319 ? 24.752 -8.413 6.509 1.00 93.31 319 LYS A CA 1
ATOM 2366 C C . LYS A 1 319 ? 23.455 -8.504 5.719 1.00 93.31 319 LYS A C 1
ATOM 2368 O O . LYS A 1 319 ? 22.396 -8.206 6.270 1.00 93.31 319 LYS A O 1
ATOM 2373 N N . TYR A 1 320 ? 23.538 -8.908 4.459 1.00 95.06 320 TYR A N 1
ATOM 2374 C CA . TYR A 1 320 ? 22.370 -9.048 3.597 1.00 95.06 320 TYR A CA 1
ATOM 2375 C C . TYR A 1 320 ? 22.185 -10.511 3.209 1.00 95.06 320 TYR A C 1
ATOM 2377 O O . TYR A 1 320 ? 23.155 -11.219 2.955 1.00 95.06 320 TYR A O 1
ATOM 2385 N N . GLU A 1 321 ? 20.940 -10.966 3.206 1.00 95.75 321 GLU A N 1
ATOM 2386 C CA . GLU A 1 321 ? 20.563 -12.347 2.921 1.00 95.75 321 GLU A CA 1
ATOM 2387 C C . GLU A 1 321 ? 19.437 -12.360 1.887 1.00 95.75 321 GLU A C 1
ATOM 2389 O O . GLU A 1 321 ? 18.428 -11.682 2.080 1.00 95.75 321 GLU A O 1
ATOM 2394 N N . LEU A 1 322 ? 19.584 -13.143 0.821 1.00 96.19 322 LEU A N 1
ATOM 2395 C CA . LEU A 1 322 ? 18.511 -13.446 -0.119 1.00 96.19 322 LEU A CA 1
ATOM 2396 C C . LEU A 1 322 ? 17.645 -14.572 0.437 1.00 96.19 322 LEU A C 1
ATOM 2398 O O . LEU A 1 322 ? 18.165 -15.580 0.932 1.00 96.19 322 LEU A O 1
ATOM 2402 N N . ARG A 1 323 ? 16.330 -14.387 0.375 1.00 96.56 323 ARG A N 1
ATOM 2403 C CA . ARG A 1 323 ? 15.323 -15.308 0.907 1.00 96.56 323 ARG A CA 1
ATOM 2404 C C . ARG A 1 323 ? 14.120 -15.340 -0.023 1.00 96.56 323 ARG A C 1
ATOM 2406 O O . ARG A 1 323 ? 13.895 -14.395 -0.774 1.00 96.56 323 ARG A O 1
ATOM 2413 N N . VAL A 1 324 ? 13.346 -16.415 0.057 1.00 95.75 324 VAL A N 1
ATOM 2414 C CA . VAL A 1 324 ? 12.154 -16.615 -0.767 1.00 95.75 324 VAL A CA 1
ATOM 2415 C C . VAL A 1 324 ? 10.967 -16.999 0.108 1.00 95.75 324 VAL A C 1
ATOM 2417 O O . VAL A 1 324 ? 11.117 -17.746 1.080 1.00 95.75 324 VAL A O 1
ATOM 2420 N N . LEU A 1 325 ? 9.791 -16.488 -0.238 1.00 96.25 325 LEU A N 1
ATOM 2421 C CA . LEU A 1 325 ? 8.515 -17.003 0.232 1.00 96.25 325 LEU A CA 1
ATOM 2422 C C . LEU A 1 325 ? 7.798 -17.669 -0.942 1.00 96.25 325 LEU A C 1
ATOM 2424 O O . LEU A 1 325 ? 7.656 -17.069 -2.005 1.00 96.25 325 LEU A O 1
ATOM 2428 N N . GLN A 1 326 ? 7.363 -18.902 -0.725 1.00 92.31 326 GLN A N 1
ATOM 2429 C CA . GLN A 1 326 ? 6.659 -19.727 -1.700 1.00 92.31 326 GLN A CA 1
ATOM 2430 C C . GLN A 1 326 ? 5.186 -19.813 -1.344 1.00 92.31 326 GLN A C 1
ATOM 2432 O O . GLN A 1 326 ? 4.826 -19.827 -0.163 1.00 92.31 326 GLN A O 1
ATOM 2437 N N . ILE A 1 327 ? 4.341 -19.906 -2.363 1.00 89.81 327 ILE A N 1
ATOM 2438 C CA . ILE A 1 327 ? 2.915 -20.139 -2.167 1.00 89.81 327 ILE A CA 1
ATOM 2439 C C . ILE A 1 327 ? 2.725 -21.567 -1.678 1.00 89.81 327 ILE A C 1
ATOM 2441 O O . ILE A 1 327 ? 3.230 -22.535 -2.245 1.00 89.81 327 ILE A O 1
ATOM 2445 N N . GLN A 1 328 ? 1.984 -21.702 -0.590 1.00 85.06 328 GLN A N 1
ATOM 2446 C CA . GLN A 1 328 ? 1.498 -22.987 -0.144 1.00 85.06 328 GLN A CA 1
ATOM 2447 C C . GLN A 1 328 ? 0.275 -23.356 -0.994 1.00 85.06 328 GLN A C 1
ATOM 2449 O O . GLN A 1 328 ? -0.666 -22.559 -1.051 1.00 85.06 328 GLN A O 1
ATOM 2454 N N . PRO A 1 329 ? 0.244 -24.551 -1.619 1.00 71.75 329 PRO A N 1
ATOM 2455 C CA . PRO A 1 329 ? -0.911 -24.981 -2.392 1.00 71.75 329 PRO A CA 1
ATOM 2456 C C . PRO A 1 329 ? -2.192 -24.879 -1.553 1.00 71.75 329 PRO A C 1
ATOM 2458 O O . PRO A 1 329 ? -2.199 -25.359 -0.408 1.00 71.75 329 PRO A O 1
ATOM 2461 N N . PRO A 1 330 ? -3.263 -24.266 -2.084 1.00 68.81 330 PRO A N 1
ATOM 2462 C CA . PRO A 1 330 ? -4.514 -24.148 -1.356 1.00 68.81 330 PRO A CA 1
ATOM 2463 C C . PRO A 1 330 ? -5.084 -25.539 -1.051 1.00 68.81 330 PRO A C 1
ATOM 2465 O O . PRO A 1 330 ? -4.886 -26.502 -1.796 1.00 68.81 330 PRO A O 1
ATOM 2468 N N . ALA A 1 331 ? -5.809 -25.660 0.063 1.00 65.06 331 ALA A N 1
ATOM 2469 C CA . ALA A 1 331 ? -6.628 -26.845 0.297 1.00 65.06 331 ALA A CA 1
ATOM 2470 C C . ALA A 1 331 ? -7.678 -26.976 -0.826 1.00 65.06 331 ALA A C 1
ATOM 2472 O O . ALA A 1 331 ? -8.073 -25.979 -1.423 1.00 65.06 331 ALA A O 1
ATOM 2473 N N . ALA A 1 332 ? -8.160 -28.192 -1.101 1.00 63.59 332 ALA A N 1
ATOM 2474 C CA . ALA A 1 332 ? -9.066 -28.458 -2.228 1.00 63.59 332 ALA A CA 1
ATOM 2475 C C . ALA A 1 332 ? -10.395 -27.662 -2.206 1.00 63.59 332 ALA A C 1
ATOM 2477 O O . ALA A 1 332 ? -11.075 -27.612 -3.224 1.00 63.59 332 ALA A O 1
ATOM 2478 N N . ASP A 1 333 ? -10.729 -27.025 -1.077 1.00 65.19 333 ASP A N 1
ATOM 2479 C CA . ASP A 1 333 ? -12.007 -26.357 -0.812 1.00 65.19 333 ASP A CA 1
ATOM 2480 C C . ASP A 1 333 ? -11.848 -24.860 -0.438 1.00 65.19 333 ASP A C 1
ATOM 2482 O O . ASP A 1 333 ? -12.642 -24.331 0.339 1.00 65.19 333 ASP A O 1
ATOM 2486 N N . VAL A 1 334 ? -10.798 -24.170 -0.908 1.00 65.94 334 VAL A N 1
ATOM 2487 C CA . VAL A 1 334 ? -10.597 -22.736 -0.604 1.00 65.94 334 VAL A CA 1
ATOM 2488 C C . VAL A 1 334 ? -11.561 -21.868 -1.423 1.00 65.94 334 VAL A C 1
ATOM 2490 O O . VAL A 1 334 ? -11.656 -22.013 -2.640 1.00 65.94 334 VAL A O 1
ATOM 2493 N N . GLU A 1 335 ? -12.283 -20.965 -0.753 1.00 70.00 335 GLU A N 1
ATOM 2494 C CA . GLU A 1 335 ? -13.198 -20.026 -1.409 1.00 70.00 335 GLU A CA 1
ATOM 2495 C C . GLU A 1 335 ? -12.429 -19.026 -2.297 1.00 70.00 335 GLU A C 1
ATOM 2497 O O . GLU A 1 335 ? -11.376 -18.531 -1.875 1.00 70.00 335 GLU A O 1
ATOM 2502 N N . PRO A 1 336 ? -12.941 -18.691 -3.500 1.00 65.38 336 PRO A N 1
ATOM 2503 C CA . PRO A 1 336 ? -12.363 -17.649 -4.348 1.00 65.38 336 PRO A CA 1
ATOM 2504 C C . PRO A 1 336 ? -12.198 -16.326 -3.595 1.00 65.38 336 PRO A C 1
ATOM 2506 O O . PRO A 1 336 ? -13.097 -15.925 -2.855 1.00 65.38 336 PRO A O 1
ATOM 2509 N N . GLY A 1 337 ? -11.078 -15.631 -3.805 1.00 69.31 337 GLY A N 1
ATOM 2510 C CA . GLY A 1 337 ? -10.780 -14.388 -3.092 1.00 69.31 337 GLY A CA 1
ATOM 2511 C C . GLY A 1 337 ? -10.272 -14.614 -1.668 1.00 69.31 337 GLY A C 1
ATOM 2512 O O . GLY A 1 337 ? -10.344 -13.712 -0.839 1.00 69.31 337 GLY A O 1
ATOM 2513 N N . THR A 1 338 ? -9.771 -15.807 -1.347 1.00 81.50 338 THR A N 1
ATOM 2514 C CA . THR A 1 338 ? -8.984 -16.020 -0.128 1.00 81.50 338 THR A CA 1
ATOM 2515 C C . THR A 1 338 ? -7.518 -15.712 -0.417 1.00 81.50 338 THR A C 1
ATOM 2517 O O . THR A 1 338 ? -6.942 -16.285 -1.343 1.00 81.50 338 THR A O 1
ATOM 2520 N N . LEU A 1 339 ? -6.895 -14.876 0.422 1.00 87.44 339 LEU A N 1
ATOM 2521 C CA . LEU A 1 339 ? -5.463 -14.593 0.317 1.00 87.44 339 LEU A CA 1
ATOM 2522 C C . LEU A 1 339 ? -4.639 -15.895 0.347 1.00 87.44 339 LEU A C 1
ATOM 2524 O O . LEU A 1 339 ? -4.852 -16.737 1.232 1.00 87.44 339 LEU A O 1
ATOM 2528 N N . PRO A 1 340 ? -3.660 -16.057 -0.557 1.00 88.56 340 PRO A N 1
ATOM 2529 C CA . PRO A 1 340 ? -2.778 -17.209 -0.547 1.00 88.56 340 PRO A CA 1
ATOM 2530 C C . PRO A 1 340 ? -1.914 -17.212 0.715 1.00 88.56 340 PRO A C 1
ATOM 2532 O O . PRO A 1 340 ? -1.499 -16.176 1.240 1.00 88.56 340 PRO A O 1
ATOM 2535 N N . THR A 1 341 ? -1.610 -18.409 1.208 1.00 90.19 341 THR A N 1
ATOM 2536 C CA . THR A 1 341 ? -0.657 -18.566 2.307 1.00 90.19 341 THR A CA 1
ATOM 2537 C C . THR A 1 341 ? 0.741 -18.668 1.724 1.00 90.19 341 THR A C 1
ATOM 2539 O O . THR A 1 341 ? 1.034 -19.629 1.021 1.00 90.19 341 THR A O 1
ATOM 2542 N N . LEU A 1 342 ? 1.617 -17.711 2.035 1.00 92.50 342 LEU A N 1
ATOM 2543 C CA . LEU A 1 342 ? 3.034 -17.818 1.700 1.00 92.50 342 LEU A CA 1
ATOM 2544 C C . LEU A 1 342 ? 3.840 -18.318 2.896 1.00 92.50 342 LEU A C 1
ATOM 2546 O O . LEU A 1 342 ? 3.674 -17.849 4.025 1.00 92.50 342 LEU A O 1
ATOM 2550 N N . VAL A 1 343 ? 4.748 -19.250 2.635 1.00 94.12 343 VAL A N 1
ATOM 2551 C CA . VAL A 1 343 ? 5.627 -19.866 3.633 1.00 94.12 343 VAL A CA 1
ATOM 2552 C C . VAL A 1 343 ? 7.093 -19.664 3.253 1.00 94.12 343 VAL A C 1
ATOM 2554 O O . VAL A 1 343 ? 7.397 -19.523 2.068 1.00 94.12 343 VAL A O 1
ATOM 2557 N N . PRO A 1 344 ? 8.029 -19.655 4.221 1.00 95.88 344 PRO A N 1
ATOM 2558 C CA . PRO A 1 344 ? 9.452 -19.631 3.905 1.00 95.88 344 PRO A CA 1
ATOM 2559 C C . PRO A 1 344 ? 9.823 -20.796 2.983 1.00 95.88 344 PRO A C 1
ATOM 2561 O O . PRO A 1 344 ? 9.646 -21.962 3.343 1.00 95.88 344 PRO A O 1
ATOM 2564 N N . GLY A 1 345 ? 10.315 -20.462 1.793 1.00 92.75 345 GLY A N 1
ATOM 2565 C CA . GLY A 1 345 ? 10.797 -21.425 0.813 1.00 92.75 345 GLY A CA 1
ATOM 2566 C C . GLY A 1 345 ? 12.303 -21.643 0.933 1.00 92.75 345 GLY A C 1
ATOM 2567 O O . GLY A 1 345 ? 12.951 -21.220 1.898 1.00 92.75 345 GLY A O 1
ATOM 2568 N N . LYS A 1 346 ? 12.876 -22.318 -0.064 1.00 91.50 346 LYS A N 1
ATOM 2569 C CA . LYS A 1 346 ? 14.310 -22.618 -0.113 1.00 91.50 346 LYS A CA 1
ATOM 2570 C C . LYS A 1 346 ? 14.916 -22.232 -1.451 1.00 91.50 346 LYS A C 1
ATOM 2572 O O . LYS A 1 346 ? 14.350 -22.512 -2.497 1.00 91.50 346 LYS A O 1
ATOM 2577 N N . LEU A 1 347 ? 16.127 -21.695 -1.390 1.00 88.75 347 LEU A N 1
ATOM 2578 C CA . LEU A 1 347 ? 17.003 -21.461 -2.530 1.00 88.75 347 LEU A CA 1
ATOM 2579 C C . LEU A 1 347 ? 18.109 -22.516 -2.478 1.00 88.75 347 LEU A C 1
ATOM 2581 O O . LEU A 1 347 ? 18.984 -22.475 -1.614 1.00 88.75 347 LEU A O 1
ATOM 2585 N N . GLY A 1 348 ? 18.058 -23.524 -3.347 1.00 84.19 348 GLY A N 1
ATOM 2586 C CA . GLY A 1 348 ? 19.156 -24.493 -3.427 1.00 84.19 348 GLY A CA 1
ATOM 2587 C C . GLY A 1 348 ? 19.195 -25.485 -2.270 1.00 84.19 348 GLY A C 1
ATOM 2588 O O . GLY A 1 348 ? 20.254 -26.038 -1.975 1.00 84.19 348 GLY A O 1
ATOM 2589 N N . GLY A 1 349 ? 18.063 -25.675 -1.586 1.00 87.94 349 GLY A N 1
ATOM 2590 C CA . GLY A 1 349 ? 17.957 -26.441 -0.341 1.00 87.94 349 GLY A CA 1
ATOM 2591 C C . GLY A 1 349 ? 18.236 -25.632 0.933 1.00 87.94 349 GLY A C 1
ATOM 2592 O O . GLY A 1 349 ? 17.959 -26.134 2.028 1.00 87.94 349 GLY A O 1
ATOM 2593 N N . GLU A 1 350 ? 18.700 -24.388 0.799 1.00 91.69 350 GLU A N 1
ATOM 2594 C CA . GLU A 1 350 ? 19.004 -23.469 1.899 1.00 91.69 350 GLU A CA 1
ATOM 2595 C C . GLU A 1 350 ? 17.841 -22.492 2.138 1.00 91.69 350 GLU A C 1
ATOM 2597 O O . GLU A 1 350 ? 17.209 -22.017 1.199 1.00 91.69 350 GLU A O 1
ATOM 2602 N N . GLU A 1 351 ? 17.558 -22.143 3.395 1.00 92.75 351 GLU A N 1
ATOM 2603 C CA . GLU A 1 351 ? 16.512 -21.154 3.748 1.00 92.75 351 GLU A CA 1
ATOM 2604 C C . GLU A 1 351 ? 16.934 -19.700 3.472 1.00 92.75 351 GLU A C 1
ATOM 2606 O O . GLU A 1 351 ? 16.129 -18.767 3.556 1.00 92.75 351 GLU A O 1
ATOM 2611 N N . LYS A 1 352 ? 18.230 -19.489 3.234 1.00 94.19 352 LYS A N 1
ATOM 2612 C CA . LYS A 1 352 ? 18.836 -18.183 2.999 1.00 94.19 352 LYS A CA 1
ATOM 2613 C C . LYS A 1 352 ? 20.145 -18.329 2.241 1.00 94.19 352 LYS A C 1
ATOM 2615 O O . LYS A 1 352 ? 20.856 -19.317 2.415 1.00 94.19 352 LYS A O 1
ATOM 2620 N N . VAL A 1 353 ? 20.509 -17.290 1.504 1.00 94.81 353 VAL A N 1
ATOM 2621 C CA . VAL A 1 353 ? 21.832 -17.160 0.885 1.00 94.81 353 VAL A CA 1
ATOM 2622 C C . VAL A 1 353 ? 22.430 -15.826 1.307 1.00 94.81 353 VAL A C 1
ATOM 2624 O O . VAL A 1 353 ? 21.805 -14.787 1.125 1.00 94.81 353 VAL A O 1
ATOM 2627 N N . GLU A 1 354 ? 23.623 -15.838 1.898 1.00 94.00 354 GLU A N 1
ATOM 2628 C CA . GLU A 1 354 ? 24.337 -14.600 2.228 1.00 94.00 354 GLU A CA 1
ATOM 2629 C C . GLU A 1 354 ? 24.790 -13.881 0.949 1.00 94.00 354 GLU A C 1
ATOM 2631 O O . GLU A 1 354 ? 25.306 -14.503 0.022 1.00 94.00 354 GLU A O 1
ATOM 2636 N N . LEU A 1 355 ? 24.595 -12.563 0.914 1.00 92.81 355 LEU A N 1
ATOM 2637 C CA . LEU A 1 355 ? 24.969 -11.693 -0.196 1.00 92.81 355 LEU A CA 1
ATOM 2638 C C . LEU A 1 355 ? 26.110 -10.764 0.232 1.00 92.81 355 LEU A C 1
ATOM 2640 O O . LEU A 1 355 ? 26.006 -10.070 1.250 1.00 92.81 355 LEU A O 1
ATOM 2644 N N . ASP A 1 356 ? 27.166 -10.678 -0.577 1.00 88.62 356 ASP A N 1
ATOM 2645 C CA . ASP A 1 356 ? 28.259 -9.718 -0.381 1.00 88.62 356 ASP A CA 1
ATOM 2646 C C . ASP A 1 356 ? 27.887 -8.353 -0.986 1.00 88.62 356 ASP A C 1
ATOM 2648 O O . ASP A 1 356 ? 28.360 -7.958 -2.053 1.00 88.62 356 ASP A O 1
ATOM 2652 N N . LEU A 1 357 ? 26.962 -7.634 -0.337 1.00 88.62 357 LEU A N 1
ATOM 2653 C CA . LEU A 1 357 ? 26.501 -6.318 -0.799 1.00 88.62 357 LEU A CA 1
ATOM 2654 C C . LEU A 1 357 ? 27.265 -5.161 -0.149 1.00 88.62 357 LEU A C 1
ATOM 2656 O O . LEU A 1 357 ? 27.4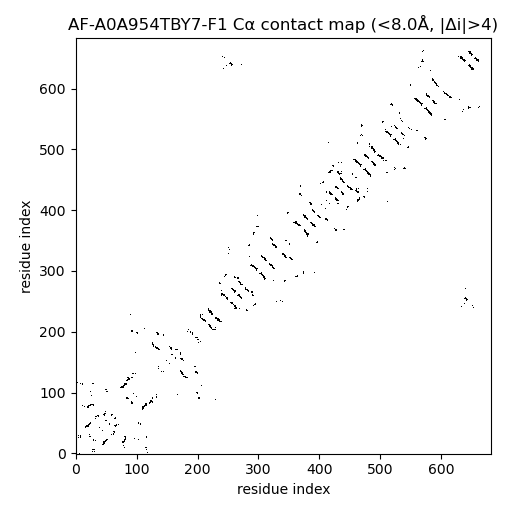21 -5.087 1.073 1.00 88.62 357 LEU A O 1
ATOM 2660 N N . ARG A 1 358 ? 27.634 -4.162 -0.962 1.00 83.25 358 ARG A N 1
ATOM 2661 C CA . ARG A 1 358 ? 28.267 -2.908 -0.507 1.00 83.25 358 ARG A CA 1
ATOM 2662 C C . ARG A 1 358 ? 27.257 -1.762 -0.408 1.00 83.25 358 ARG A C 1
ATOM 2664 O O . ARG A 1 358 ? 27.376 -0.724 -1.063 1.00 83.25 358 ARG A O 1
ATOM 2671 N N . GLY A 1 359 ? 26.258 -1.945 0.448 1.00 85.94 359 GLY A N 1
ATOM 2672 C CA . GLY A 1 359 ? 25.184 -0.978 0.690 1.00 85.94 359 GLY A CA 1
ATOM 2673 C C . GLY A 1 359 ? 23.823 -1.657 0.787 1.00 85.94 359 GLY A C 1
ATOM 2674 O O . GLY A 1 359 ? 23.698 -2.834 0.468 1.00 85.94 359 GLY A O 1
ATOM 2675 N N . ALA A 1 360 ? 22.816 -0.917 1.251 1.00 88.81 360 ALA A N 1
ATOM 2676 C CA . ALA A 1 360 ? 21.449 -1.426 1.274 1.00 88.81 360 ALA A CA 1
ATOM 2677 C C . ALA A 1 360 ? 20.920 -1.524 -0.165 1.00 88.81 360 ALA A C 1
ATOM 2679 O O . ALA A 1 360 ? 21.054 -0.541 -0.897 1.00 88.81 360 ALA A O 1
ATOM 2680 N N . PRO A 1 361 ? 20.346 -2.665 -0.578 1.00 91.38 361 PRO A N 1
ATOM 2681 C CA . PRO A 1 361 ? 19.731 -2.787 -1.892 1.00 91.38 361 PRO A CA 1
ATOM 2682 C C . PRO A 1 361 ? 18.532 -1.839 -1.996 1.00 91.38 361 PRO A C 1
ATOM 2684 O O . PRO A 1 361 ? 17.818 -1.614 -1.020 1.00 91.38 361 PRO A O 1
ATOM 2687 N N . ARG A 1 362 ? 18.343 -1.266 -3.182 1.00 86.00 362 ARG A N 1
ATOM 2688 C CA . ARG A 1 362 ? 17.257 -0.337 -3.521 1.00 86.00 362 ARG A CA 1
ATOM 2689 C C . ARG A 1 362 ? 16.387 -0.847 -4.660 1.00 86.00 362 ARG A C 1
ATOM 2691 O O . ARG A 1 362 ? 15.220 -0.492 -4.714 1.00 86.00 362 ARG A O 1
ATOM 2698 N N . GLN A 1 363 ? 16.946 -1.659 -5.552 1.00 87.00 363 GLN A N 1
ATOM 2699 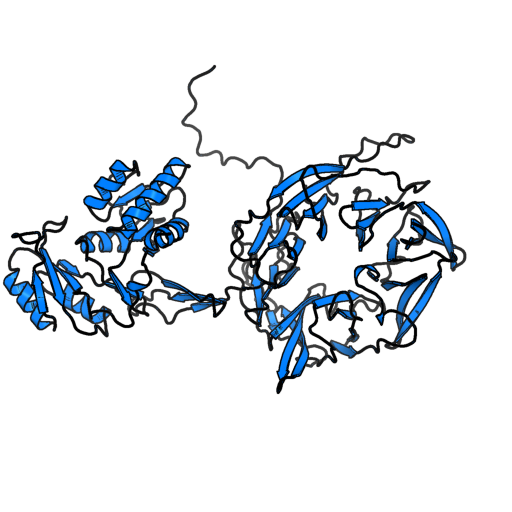C CA . GLN A 1 363 ? 16.232 -2.215 -6.695 1.00 87.00 363 GLN A CA 1
ATOM 2700 C C . GLN A 1 363 ? 16.786 -3.601 -7.030 1.00 87.00 363 GLN A C 1
ATOM 2702 O O . GLN A 1 363 ? 18.002 -3.814 -6.982 1.00 87.00 363 GLN A O 1
ATOM 2707 N N . LEU A 1 364 ? 15.887 -4.527 -7.352 1.00 92.81 364 LEU A N 1
ATOM 2708 C CA . LEU A 1 364 ? 16.193 -5.811 -7.971 1.00 92.81 364 LEU A CA 1
ATOM 2709 C C . LEU A 1 364 ? 15.757 -5.712 -9.436 1.00 92.81 364 LEU A C 1
ATOM 2711 O O . LEU A 1 364 ? 14.702 -5.155 -9.721 1.00 92.81 364 LEU A O 1
ATOM 2715 N N . LEU A 1 365 ? 16.571 -6.214 -10.357 1.00 91.06 365 LEU A N 1
ATOM 2716 C CA . LEU A 1 365 ? 16.187 -6.429 -11.750 1.00 91.06 365 LEU A CA 1
ATOM 2717 C C . LEU A 1 365 ? 16.449 -7.889 -12.109 1.00 91.06 365 LEU A C 1
ATOM 2719 O O . LEU A 1 365 ? 17.466 -8.454 -11.703 1.00 91.06 365 LEU A O 1
ATOM 2723 N N . LEU A 1 366 ? 15.536 -8.471 -12.877 1.00 91.75 366 LEU A N 1
ATOM 2724 C CA . LEU A 1 366 ? 15.586 -9.859 -13.322 1.00 91.75 366 LEU A CA 1
ATOM 2725 C C . LEU A 1 366 ? 15.943 -9.916 -14.803 1.00 91.75 366 LEU A C 1
ATOM 2727 O O . LEU A 1 366 ? 15.393 -9.147 -15.588 1.00 91.75 366 LEU A O 1
ATOM 2731 N N . THR A 1 367 ? 16.840 -10.818 -15.187 1.00 91.62 367 THR A N 1
ATOM 2732 C CA . THR A 1 367 ? 17.225 -11.039 -16.586 1.00 91.62 367 THR A CA 1
ATOM 2733 C C . THR A 1 367 ? 17.544 -12.503 -16.825 1.00 91.62 367 THR A C 1
ATOM 2735 O O . THR A 1 367 ? 18.268 -13.078 -16.038 1.00 91.62 367 THR A O 1
ATOM 2738 N N . ASP A 1 368 ? 17.081 -13.096 -17.919 1.00 91.25 368 ASP A N 1
ATOM 2739 C CA . ASP A 1 368 ? 17.499 -14.444 -18.339 1.00 91.25 368 ASP A CA 1
ATOM 2740 C C . ASP A 1 368 ? 18.661 -14.305 -19.340 1.00 91.25 368 ASP A C 1
ATOM 2742 O O . ASP A 1 368 ? 18.470 -14.253 -20.556 1.00 91.25 368 ASP A O 1
ATOM 2746 N N . ALA A 1 369 ? 19.869 -14.058 -18.827 1.00 90.75 369 ALA A N 1
ATOM 2747 C CA . ALA A 1 369 ? 21.040 -13.725 -19.639 1.00 90.75 369 ALA A CA 1
ATOM 2748 C C . ALA A 1 369 ? 21.764 -14.964 -20.194 1.00 90.75 369 ALA A C 1
ATOM 2750 O O . ALA A 1 369 ? 22.567 -14.829 -21.127 1.00 90.75 369 ALA A O 1
ATOM 2751 N N . ASP A 1 370 ? 21.522 -16.152 -19.640 1.00 90.06 370 ASP A N 1
ATOM 2752 C CA . ASP A 1 370 ? 22.004 -17.424 -20.190 1.00 90.06 370 ASP A CA 1
ATOM 2753 C C . ASP A 1 370 ? 20.957 -18.191 -21.020 1.00 90.06 370 ASP A C 1
ATOM 2755 O O . ASP A 1 370 ? 21.321 -19.164 -21.692 1.00 90.06 370 ASP A O 1
ATOM 2759 N N . ALA A 1 371 ? 19.720 -17.686 -21.083 1.00 89.62 371 ALA A N 1
ATOM 2760 C CA . ALA A 1 371 ? 18.598 -18.261 -21.821 1.00 89.62 371 ALA A CA 1
ATOM 2761 C C . ALA A 1 371 ? 18.228 -19.675 -21.340 1.00 89.62 371 ALA A C 1
ATOM 2763 O O . ALA A 1 371 ? 17.858 -20.531 -22.156 1.00 89.62 371 ALA A O 1
ATOM 2764 N N . ASP A 1 372 ? 18.355 -19.935 -20.035 1.00 86.81 372 ASP A N 1
ATOM 2765 C CA . ASP A 1 372 ? 17.960 -21.199 -19.409 1.00 86.81 372 ASP A CA 1
ATOM 2766 C C . ASP A 1 372 ? 16.504 -21.205 -18.894 1.00 86.81 372 ASP A C 1
ATOM 2768 O O . ASP A 1 372 ? 16.002 -22.250 -18.461 1.00 86.81 372 ASP A O 1
ATOM 2772 N N . GLY A 1 373 ? 15.798 -20.077 -19.041 1.00 85.19 373 GLY A N 1
ATOM 2773 C CA . GLY A 1 373 ? 14.414 -19.889 -18.613 1.00 85.19 373 GLY A CA 1
ATOM 2774 C C . GLY A 1 373 ? 14.275 -19.493 -17.145 1.00 85.19 373 GLY A C 1
ATOM 2775 O O . GLY A 1 373 ? 13.148 -19.296 -16.690 1.00 85.19 373 GLY A O 1
ATOM 2776 N N . ARG A 1 374 ? 15.380 -19.367 -16.400 1.00 86.31 374 ARG A N 1
ATOM 2777 C CA . ARG A 1 374 ? 15.406 -18.871 -15.020 1.00 86.31 374 ARG A CA 1
ATOM 2778 C C . ARG A 1 374 ? 16.124 -17.525 -14.996 1.00 86.31 374 ARG A C 1
ATOM 2780 O O . ARG A 1 374 ? 17.185 -17.380 -15.587 1.00 86.31 374 ARG A O 1
ATOM 2787 N N . PRO A 1 375 ? 15.588 -16.514 -14.304 1.00 88.81 375 PRO A N 1
ATOM 2788 C CA . PRO A 1 375 ? 16.231 -15.213 -14.299 1.00 88.81 375 PRO A CA 1
ATOM 2789 C C . PRO A 1 375 ? 17.436 -15.156 -13.347 1.00 88.81 375 PRO A C 1
ATOM 2791 O O . PRO A 1 375 ? 17.366 -15.518 -12.169 1.00 88.81 375 PRO A O 1
ATOM 2794 N N . GLU A 1 376 ? 18.523 -14.566 -13.830 1.00 90.56 376 GLU A N 1
ATOM 2795 C CA . GLU A 1 376 ? 19.554 -13.934 -13.021 1.00 90.56 376 GLU A CA 1
ATOM 2796 C C . GLU A 1 376 ? 19.030 -12.685 -12.313 1.00 90.56 376 GLU A C 1
ATOM 2798 O O . GLU A 1 376 ? 18.186 -11.936 -12.812 1.00 90.56 376 GLU A O 1
ATOM 2803 N N . LEU A 1 377 ? 19.643 -12.405 -11.167 1.00 92.75 377 LEU A N 1
ATOM 2804 C CA . LEU A 1 377 ? 19.334 -11.272 -10.320 1.00 92.75 377 LEU A CA 1
ATOM 2805 C C . LEU A 1 377 ? 20.444 -10.212 -10.364 1.00 92.75 377 LEU A C 1
ATOM 2807 O O . LEU 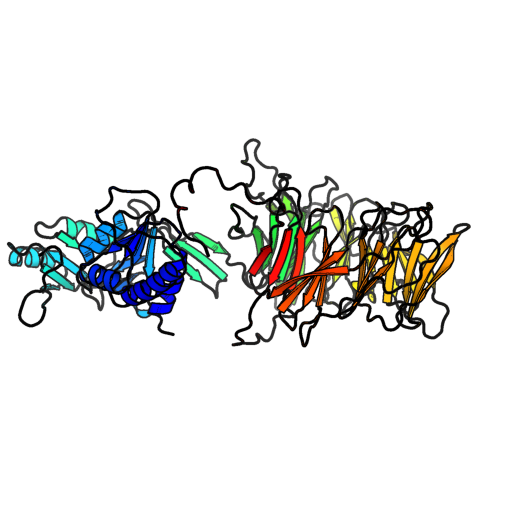A 1 377 ? 21.596 -10.466 -9.997 1.00 92.75 377 LEU A O 1
ATOM 2811 N N . LEU A 1 378 ? 20.066 -8.985 -10.723 1.00 92.38 378 LEU A N 1
ATOM 2812 C CA . LEU A 1 378 ? 20.878 -7.776 -10.601 1.00 92.38 378 LEU A CA 1
ATOM 2813 C C . LEU A 1 378 ? 20.379 -6.949 -9.408 1.00 92.38 378 LEU A C 1
ATOM 2815 O O . LEU A 1 378 ? 19.245 -6.477 -9.395 1.00 92.38 378 LEU A O 1
ATOM 2819 N N . ILE A 1 379 ? 21.228 -6.752 -8.400 1.00 93.25 379 ILE A N 1
ATOM 2820 C CA . ILE A 1 379 ? 20.889 -6.033 -7.165 1.00 93.25 379 ILE A CA 1
ATOM 2821 C C . ILE A 1 379 ? 21.608 -4.688 -7.139 1.00 93.25 379 ILE A C 1
ATOM 2823 O O . ILE A 1 379 ? 22.830 -4.639 -6.987 1.00 93.25 379 ILE A O 1
ATOM 2827 N N . TYR A 1 380 ? 20.855 -3.593 -7.209 1.00 90.25 380 TYR A N 1
ATOM 2828 C CA . TYR A 1 380 ? 21.385 -2.230 -7.163 1.00 90.25 380 TYR A CA 1
ATOM 2829 C C . TYR A 1 380 ? 21.346 -1.666 -5.737 1.00 90.25 380 TYR A C 1
ATOM 2831 O O . TYR A 1 380 ? 20.258 -1.497 -5.181 1.00 90.25 380 TYR A O 1
ATOM 2839 N N . PRO A 1 381 ? 22.492 -1.292 -5.134 1.00 84.12 381 PRO A N 1
ATOM 2840 C CA . PRO A 1 381 ? 22.525 -0.584 -3.849 1.00 84.12 381 PRO A CA 1
ATOM 2841 C C . PRO A 1 381 ? 22.099 0.895 -3.947 1.00 84.12 381 PRO A C 1
ATOM 2843 O O . PRO A 1 381 ? 21.931 1.573 -2.933 1.00 84.12 381 PRO A O 1
ATOM 2846 N N . GLY A 1 382 ? 21.987 1.423 -5.167 1.00 75.38 382 GLY A N 1
ATOM 2847 C CA . GLY A 1 382 ? 21.615 2.800 -5.490 1.00 75.38 382 GLY A CA 1
ATOM 2848 C C . GLY A 1 382 ? 21.699 3.053 -6.999 1.00 75.38 382 GLY A C 1
ATOM 2849 O O . GLY A 1 382 ? 22.350 2.290 -7.705 1.00 75.38 382 GLY A O 1
ATOM 2850 N N . LEU A 1 383 ? 21.058 4.126 -7.474 1.00 68.50 383 LEU A N 1
ATOM 2851 C CA . LEU A 1 383 ? 20.971 4.508 -8.900 1.00 68.50 383 LEU A CA 1
ATOM 2852 C C . LEU A 1 383 ? 22.276 5.059 -9.500 1.00 68.50 383 LEU A C 1
ATOM 2854 O O . LEU A 1 383 ? 22.296 5.485 -10.649 1.00 68.50 383 LEU A O 1
ATOM 2858 N N . ASP A 1 384 ? 23.324 5.163 -8.693 1.00 70.12 384 ASP A N 1
ATOM 2859 C CA . ASP A 1 384 ? 24.654 5.645 -9.058 1.00 70.12 384 ASP A CA 1
ATOM 2860 C C . ASP A 1 384 ? 25.744 4.613 -8.723 1.00 70.12 384 ASP A C 1
ATOM 2862 O O . ASP A 1 384 ? 26.940 4.906 -8.806 1.00 70.12 384 ASP A O 1
ATOM 2866 N N . ARG A 1 385 ? 25.341 3.406 -8.304 1.00 78.19 385 ARG A N 1
ATOM 2867 C CA . ARG A 1 385 ? 26.236 2.347 -7.835 1.00 78.19 385 ARG A CA 1
ATOM 2868 C C . ARG A 1 385 ? 26.153 1.114 -8.729 1.00 78.19 385 ARG A C 1
ATOM 2870 O O . ARG A 1 385 ? 25.072 0.798 -9.218 1.00 78.19 385 ARG A O 1
ATOM 2877 N N . PRO A 1 386 ? 27.272 0.385 -8.883 1.00 78.62 386 PRO A N 1
ATOM 2878 C CA . PRO A 1 386 ? 27.293 -0.850 -9.649 1.00 78.62 386 PRO A CA 1
ATOM 2879 C C . PRO A 1 386 ? 26.309 -1.880 -9.079 1.00 78.62 386 PRO A C 1
ATOM 2881 O O . PRO A 1 386 ? 26.226 -2.018 -7.851 1.00 78.62 386 PRO A O 1
ATOM 2884 N N . PRO A 1 387 ? 25.629 -2.647 -9.943 1.00 88.50 387 PRO A N 1
ATOM 2885 C CA . PRO A 1 387 ? 24.862 -3.803 -9.512 1.00 88.50 387 PRO A CA 1
ATOM 2886 C C . PRO A 1 387 ? 25.762 -4.944 -9.008 1.00 88.50 387 PRO A C 1
ATOM 2888 O O . PRO A 1 387 ? 26.887 -5.152 -9.473 1.00 88.50 387 PRO A O 1
ATOM 2891 N N . HIS A 1 388 ? 25.241 -5.708 -8.049 1.00 90.00 388 HIS A N 1
ATOM 2892 C CA . HIS A 1 388 ? 25.748 -7.030 -7.683 1.00 90.00 388 HIS A CA 1
ATOM 2893 C C . HIS A 1 388 ? 24.965 -8.097 -8.447 1.00 90.00 388 HIS A C 1
ATOM 2895 O O . HIS A 1 388 ? 23.750 -7.976 -8.576 1.00 90.00 388 HIS A O 1
ATOM 2901 N N . HIS A 1 389 ? 25.642 -9.122 -8.963 1.00 90.88 389 HIS A N 1
ATOM 2902 C CA . HIS A 1 389 ? 25.033 -10.093 -9.874 1.00 90.88 389 HIS A CA 1
ATOM 2903 C C . HIS A 1 389 ? 25.001 -11.469 -9.240 1.00 90.88 389 HIS A C 1
ATOM 2905 O O . HIS A 1 389 ? 26.020 -11.949 -8.739 1.00 90.88 389 HIS A O 1
ATOM 2911 N N . TYR A 1 390 ? 23.852 -12.119 -9.319 1.00 91.75 390 TYR A N 1
ATOM 2912 C CA . TYR A 1 390 ? 23.659 -13.451 -8.782 1.00 91.75 390 TYR A CA 1
ATOM 2913 C C . TYR A 1 390 ? 22.904 -14.302 -9.790 1.00 91.75 390 TYR A C 1
ATOM 2915 O O . TYR A 1 390 ? 21.882 -13.884 -10.322 1.00 91.75 390 TYR A O 1
ATOM 2923 N N . ARG A 1 391 ? 23.409 -15.507 -10.031 1.00 90.69 391 ARG A N 1
ATOM 2924 C CA . ARG A 1 391 ? 22.717 -16.539 -10.797 1.00 90.69 391 ARG A CA 1
ATOM 2925 C C . ARG A 1 391 ? 21.995 -17.481 -9.852 1.00 90.69 391 ARG A C 1
ATOM 2927 O O . ARG A 1 391 ? 22.547 -17.824 -8.803 1.00 90.69 391 ARG A O 1
ATOM 2934 N N . ILE A 1 392 ? 20.811 -17.932 -10.245 1.00 88.12 392 ILE A N 1
ATOM 2935 C CA . ILE A 1 392 ? 20.064 -18.982 -9.555 1.00 88.12 392 ILE A CA 1
ATOM 2936 C C . ILE A 1 392 ? 20.147 -20.243 -10.422 1.00 88.12 392 ILE A C 1
ATOM 2938 O O . ILE A 1 392 ? 19.629 -20.267 -11.528 1.00 88.12 392 ILE A O 1
ATOM 2942 N N . THR A 1 393 ? 20.858 -21.281 -9.966 1.00 84.81 393 THR A N 1
ATOM 2943 C CA . THR A 1 393 ? 21.029 -22.512 -10.760 1.00 84.81 393 THR A CA 1
ATOM 2944 C C . THR A 1 393 ? 19.729 -23.310 -10.857 1.00 84.81 393 THR A C 1
ATOM 2946 O O . THR A 1 393 ? 18.801 -23.093 -10.082 1.00 84.81 393 THR A O 1
ATOM 2949 N N . ALA A 1 394 ? 19.688 -24.313 -11.740 1.00 79.94 394 ALA A N 1
ATOM 2950 C CA . ALA A 1 394 ? 18.548 -25.224 -11.865 1.00 79.94 394 ALA A CA 1
ATOM 2951 C C . ALA A 1 394 ? 18.192 -25.958 -10.556 1.00 79.94 394 ALA A C 1
ATOM 2953 O O . ALA A 1 394 ? 17.033 -26.282 -10.310 1.00 79.94 394 ALA A O 1
ATOM 2954 N N . GLU A 1 395 ? 19.176 -26.202 -9.687 1.00 81.69 395 GLU A N 1
ATOM 2955 C CA . GLU A 1 395 ? 18.952 -26.767 -8.352 1.00 81.69 395 GLU A CA 1
ATOM 2956 C C . GLU A 1 395 ? 18.481 -25.723 -7.325 1.00 81.69 395 GLU A C 1
ATOM 2958 O O . GLU A 1 395 ? 18.277 -26.074 -6.166 1.00 81.69 395 GLU A O 1
ATOM 2963 N N . GLY A 1 396 ? 18.353 -24.454 -7.720 1.00 79.69 396 GLY A N 1
ATOM 2964 C CA . GLY A 1 396 ? 17.981 -23.302 -6.897 1.00 79.69 396 GLY A CA 1
ATOM 2965 C C . GLY A 1 396 ? 19.153 -22.626 -6.179 1.00 79.69 396 GLY A C 1
ATOM 2966 O O . GLY A 1 396 ? 18.933 -21.740 -5.353 1.00 79.69 396 GLY A O 1
ATOM 2967 N N . LYS A 1 397 ? 20.405 -23.046 -6.416 1.00 87.88 397 LYS A N 1
ATOM 2968 C CA . LYS A 1 397 ? 21.558 -22.478 -5.700 1.00 87.88 397 LYS A CA 1
ATOM 2969 C C . LYS A 1 397 ? 21.865 -21.082 -6.210 1.00 87.88 397 LYS A C 1
ATOM 2971 O O . LYS A 1 397 ? 22.008 -20.874 -7.407 1.00 87.88 397 LYS A O 1
ATOM 2976 N N . VAL A 1 398 ? 22.065 -20.151 -5.290 1.00 91.00 398 VAL A N 1
ATOM 2977 C CA . VAL A 1 398 ? 22.435 -18.779 -5.630 1.00 91.00 398 VAL A CA 1
ATOM 2978 C C . VAL A 1 398 ? 23.953 -18.669 -5.655 1.00 91.00 398 VAL A C 1
ATOM 2980 O O . VAL A 1 398 ? 24.633 -18.989 -4.676 1.00 91.00 398 VAL A O 1
ATOM 2983 N N . LYS A 1 399 ? 24.490 -18.221 -6.784 1.00 90.25 399 LYS A N 1
ATOM 2984 C CA . LYS A 1 399 ? 25.922 -18.045 -7.004 1.00 90.25 399 LYS A CA 1
ATOM 2985 C C . LYS A 1 399 ? 26.199 -16.605 -7.398 1.00 90.25 399 LYS A C 1
ATOM 2987 O O . LYS A 1 399 ? 25.636 -16.115 -8.371 1.00 90.25 399 LYS A O 1
ATOM 2992 N N . GLU A 1 400 ? 27.090 -15.940 -6.668 1.00 90.94 400 GLU A N 1
ATOM 2993 C CA . GLU A 1 400 ? 27.588 -14.632 -7.089 1.00 90.94 400 GLU A CA 1
ATOM 2994 C C . GLU A 1 400 ? 28.350 -14.773 -8.410 1.00 90.94 400 GLU A C 1
ATOM 2996 O O . GLU A 1 400 ? 29.252 -15.610 -8.546 1.00 90.94 400 GLU A O 1
ATOM 3001 N N . ILE A 1 401 ? 27.982 -13.938 -9.376 1.00 88.88 401 ILE A N 1
ATOM 3002 C CA . ILE A 1 401 ? 28.697 -13.790 -10.634 1.00 88.88 401 ILE A CA 1
ATOM 3003 C C . ILE A 1 401 ? 29.654 -12.609 -10.467 1.00 88.88 401 ILE A C 1
ATOM 3005 O O . ILE A 1 401 ? 29.196 -11.474 -10.299 1.00 88.88 401 ILE A O 1
ATOM 3009 N N . PRO A 1 402 ? 30.980 -12.835 -10.520 1.00 79.56 402 PRO A N 1
ATOM 3010 C CA . PRO A 1 402 ? 31.950 -11.759 -10.419 1.00 79.56 402 PRO A CA 1
ATOM 3011 C C . PRO A 1 402 ? 31.641 -10.672 -11.443 1.00 79.56 402 PRO A C 1
ATOM 3013 O O . PRO A 1 402 ? 31.569 -10.916 -12.646 1.00 79.56 402 PRO A O 1
ATOM 3016 N N . SER A 1 403 ? 31.460 -9.447 -10.963 1.00 65.25 403 SER A N 1
ATOM 3017 C CA . SER A 1 403 ? 31.049 -8.335 -11.816 1.00 65.25 403 SER A CA 1
ATOM 3018 C C . SER A 1 403 ? 32.196 -7.730 -12.654 1.00 65.25 403 SER A C 1
ATOM 3020 O O . SER A 1 403 ? 32.002 -6.685 -13.266 1.00 65.25 403 SER A O 1
ATOM 3022 N N . ASP A 1 404 ? 33.385 -8.353 -12.723 1.00 65.62 404 ASP A N 1
ATOM 3023 C CA . ASP A 1 404 ? 34.537 -7.835 -13.485 1.00 65.62 404 ASP A CA 1
ATOM 3024 C C . ASP A 1 404 ? 35.097 -8.801 -14.521 1.00 65.62 404 ASP A C 1
ATOM 3026 O O . ASP A 1 404 ? 35.216 -9.981 -14.225 1.00 65.62 404 ASP A O 1
ATOM 3030 N N . ASP A 1 405 ? 35.488 -8.215 -15.662 1.00 56.97 405 ASP A N 1
ATOM 3031 C CA . ASP A 1 405 ? 36.426 -8.699 -16.697 1.00 56.97 405 ASP A CA 1
ATOM 3032 C C . ASP A 1 405 ? 36.572 -7.651 -17.855 1.00 56.97 405 ASP A C 1
ATOM 3034 O O . ASP A 1 405 ? 36.974 -7.985 -18.970 1.00 56.97 405 ASP A O 1
ATOM 3038 N N . GLY A 1 406 ? 36.221 -6.361 -17.657 1.00 60.59 406 GLY A N 1
ATOM 3039 C CA . GLY A 1 406 ? 36.269 -5.317 -18.718 1.00 60.59 406 GLY A CA 1
ATOM 3040 C C . GLY A 1 406 ? 34.997 -5.151 -19.578 1.00 60.59 406 GLY A C 1
ATOM 3041 O O . GLY A 1 406 ? 34.968 -4.413 -20.571 1.00 60.59 406 GLY A O 1
ATOM 3042 N N . ILE A 1 407 ? 33.915 -5.809 -19.170 1.00 67.75 407 ILE A N 1
ATOM 3043 C CA . ILE A 1 407 ? 32.647 -5.959 -19.906 1.00 67.75 407 ILE A CA 1
ATOM 3044 C C . ILE A 1 407 ? 31.689 -4.777 -19.647 1.00 67.75 407 ILE A C 1
ATOM 3046 O O . ILE A 1 407 ? 30.767 -4.528 -20.421 1.00 67.75 407 ILE A O 1
ATOM 3050 N N . GLY A 1 408 ? 31.994 -3.940 -18.653 1.00 69.56 408 GLY A N 1
ATOM 3051 C CA . GLY A 1 408 ? 31.369 -2.628 -18.452 1.00 69.56 408 GLY A CA 1
ATOM 3052 C C . GLY A 1 408 ? 30.058 -2.647 -17.675 1.00 69.56 408 GLY A C 1
ATOM 3053 O O . GLY A 1 408 ? 29.631 -1.586 -17.257 1.00 69.56 408 GLY A O 1
ATOM 3054 N N . ILE A 1 409 ? 29.480 -3.818 -17.400 1.00 76.81 409 ILE A N 1
ATOM 3055 C CA . ILE A 1 409 ? 28.202 -3.969 -16.684 1.00 76.81 409 ILE A CA 1
ATOM 3056 C C . ILE A 1 409 ? 28.182 -3.324 -15.282 1.00 76.81 409 ILE A C 1
ATOM 3058 O O . ILE A 1 409 ? 27.140 -2.866 -14.835 1.00 76.81 409 ILE A O 1
ATOM 3062 N N . ARG A 1 410 ? 29.339 -3.191 -14.614 1.00 75.19 410 ARG A N 1
ATOM 3063 C CA . ARG A 1 410 ? 29.466 -2.459 -13.338 1.00 75.19 410 ARG A CA 1
ATOM 3064 C C . ARG A 1 410 ? 29.107 -0.983 -13.439 1.00 75.19 410 ARG A C 1
ATOM 3066 O O . ARG A 1 410 ? 28.610 -0.416 -12.480 1.00 75.19 410 ARG A O 1
ATOM 3073 N N . ASP A 1 411 ? 29.388 -0.351 -14.565 1.00 78.00 411 ASP A N 1
ATOM 3074 C CA . ASP A 1 411 ? 29.171 1.087 -14.706 1.00 78.00 411 ASP A CA 1
ATOM 3075 C C . ASP A 1 411 ? 27.756 1.402 -15.220 1.00 78.00 411 ASP A C 1
ATOM 3077 O O . ASP A 1 411 ? 27.401 2.574 -15.331 1.00 78.00 411 ASP A O 1
ATOM 3081 N N . VAL A 1 412 ? 26.961 0.366 -15.523 1.00 82.12 412 VAL A N 1
ATOM 3082 C CA . VAL A 1 412 ? 25.672 0.482 -16.208 1.00 82.12 412 VAL A CA 1
ATOM 3083 C C . VAL A 1 412 ? 24.556 0.725 -15.200 1.00 82.12 412 VAL A C 1
ATOM 3085 O O . VAL A 1 412 ? 24.281 -0.098 -14.319 1.00 82.12 412 VAL A O 1
ATOM 3088 N N . GLN A 1 413 ? 23.887 1.861 -15.358 1.00 85.25 413 GLN A N 1
ATOM 3089 C CA . GLN A 1 413 ? 22.719 2.221 -14.559 1.00 85.25 413 GLN A CA 1
ATOM 3090 C C . GLN A 1 413 ? 21.451 1.523 -15.073 1.00 85.25 413 GLN A C 1
ATOM 3092 O O . GLN A 1 413 ? 21.402 1.132 -16.239 1.00 85.25 413 GLN A O 1
ATOM 3097 N N . PRO A 1 414 ? 20.381 1.408 -14.263 1.00 82.75 414 PRO A N 1
ATOM 3098 C CA . PRO A 1 414 ? 19.151 0.733 -14.684 1.00 82.75 414 PRO A CA 1
ATOM 3099 C C . PRO A 1 414 ? 18.579 1.221 -16.029 1.00 82.75 414 PRO A C 1
ATOM 3101 O O . PRO A 1 414 ? 18.178 0.407 -16.850 1.00 82.75 414 PRO A O 1
ATOM 3104 N N . GLY A 1 415 ? 18.597 2.533 -16.303 1.00 81.88 415 GLY A N 1
ATOM 3105 C CA . GLY A 1 415 ? 18.096 3.109 -17.566 1.00 81.88 415 GLY A CA 1
ATOM 3106 C C . GLY A 1 415 ? 18.985 2.881 -18.801 1.00 81.88 415 GLY A C 1
ATOM 3107 O O . GLY A 1 415 ? 18.565 3.155 -19.930 1.00 81.88 415 GLY A O 1
ATOM 3108 N N . GLU A 1 416 ? 20.207 2.387 -18.588 1.00 90.25 416 GLU A N 1
ATOM 3109 C CA . GLU A 1 416 ? 21.168 2.012 -19.630 1.00 90.25 416 GLU A CA 1
ATOM 3110 C C . GLU A 1 416 ? 21.081 0.514 -19.992 1.00 90.25 416 GLU A C 1
ATOM 3112 O O . GLU A 1 416 ? 21.667 0.092 -20.995 1.00 90.25 416 GLU A O 1
ATOM 3117 N N . LEU A 1 417 ? 20.347 -0.284 -19.205 1.00 91.19 417 LEU A N 1
ATOM 3118 C CA . LEU A 1 417 ? 20.041 -1.680 -19.503 1.00 91.19 417 LEU A CA 1
ATOM 3119 C C . LEU A 1 417 ? 18.743 -1.808 -20.298 1.00 91.19 417 LEU A C 1
ATOM 3121 O O . LEU A 1 417 ? 17.756 -1.123 -20.041 1.00 91.19 417 LEU A O 1
ATOM 3125 N N . PHE A 1 418 ? 18.737 -2.770 -21.210 1.00 93.19 418 PHE A N 1
ATOM 3126 C CA . PHE A 1 418 ? 17.529 -3.313 -21.805 1.00 93.19 418 PHE A CA 1
ATOM 3127 C C . PHE A 1 418 ? 17.504 -4.819 -21.588 1.00 93.19 418 PHE A C 1
ATOM 3129 O O . PHE A 1 418 ? 18.467 -5.516 -21.909 1.00 93.19 418 PHE A O 1
ATOM 3136 N N . ILE A 1 419 ? 16.394 -5.297 -21.036 1.00 92.12 419 ILE A N 1
ATOM 3137 C CA . ILE A 1 419 ? 16.113 -6.708 -20.793 1.00 92.12 419 ILE A CA 1
ATOM 3138 C C . ILE A 1 419 ? 14.837 -7.017 -21.565 1.00 92.12 419 ILE A C 1
ATOM 3140 O O . ILE A 1 419 ? 13.816 -6.360 -21.363 1.00 92.12 419 ILE A O 1
ATOM 3144 N N . GLY A 1 420 ? 14.914 -7.970 -22.484 1.00 91.19 420 GLY A N 1
ATOM 3145 C CA . GLY A 1 420 ? 13.810 -8.300 -23.375 1.00 91.19 420 GLY A CA 1
ATOM 3146 C C . GLY A 1 420 ? 14.165 -9.479 -24.262 1.00 91.19 420 GLY A C 1
ATOM 3147 O O . GLY A 1 420 ? 14.913 -10.365 -23.852 1.00 91.19 420 GLY A O 1
ATOM 3148 N N . THR A 1 421 ? 13.667 -9.473 -25.495 1.00 89.06 421 THR A N 1
ATOM 3149 C CA . THR A 1 421 ? 13.950 -10.522 -26.478 1.00 89.06 421 THR A CA 1
ATOM 3150 C C . THR A 1 421 ? 14.658 -9.975 -27.712 1.00 89.06 421 THR A C 1
ATOM 3152 O O . THR A 1 421 ? 14.424 -8.842 -28.120 1.00 89.06 421 THR A O 1
ATOM 3155 N N . LEU A 1 422 ? 15.509 -10.803 -28.311 1.00 88.88 422 LEU A N 1
ATOM 3156 C CA . LEU A 1 422 ? 16.133 -10.612 -29.613 1.00 88.88 422 LEU A CA 1
ATOM 3157 C C . LEU A 1 422 ? 15.955 -11.903 -30.424 1.00 88.88 422 LEU A C 1
ATOM 3159 O O . LEU A 1 422 ? 16.528 -12.941 -30.085 1.00 88.88 422 LEU A O 1
ATOM 3163 N N . ASN A 1 423 ? 15.172 -11.852 -31.501 1.00 83.44 423 ASN A N 1
ATOM 3164 C CA . ASN A 1 423 ? 14.774 -12.999 -32.327 1.00 83.44 423 ASN A CA 1
ATOM 3165 C C . ASN A 1 423 ? 14.067 -14.098 -31.516 1.00 83.44 423 ASN A C 1
ATOM 3167 O O . ASN A 1 423 ? 14.360 -15.287 -31.667 1.00 83.44 423 ASN A O 1
ATOM 3171 N N . GLY A 1 424 ? 13.186 -13.690 -30.599 1.00 83.81 424 GLY A N 1
ATOM 3172 C CA . GLY A 1 424 ? 12.455 -14.595 -29.705 1.00 83.81 424 GLY A CA 1
ATOM 3173 C C . GLY A 1 424 ? 13.310 -15.274 -28.628 1.00 83.81 424 GLY A C 1
ATOM 3174 O O . GLY A 1 424 ? 12.798 -16.116 -27.902 1.00 83.81 424 GLY A O 1
ATOM 3175 N N . SER A 1 425 ? 14.598 -14.932 -28.516 1.00 87.69 425 SER A N 1
ATOM 3176 C CA . SER A 1 425 ? 15.474 -15.389 -27.429 1.00 87.69 425 SER A CA 1
ATOM 3177 C C . SER A 1 425 ? 15.691 -14.265 -26.414 1.00 87.69 425 SER A C 1
ATOM 3179 O O . SER A 1 425 ? 15.814 -13.118 -26.843 1.00 87.69 425 SER A O 1
ATOM 3181 N N . PRO A 1 426 ? 15.802 -14.549 -25.109 1.00 91.75 426 PRO A N 1
ATOM 3182 C CA . PRO A 1 426 ? 16.176 -13.551 -24.109 1.00 91.75 426 PRO A CA 1
ATOM 3183 C C . PRO A 1 426 ? 17.471 -12.802 -24.462 1.00 91.75 426 PRO A C 1
ATOM 3185 O O . PRO A 1 426 ? 18.415 -13.374 -25.027 1.00 91.75 426 PRO A O 1
ATOM 3188 N N . VAL A 1 427 ? 17.507 -11.503 -24.158 1.00 92.44 427 VAL A N 1
ATOM 3189 C CA . VAL A 1 427 ? 18.671 -10.640 -24.379 1.00 92.44 427 VAL A CA 1
ATOM 3190 C C . VAL A 1 427 ? 18.847 -9.631 -23.248 1.00 92.44 427 VAL A C 1
ATOM 3192 O O . VAL A 1 427 ? 17.889 -8.996 -22.801 1.00 92.44 427 VAL A O 1
ATOM 3195 N N . THR A 1 428 ? 20.103 -9.423 -22.856 1.00 93.81 428 THR A N 1
ATOM 3196 C CA . THR A 1 428 ? 20.525 -8.326 -21.983 1.00 93.81 428 THR A CA 1
ATOM 3197 C C . THR A 1 428 ? 21.429 -7.396 -22.781 1.00 93.81 428 THR A C 1
ATOM 3199 O O . THR A 1 428 ? 22.565 -7.739 -23.118 1.00 93.81 428 THR A O 1
ATOM 3202 N N . LEU A 1 429 ? 20.945 -6.201 -23.102 1.00 94.25 429 LEU A N 1
ATOM 3203 C CA . LEU A 1 429 ? 21.748 -5.176 -23.758 1.00 94.25 429 LEU A CA 1
ATOM 3204 C C . LEU A 1 429 ? 22.170 -4.120 -22.743 1.00 94.25 429 LEU A C 1
ATOM 3206 O O . LEU A 1 429 ? 21.355 -3.628 -21.969 1.00 94.25 429 LEU A O 1
ATOM 3210 N N . ALA A 1 430 ? 23.438 -3.731 -22.787 1.00 92.88 430 ALA A N 1
ATOM 3211 C CA . ALA A 1 430 ? 23.981 -2.684 -21.932 1.00 92.88 430 ALA A CA 1
ATOM 3212 C C . ALA A 1 430 ? 24.549 -1.546 -22.775 1.00 92.88 430 ALA A C 1
ATOM 3214 O O . ALA A 1 430 ? 25.545 -1.727 -23.488 1.00 92.88 430 ALA A O 1
ATOM 3215 N N . ALA A 1 431 ? 23.931 -0.371 -22.683 1.00 92.94 431 ALA A N 1
ATOM 3216 C CA . ALA A 1 431 ? 24.479 0.867 -23.212 1.00 92.94 431 ALA A CA 1
ATOM 3217 C C . ALA A 1 431 ? 25.531 1.420 -22.252 1.00 92.94 431 ALA A C 1
ATOM 3219 O O . ALA A 1 431 ? 25.316 1.494 -21.050 1.00 92.94 431 ALA A O 1
ATOM 3220 N N . HIS A 1 432 ? 26.688 1.817 -22.771 1.00 87.31 432 HIS A N 1
ATOM 3221 C CA . HIS A 1 432 ? 27.683 2.493 -21.953 1.00 87.31 432 HIS A CA 1
ATOM 3222 C C . HIS A 1 432 ? 28.651 3.291 -22.822 1.00 87.31 432 HIS A C 1
ATOM 3224 O O . HIS A 1 432 ? 29.298 2.768 -23.737 1.00 87.31 432 HIS A O 1
ATOM 3230 N N . LYS A 1 433 ? 28.810 4.579 -22.502 1.00 87.06 433 LYS A N 1
ATOM 3231 C CA . LYS A 1 433 ? 29.700 5.514 -23.211 1.00 87.06 433 LYS A CA 1
ATOM 3232 C C . LYS A 1 433 ? 29.408 5.559 -24.716 1.00 87.06 433 LYS A C 1
ATOM 3234 O O . LYS A 1 433 ? 28.555 6.320 -25.142 1.00 87.06 433 LYS A O 1
ATOM 3239 N N . LYS A 1 434 ? 30.137 4.796 -25.532 1.00 91.81 434 LYS A N 1
ATOM 3240 C CA . LYS A 1 434 ? 30.081 4.830 -27.008 1.00 91.81 434 LYS A CA 1
ATOM 3241 C C . LYS A 1 434 ? 29.683 3.500 -27.627 1.00 91.81 434 LYS A C 1
ATOM 3243 O O . LYS A 1 434 ? 29.914 3.286 -28.813 1.00 91.81 434 LYS A O 1
ATOM 3248 N N . PHE A 1 435 ? 29.153 2.579 -26.843 1.00 91.75 435 PHE A N 1
ATOM 3249 C CA . PHE A 1 435 ? 28.790 1.273 -27.356 1.00 91.75 435 PHE A CA 1
ATOM 3250 C C . PHE A 1 435 ? 27.562 0.724 -26.650 1.00 91.75 435 PHE A C 1
ATOM 3252 O O . PHE A 1 435 ? 27.242 1.120 -25.530 1.00 91.75 435 PHE A O 1
ATOM 3259 N N . VAL A 1 436 ? 26.915 -0.219 -27.320 1.00 94.44 436 VAL A N 1
ATOM 3260 C CA . VAL A 1 436 ? 25.996 -1.172 -26.706 1.00 94.44 436 VAL A CA 1
ATOM 3261 C C . VAL A 1 436 ? 26.646 -2.539 -26.778 1.00 94.44 436 VAL A C 1
ATOM 3263 O O . VAL A 1 436 ? 27.251 -2.890 -27.792 1.00 94.44 436 VAL A O 1
ATOM 3266 N N . ARG A 1 437 ? 26.548 -3.307 -25.701 1.00 93.44 437 ARG A N 1
ATOM 3267 C CA . ARG A 1 437 ? 26.999 -4.697 -25.659 1.00 93.44 437 ARG A CA 1
ATOM 3268 C C . ARG A 1 437 ? 25.796 -5.605 -25.518 1.00 93.44 437 ARG A C 1
ATOM 3270 O O . ARG A 1 437 ? 24.969 -5.369 -24.645 1.00 93.44 437 ARG A O 1
ATOM 3277 N N . ASN A 1 438 ? 25.735 -6.622 -26.365 1.00 93.25 438 ASN A N 1
ATOM 3278 C CA . ASN A 1 438 ? 24.908 -7.788 -26.121 1.00 93.25 438 ASN A CA 1
ATOM 3279 C C . ASN A 1 438 ? 25.656 -8.678 -25.131 1.00 93.25 438 ASN A C 1
ATOM 3281 O O . ASN A 1 438 ? 26.778 -9.121 -25.403 1.00 93.25 438 ASN A O 1
ATOM 3285 N N . LEU A 1 439 ? 25.069 -8.834 -23.954 1.00 91.75 439 LEU A N 1
ATOM 3286 C CA . LEU A 1 439 ? 25.652 -9.539 -22.835 1.00 91.75 439 LEU A CA 1
ATOM 3287 C C . LEU A 1 439 ? 24.934 -10.871 -22.668 1.00 91.75 439 LEU A C 1
ATOM 3289 O O . LEU A 1 439 ? 23.710 -10.918 -22.592 1.00 91.75 439 LEU A O 1
ATOM 3293 N N . ARG A 1 440 ? 25.720 -11.941 -22.582 1.00 91.44 440 ARG A N 1
ATOM 3294 C CA . ARG A 1 440 ? 25.247 -13.246 -22.128 1.00 91.44 440 ARG A CA 1
ATOM 3295 C C . ARG A 1 440 ? 26.016 -13.706 -20.917 1.00 91.44 440 ARG A C 1
ATOM 3297 O O . ARG A 1 440 ? 27.158 -13.290 -20.711 1.00 91.44 440 ARG A O 1
ATOM 3304 N N . LEU A 1 441 ? 25.400 -14.588 -20.151 1.00 89.75 441 LEU A N 1
ATOM 3305 C CA . LEU A 1 441 ? 26.078 -15.307 -19.095 1.00 89.75 441 LEU A CA 1
ATOM 3306 C C . LEU A 1 441 ? 26.481 -16.694 -19.620 1.00 89.75 441 LEU A C 1
ATOM 3308 O O . LEU A 1 441 ? 25.645 -17.528 -19.938 1.00 89.75 441 LEU A O 1
ATOM 3312 N N . GLU A 1 442 ? 27.785 -16.945 -19.737 1.00 89.38 442 GLU A N 1
ATOM 3313 C CA . GLU A 1 442 ? 28.327 -18.238 -20.166 1.00 89.38 442 GLU A CA 1
ATOM 3314 C C . GLU A 1 442 ? 29.316 -18.745 -19.118 1.00 89.38 442 GLU A C 1
ATOM 3316 O O . GLU A 1 442 ? 30.270 -18.054 -18.762 1.00 89.38 442 GLU A O 1
ATOM 3321 N N . GLN A 1 443 ? 29.111 -19.968 -18.616 1.00 85.88 443 GLN A N 1
ATOM 3322 C CA . GLN A 1 443 ? 29.988 -20.580 -17.602 1.00 85.88 443 GLN A CA 1
ATOM 3323 C C . GLN A 1 443 ? 30.245 -19.657 -16.392 1.00 85.88 443 GLN A C 1
ATOM 3325 O O . GLN A 1 443 ? 31.373 -19.543 -15.909 1.00 85.88 443 GLN A O 1
ATOM 3330 N N . ASP A 1 444 ? 29.187 -18.992 -15.915 1.00 85.62 444 ASP A N 1
ATOM 3331 C CA . ASP A 1 444 ? 29.211 -18.044 -14.794 1.00 85.62 444 ASP A CA 1
ATOM 3332 C C . ASP A 1 444 ? 30.121 -16.825 -15.016 1.00 85.62 444 ASP A C 1
ATOM 3334 O O . ASP A 1 444 ? 30.663 -16.245 -14.070 1.00 85.62 444 ASP A O 1
ATOM 3338 N N . ARG A 1 445 ? 30.303 -16.433 -16.279 1.00 87.56 445 ARG A N 1
ATOM 3339 C CA . ARG A 1 445 ? 31.006 -15.215 -16.673 1.00 87.56 445 ARG A CA 1
ATOM 3340 C C . ARG A 1 445 ? 30.180 -14.461 -17.687 1.00 87.56 445 ARG A C 1
ATOM 3342 O O . ARG A 1 445 ? 29.627 -15.038 -18.619 1.00 87.56 445 ARG A O 1
ATOM 3349 N N . TRP A 1 446 ? 30.120 -13.151 -17.509 1.00 88.75 446 TRP A N 1
ATOM 3350 C CA . TRP A 1 446 ? 29.560 -12.292 -18.533 1.00 88.75 446 TRP A CA 1
ATOM 3351 C C . TRP A 1 446 ? 30.441 -12.384 -19.784 1.00 88.75 446 TRP A C 1
ATOM 3353 O O . TRP A 1 446 ? 31.670 -12.340 -19.711 1.00 88.75 446 TRP A O 1
ATOM 3363 N N . VAL A 1 447 ? 29.815 -12.526 -20.941 1.00 89.62 447 VAL A N 1
ATOM 3364 C CA . VAL A 1 447 ? 30.474 -12.559 -22.241 1.00 89.62 447 VAL A CA 1
ATOM 3365 C C . VAL A 1 447 ? 29.801 -11.520 -23.116 1.00 89.62 447 VAL A C 1
ATOM 3367 O O . VAL A 1 447 ? 28.576 -11.446 -23.205 1.00 89.62 447 VAL A O 1
ATOM 3370 N N . VAL A 1 448 ? 30.619 -10.691 -23.762 1.00 92.12 448 VAL A N 1
ATOM 3371 C CA . VAL A 1 448 ? 30.140 -9.835 -24.846 1.00 92.12 448 VAL A CA 1
ATOM 3372 C C . VAL A 1 448 ? 30.015 -10.715 -26.079 1.00 92.12 448 VAL A C 1
ATOM 3374 O O . VAL A 1 448 ? 31.031 -11.072 -26.677 1.00 92.12 448 VAL A O 1
ATOM 3377 N N . THR A 1 449 ? 28.792 -11.074 -26.449 1.00 91.19 449 THR A N 1
ATOM 3378 C CA . THR A 1 449 ? 28.540 -11.840 -27.677 1.00 91.19 449 THR A CA 1
ATOM 3379 C C . THR A 1 449 ? 28.669 -10.938 -28.895 1.00 91.19 449 THR A C 1
ATOM 3381 O O . THR A 1 449 ? 29.293 -11.305 -29.889 1.00 91.19 449 THR A O 1
ATOM 3384 N N . GLU A 1 450 ? 28.155 -9.715 -28.783 1.00 91.19 450 GLU A N 1
ATOM 3385 C CA . GLU A 1 450 ? 28.231 -8.692 -29.817 1.00 91.19 450 GLU A CA 1
ATOM 3386 C C . GLU A 1 450 ? 28.446 -7.306 -29.197 1.00 91.19 450 GLU A C 1
ATOM 3388 O O . GLU A 1 450 ? 27.966 -7.002 -28.103 1.00 91.19 450 GLU A O 1
ATOM 3393 N N . GLN A 1 451 ? 29.180 -6.440 -29.900 1.00 93.00 451 GLN A N 1
ATOM 3394 C CA . GLN A 1 451 ? 29.370 -5.045 -29.508 1.00 93.00 451 GLN A CA 1
ATOM 3395 C C . GLN A 1 451 ? 29.053 -4.124 -30.678 1.00 93.00 451 GLN A C 1
ATOM 3397 O O . GLN A 1 451 ? 29.660 -4.199 -31.748 1.00 93.00 451 GLN A O 1
ATOM 3402 N N . TYR A 1 452 ? 28.164 -3.182 -30.415 1.00 93.00 452 TYR A N 1
ATOM 3403 C CA . TYR A 1 452 ? 27.693 -2.195 -31.362 1.00 93.00 452 TYR A CA 1
ATOM 3404 C C . TYR A 1 452 ? 28.329 -0.852 -31.025 1.00 93.00 452 TYR A C 1
ATOM 3406 O O . TYR A 1 452 ? 28.053 -0.273 -29.977 1.00 93.00 452 TYR A O 1
ATOM 3414 N N . ASN A 1 453 ? 29.227 -0.369 -31.881 1.00 91.19 453 ASN A N 1
ATOM 3415 C CA . ASN A 1 453 ? 30.013 0.831 -31.603 1.00 91.19 453 ASN A CA 1
ATOM 3416 C C . ASN A 1 453 ? 29.446 2.063 -32.301 1.00 91.19 453 ASN A C 1
ATOM 3418 O O . ASN A 1 453 ? 29.163 2.040 -33.497 1.00 91.19 453 ASN A O 1
ATOM 3422 N N . ALA A 1 454 ? 29.411 3.164 -31.562 1.00 90.19 454 ALA A N 1
ATOM 3423 C CA . ALA A 1 454 ? 29.320 4.497 -32.115 1.00 90.19 454 ALA A CA 1
ATOM 3424 C C . ALA A 1 454 ? 30.709 4.999 -32.534 1.00 90.19 454 ALA A C 1
ATOM 3426 O O . ALA A 1 454 ? 31.670 4.938 -31.762 1.00 90.19 454 ALA A O 1
ATOM 3427 N N . THR A 1 455 ? 30.822 5.511 -33.757 1.00 87.06 455 THR A N 1
ATOM 3428 C CA . THR A 1 455 ? 32.108 5.899 -34.360 1.00 87.06 455 THR A CA 1
ATOM 3429 C C . THR A 1 455 ? 32.508 7.356 -34.120 1.00 87.06 455 THR A C 1
ATOM 3431 O O . THR A 1 455 ? 33.672 7.712 -34.296 1.00 87.06 455 THR A O 1
ATOM 3434 N N . GLU A 1 456 ? 31.579 8.220 -33.723 1.00 91.19 456 GLU A N 1
ATOM 3435 C CA . GLU A 1 456 ? 31.785 9.666 -33.626 1.00 91.19 456 GLU A CA 1
ATOM 3436 C C . GLU A 1 456 ? 32.495 10.071 -32.326 1.00 91.19 456 GLU A C 1
ATOM 3438 O O . GLU A 1 456 ? 32.400 9.426 -31.272 1.00 91.19 456 GLU A O 1
ATOM 3443 N N . SER A 1 457 ? 33.201 11.205 -32.371 1.00 89.12 457 SER A N 1
ATOM 3444 C CA . SER A 1 457 ? 33.887 11.758 -31.198 1.00 89.12 457 SER A CA 1
ATOM 3445 C C . SER A 1 457 ? 32.914 12.173 -30.092 1.00 89.12 457 SER A C 1
ATOM 3447 O O . SER A 1 457 ? 33.205 11.921 -28.925 1.00 89.12 457 SER A O 1
ATOM 3449 N N . GLU A 1 458 ? 31.749 12.708 -30.458 1.00 92.38 458 GLU A N 1
ATOM 3450 C CA . GLU A 1 458 ? 30.738 13.221 -29.522 1.00 92.38 458 GLU A CA 1
ATOM 3451 C C . GLU A 1 458 ? 29.689 12.180 -29.112 1.00 92.38 458 GLU A C 1
ATOM 3453 O O . GLU A 1 458 ? 28.772 12.500 -28.360 1.00 92.38 458 GLU A O 1
ATOM 3458 N N . ALA A 1 459 ? 29.791 10.945 -29.610 1.00 93.00 459 ALA A N 1
ATOM 3459 C CA . ALA A 1 459 ? 28.831 9.893 -29.303 1.00 93.00 459 ALA A CA 1
ATOM 3460 C C . ALA A 1 459 ? 28.736 9.632 -27.794 1.00 93.00 459 ALA A C 1
ATOM 3462 O O . ALA A 1 459 ? 29.758 9.496 -27.108 1.00 93.00 459 ALA A O 1
ATOM 3463 N N . ARG A 1 460 ? 27.501 9.534 -27.298 1.00 93.62 460 ARG A N 1
ATOM 3464 C CA . ARG A 1 460 ? 27.183 9.137 -25.927 1.00 93.62 460 ARG A CA 1
ATOM 3465 C C . ARG A 1 460 ? 25.885 8.333 -25.905 1.00 93.62 460 ARG A C 1
ATOM 3467 O O . ARG A 1 460 ? 24.797 8.896 -25.740 1.00 93.62 460 ARG A O 1
ATOM 3474 N N . VAL A 1 461 ? 26.020 7.021 -26.068 1.00 93.69 461 VAL A N 1
ATOM 3475 C CA . VAL A 1 461 ? 24.916 6.061 -26.031 1.00 93.69 461 VAL A CA 1
ATOM 3476 C C . VAL A 1 461 ? 24.454 5.905 -24.586 1.00 93.69 461 VAL A C 1
ATOM 3478 O O . VAL A 1 461 ? 25.199 5.400 -23.752 1.00 93.69 461 VAL A O 1
ATOM 3481 N N . ALA A 1 462 ? 23.258 6.418 -24.304 1.00 91.94 462 ALA A N 1
ATOM 3482 C CA . ALA A 1 462 ? 22.672 6.495 -22.966 1.00 91.94 462 ALA A CA 1
ATOM 3483 C C . ALA A 1 462 ? 21.616 5.409 -22.714 1.00 91.94 462 ALA A C 1
ATOM 3485 O O . ALA A 1 462 ? 21.159 5.260 -21.593 1.00 91.94 462 ALA A O 1
ATOM 3486 N N . GLY A 1 463 ? 21.210 4.675 -23.750 1.00 93.88 463 GLY A N 1
ATOM 3487 C CA . GLY A 1 463 ? 20.219 3.610 -23.661 1.00 93.88 463 GLY A CA 1
ATOM 3488 C C . GLY A 1 463 ? 20.186 2.772 -24.931 1.00 93.88 463 GLY A C 1
ATOM 3489 O O . GLY A 1 463 ? 20.847 3.097 -25.927 1.00 93.88 463 GLY A O 1
ATOM 3490 N N . THR A 1 464 ? 19.424 1.687 -24.900 1.00 95.69 464 THR A N 1
ATOM 3491 C CA . THR A 1 464 ? 19.294 0.763 -26.026 1.00 95.69 464 THR A CA 1
ATOM 3492 C C . THR A 1 464 ? 17.992 -0.030 -25.951 1.00 95.69 464 THR A C 1
ATOM 3494 O O . THR A 1 464 ? 17.370 -0.059 -24.898 1.00 95.69 464 THR A O 1
ATOM 3497 N N . ALA A 1 465 ? 17.583 -0.645 -27.060 1.00 95.25 465 ALA A N 1
ATOM 3498 C CA . ALA A 1 465 ? 16.463 -1.579 -27.127 1.00 95.25 465 ALA A CA 1
ATOM 3499 C C . ALA A 1 465 ? 16.651 -2.572 -28.284 1.00 95.25 465 ALA A C 1
ATOM 3501 O O . ALA A 1 465 ? 17.400 -2.281 -29.224 1.00 95.25 465 ALA A O 1
ATOM 3502 N N . ALA A 1 466 ? 15.952 -3.708 -28.224 1.00 93.56 466 ALA A N 1
ATOM 3503 C CA . ALA A 1 466 ? 15.782 -4.638 -29.339 1.00 93.56 466 ALA A CA 1
ATOM 3504 C C . ALA A 1 466 ? 14.295 -4.827 -29.660 1.00 93.56 466 ALA A C 1
ATOM 3506 O O . ALA A 1 466 ? 13.503 -5.033 -28.741 1.00 93.56 466 ALA A O 1
ATOM 3507 N N . LEU A 1 467 ? 13.928 -4.719 -30.939 1.00 91.44 467 LEU A N 1
ATOM 3508 C CA . LEU A 1 467 ? 12.559 -4.901 -31.438 1.00 91.44 467 LEU A CA 1
ATOM 3509 C C . LEU A 1 467 ? 12.535 -5.042 -32.971 1.00 91.44 467 LEU A C 1
ATOM 3511 O O . LEU A 1 467 ? 13.430 -4.531 -33.643 1.00 91.44 467 LEU A O 1
ATOM 3515 N N . ASP A 1 468 ? 11.506 -5.695 -33.516 1.00 87.38 468 ASP A N 1
ATOM 3516 C CA . ASP A 1 468 ? 11.228 -5.762 -34.961 1.00 87.38 468 ASP A CA 1
ATOM 3517 C C . ASP A 1 468 ? 10.535 -4.476 -35.445 1.00 87.38 468 ASP A C 1
ATOM 3519 O O . ASP A 1 468 ? 9.379 -4.207 -35.112 1.00 87.38 468 ASP A O 1
ATOM 3523 N N . LEU A 1 469 ? 11.236 -3.680 -36.256 1.00 85.25 469 LEU A N 1
ATOM 3524 C CA . LEU A 1 469 ? 10.776 -2.373 -36.729 1.00 85.25 469 LEU A CA 1
ATOM 3525 C C . LEU A 1 469 ? 10.107 -2.387 -38.107 1.00 85.25 469 LEU A C 1
ATOM 3527 O O . LEU A 1 469 ? 9.577 -1.348 -38.505 1.00 85.25 469 LEU A O 1
ATOM 3531 N N . ASP A 1 470 ? 10.129 -3.473 -38.883 1.00 80.31 470 ASP A N 1
ATOM 3532 C CA . ASP A 1 470 ? 9.482 -3.496 -40.212 1.00 80.31 470 ASP A CA 1
ATOM 3533 C C . ASP A 1 470 ? 8.790 -4.809 -40.597 1.00 80.31 470 ASP A C 1
ATOM 3535 O O . ASP A 1 470 ? 8.331 -4.957 -41.736 1.00 80.31 470 ASP A O 1
ATOM 3539 N N . GLY A 1 471 ? 8.646 -5.740 -39.657 1.00 76.38 471 GLY A N 1
ATOM 3540 C CA . GLY A 1 471 ? 8.009 -7.031 -39.883 1.00 76.38 471 GLY A CA 1
ATOM 3541 C C . GLY A 1 471 ? 8.878 -8.046 -40.590 1.00 76.38 471 GLY A C 1
ATOM 3542 O O . GLY A 1 471 ? 8.349 -9.073 -41.027 1.00 76.38 471 GLY A O 1
ATOM 3543 N N . GLN A 1 472 ? 10.160 -7.750 -40.792 1.00 78.38 472 GLN A N 1
ATOM 3544 C CA . GLN A 1 472 ? 11.091 -8.725 -41.328 1.00 78.38 472 GLN A CA 1
ATOM 3545 C C . GLN A 1 472 ? 11.706 -9.523 -40.178 1.00 78.38 472 GLN A C 1
ATOM 3547 O O . GLN A 1 472 ? 12.084 -8.947 -39.165 1.00 78.38 472 GLN A O 1
ATOM 3552 N N . PRO A 1 473 ? 11.876 -10.847 -40.337 1.00 70.00 473 PRO A N 1
ATOM 3553 C CA . PRO A 1 473 ? 12.580 -11.646 -39.345 1.00 70.00 473 PRO A CA 1
ATOM 3554 C C . PRO A 1 473 ? 13.990 -11.097 -39.097 1.00 70.00 473 PRO A C 1
ATOM 3556 O O . PRO A 1 473 ? 14.776 -10.967 -40.042 1.00 70.00 473 PRO A O 1
ATOM 3559 N N . GLY A 1 474 ? 14.318 -10.824 -37.835 1.00 75.44 474 GLY A N 1
ATOM 3560 C CA . GLY A 1 474 ? 15.582 -10.200 -37.457 1.00 75.44 474 GLY A CA 1
ATOM 3561 C C . GLY A 1 474 ? 15.361 -8.919 -36.669 1.00 75.44 474 GLY A C 1
ATOM 3562 O O . GLY A 1 474 ? 15.359 -7.856 -37.274 1.00 75.44 474 GLY A O 1
ATOM 3563 N N . ASP A 1 475 ? 15.241 -9.009 -35.345 1.00 84.00 475 ASP A N 1
ATOM 3564 C CA . ASP A 1 475 ? 15.046 -7.827 -34.496 1.00 84.00 475 ASP A CA 1
ATOM 3565 C C . ASP A 1 475 ? 16.210 -6.828 -34.671 1.00 84.00 475 ASP A C 1
ATOM 3567 O O . ASP A 1 475 ? 17.400 -7.200 -34.696 1.00 84.00 475 ASP A O 1
ATOM 3571 N N . GLU A 1 476 ? 15.871 -5.543 -34.782 1.00 91.62 476 GLU A N 1
ATOM 3572 C CA . GLU A 1 476 ? 16.828 -4.446 -34.843 1.00 91.62 476 GLU A CA 1
ATOM 3573 C C . GLU A 1 476 ? 17.363 -4.082 -33.465 1.00 91.62 476 GLU A C 1
ATOM 3575 O O . GLU A 1 476 ? 16.651 -4.106 -32.465 1.00 91.62 476 GLU A O 1
ATOM 3580 N N . ILE A 1 477 ? 18.617 -3.631 -33.435 1.00 94.56 477 ILE A N 1
ATOM 3581 C CA . ILE A 1 477 ? 19.219 -3.038 -32.242 1.00 94.56 477 ILE A CA 1
ATOM 3582 C C . ILE A 1 477 ? 19.171 -1.521 -32.373 1.00 94.56 477 ILE A C 1
ATOM 3584 O O . ILE A 1 477 ? 19.752 -0.948 -33.300 1.00 94.56 477 ILE A O 1
ATOM 3588 N N . VAL A 1 478 ? 18.530 -0.859 -31.416 1.00 94.88 478 VAL A N 1
ATOM 3589 C CA . VAL A 1 478 ? 18.455 0.601 -31.347 1.00 94.88 478 VAL A CA 1
ATOM 3590 C C . VAL A 1 478 ? 19.464 1.120 -30.327 1.00 94.88 478 VAL A C 1
ATOM 3592 O O . VAL A 1 478 ? 19.453 0.732 -29.161 1.00 94.88 478 VAL A O 1
ATOM 3595 N N . LEU A 1 479 ? 20.346 2.019 -30.760 1.00 95.69 479 LEU A N 1
ATOM 3596 C CA . LEU A 1 479 ? 21.282 2.772 -29.923 1.00 95.69 479 LEU A CA 1
ATOM 3597 C C . LEU A 1 479 ? 20.715 4.173 -29.694 1.00 95.69 479 LEU A C 1
ATOM 3599 O O . LEU A 1 479 ? 20.555 4.936 -30.650 1.00 95.69 479 LEU A O 1
ATOM 3603 N N . ILE A 1 480 ? 20.458 4.533 -28.437 1.00 95.12 480 ILE A N 1
ATOM 3604 C CA . ILE A 1 480 ? 19.898 5.834 -28.057 1.00 95.12 480 ILE A CA 1
ATOM 3605 C C . ILE A 1 480 ? 21.051 6.780 -27.709 1.00 95.12 480 ILE A C 1
ATOM 3607 O O . ILE A 1 480 ? 21.557 6.797 -26.584 1.00 95.12 480 ILE A O 1
ATOM 3611 N N . ASP A 1 481 ? 21.520 7.551 -28.693 1.00 93.69 481 ASP A N 1
ATOM 3612 C CA . ASP A 1 481 ? 22.686 8.421 -28.539 1.00 93.69 481 ASP A CA 1
ATOM 3613 C C . ASP A 1 481 ? 22.291 9.854 -28.173 1.00 93.69 481 ASP A C 1
ATOM 3615 O O . ASP A 1 481 ? 21.832 10.647 -28.998 1.00 93.69 481 ASP A O 1
ATOM 3619 N N . SER A 1 482 ? 22.530 10.206 -26.912 1.00 91.94 482 SER A N 1
ATOM 3620 C CA . SER A 1 482 ? 22.266 11.541 -26.366 1.00 91.94 482 SER A CA 1
ATOM 3621 C C . SER A 1 482 ? 23.331 12.582 -26.734 1.00 91.94 482 SER A C 1
ATOM 3623 O O . SER A 1 482 ? 23.079 13.784 -26.621 1.00 91.94 482 SER A O 1
ATOM 3625 N N . GLY A 1 483 ? 24.526 12.141 -27.137 1.00 91.50 483 GLY A N 1
ATOM 3626 C CA . GLY A 1 483 ? 25.659 13.001 -27.473 1.00 91.50 483 GLY A CA 1
ATOM 3627 C C . GLY A 1 483 ? 25.523 13.583 -28.874 1.00 91.50 483 GLY A C 1
ATOM 3628 O O . GLY A 1 483 ? 25.458 14.804 -29.037 1.00 91.50 483 GLY A O 1
ATOM 3629 N N . ILE A 1 484 ? 25.363 12.711 -29.875 1.00 92.25 484 ILE A N 1
ATOM 3630 C CA . ILE A 1 484 ? 25.069 13.136 -31.256 1.00 92.25 484 ILE A CA 1
ATOM 3631 C C . ILE A 1 484 ? 23.574 13.336 -31.522 1.00 92.25 484 ILE A C 1
ATOM 3633 O O . ILE A 1 484 ? 23.212 13.794 -32.604 1.00 92.25 484 ILE A O 1
ATOM 3637 N N . ARG A 1 485 ? 22.717 13.048 -30.531 1.00 91.88 485 ARG A N 1
ATOM 3638 C CA . ARG A 1 485 ? 21.265 13.286 -30.569 1.00 91.88 485 ARG A CA 1
ATOM 3639 C C . ARG A 1 485 ? 20.567 12.508 -31.684 1.00 91.88 485 ARG A C 1
ATOM 3641 O O . ARG A 1 485 ? 19.787 13.079 -32.449 1.00 91.88 485 ARG A O 1
ATOM 3648 N N . ARG A 1 486 ? 20.842 11.206 -31.775 1.00 91.38 486 ARG A N 1
ATOM 3649 C CA . ARG A 1 486 ? 20.253 10.302 -32.776 1.00 91.38 486 ARG A CA 1
ATOM 3650 C C . ARG A 1 486 ? 19.927 8.935 -32.185 1.00 91.38 486 ARG A C 1
ATOM 3652 O O . ARG A 1 486 ? 20.691 8.418 -31.373 1.00 91.38 486 ARG A O 1
ATOM 3659 N N . LEU A 1 487 ? 18.838 8.333 -32.650 1.00 92.62 487 LEU A N 1
ATOM 3660 C CA . LEU A 1 487 ? 18.667 6.887 -32.621 1.00 92.62 487 LEU A CA 1
ATOM 3661 C C . LEU A 1 487 ? 19.447 6.298 -33.781 1.00 92.62 487 LEU A C 1
ATOM 3663 O O . LEU A 1 487 ? 19.306 6.742 -34.922 1.00 92.62 487 LEU A O 1
ATOM 3667 N N . ARG A 1 488 ? 20.251 5.285 -33.497 1.00 91.31 488 ARG A N 1
ATOM 3668 C CA . ARG A 1 488 ? 20.924 4.498 -34.524 1.00 91.31 488 ARG A CA 1
ATOM 3669 C C . ARG A 1 488 ? 20.358 3.101 -34.514 1.00 91.31 488 ARG A C 1
ATOM 3671 O O . ARG A 1 488 ? 20.504 2.385 -33.532 1.00 91.31 488 ARG A O 1
ATOM 3678 N N . VAL A 1 489 ? 19.709 2.746 -35.609 1.00 91.94 489 VAL A N 1
ATOM 3679 C CA . VAL A 1 489 ? 19.069 1.454 -35.789 1.00 91.94 489 VAL A CA 1
ATOM 3680 C C . VAL A 1 489 ? 20.008 0.575 -36.594 1.00 91.94 489 VAL A C 1
ATOM 3682 O O . VAL A 1 489 ? 20.389 0.904 -37.724 1.00 91.94 489 VAL A O 1
ATOM 3685 N N . LEU A 1 490 ? 20.404 -0.536 -35.996 1.00 92.75 490 LEU A N 1
ATOM 3686 C CA . LEU A 1 490 ? 21.268 -1.526 -36.607 1.00 92.75 490 LEU A CA 1
ATOM 3687 C C . LEU A 1 490 ? 20.429 -2.729 -37.014 1.00 92.75 490 LEU A C 1
ATOM 3689 O O . LEU A 1 490 ? 19.640 -3.233 -36.220 1.00 92.75 490 LEU A O 1
ATOM 3693 N N . ARG A 1 491 ? 20.662 -3.222 -38.229 1.00 90.12 491 ARG A N 1
ATOM 3694 C CA . ARG A 1 491 ? 20.023 -4.430 -38.754 1.00 90.12 491 ARG A CA 1
ATOM 3695 C C . ARG A 1 491 ? 21.062 -5.494 -39.035 1.00 90.12 491 ARG A C 1
ATOM 3697 O O . ARG A 1 491 ? 22.128 -5.197 -39.588 1.00 90.12 491 ARG A O 1
ATOM 3704 N N . LYS A 1 492 ? 20.726 -6.740 -38.717 1.00 88.94 492 LYS A N 1
ATOM 3705 C CA . LYS A 1 492 ? 21.562 -7.891 -39.039 1.00 88.94 492 LYS A CA 1
ATOM 3706 C C . LYS A 1 492 ? 21.560 -8.142 -40.551 1.00 88.94 492 LYS A C 1
ATOM 3708 O O . LYS A 1 492 ? 20.515 -8.331 -41.166 1.00 88.94 492 LYS A O 1
ATOM 3713 N N . LYS A 1 493 ? 22.742 -8.131 -41.170 1.00 86.50 493 LYS A N 1
ATOM 3714 C CA . LYS A 1 493 ? 22.952 -8.460 -42.587 1.00 86.50 493 LYS A CA 1
ATOM 3715 C C . LYS A 1 493 ? 24.242 -9.260 -42.743 1.00 86.50 493 LYS A C 1
ATOM 3717 O O . LYS A 1 493 ? 25.304 -8.788 -42.345 1.00 86.50 493 LYS A O 1
ATOM 3722 N N . ASP A 1 494 ? 24.156 -10.431 -43.374 1.00 85.88 494 ASP A N 1
ATOM 3723 C CA . ASP A 1 494 ? 25.279 -11.371 -43.521 1.00 85.88 494 ASP A CA 1
ATOM 3724 C C . ASP A 1 494 ? 25.922 -11.712 -42.157 1.00 85.88 494 ASP A C 1
ATOM 3726 O O . ASP A 1 494 ? 27.132 -11.587 -41.985 1.00 85.88 494 ASP A O 1
ATOM 3730 N N . GLU A 1 495 ? 25.095 -12.064 -41.166 1.00 84.31 495 GLU A N 1
ATOM 3731 C CA . GLU A 1 495 ? 25.477 -12.333 -39.765 1.00 84.31 495 GLU A CA 1
ATOM 3732 C C . GLU A 1 495 ? 26.027 -11.153 -38.946 1.00 84.31 495 GLU A C 1
ATOM 3734 O O . GLU A 1 495 ? 26.343 -11.331 -37.775 1.00 84.31 495 GLU A O 1
ATOM 3739 N N . VAL A 1 496 ? 26.096 -9.938 -39.498 1.00 87.25 496 VAL A N 1
ATOM 3740 C CA . VAL A 1 496 ? 26.645 -8.770 -38.788 1.00 87.25 496 VAL A CA 1
ATOM 3741 C C . VAL A 1 496 ? 25.626 -7.641 -38.725 1.00 87.25 496 VAL A C 1
ATOM 3743 O O . VAL A 1 496 ? 25.043 -7.265 -39.743 1.00 87.25 496 VAL A O 1
ATOM 3746 N N . TYR A 1 497 ? 25.448 -7.044 -37.548 1.00 90.62 497 TYR A N 1
ATOM 3747 C CA . TYR A 1 497 ? 24.665 -5.819 -37.411 1.00 90.62 497 TYR A CA 1
ATOM 3748 C C . TYR A 1 497 ? 25.380 -4.637 -38.062 1.00 90.62 497 TYR A C 1
ATOM 3750 O O . TYR A 1 497 ? 26.525 -4.307 -37.743 1.00 90.62 497 TYR A O 1
ATOM 3758 N N . ARG A 1 498 ? 24.694 -3.987 -39.000 1.00 90.25 498 ARG A N 1
ATOM 3759 C CA . ARG A 1 498 ? 25.182 -2.803 -39.712 1.00 90.25 498 ARG A CA 1
ATOM 3760 C C . ARG A 1 498 ? 24.185 -1.660 -39.537 1.00 90.25 498 ARG A C 1
ATOM 3762 O O . ARG A 1 498 ? 22.988 -1.937 -39.445 1.00 90.25 498 ARG A O 1
ATOM 3769 N N . PRO A 1 499 ? 24.644 -0.394 -39.527 1.00 90.44 499 PRO A N 1
ATOM 3770 C CA 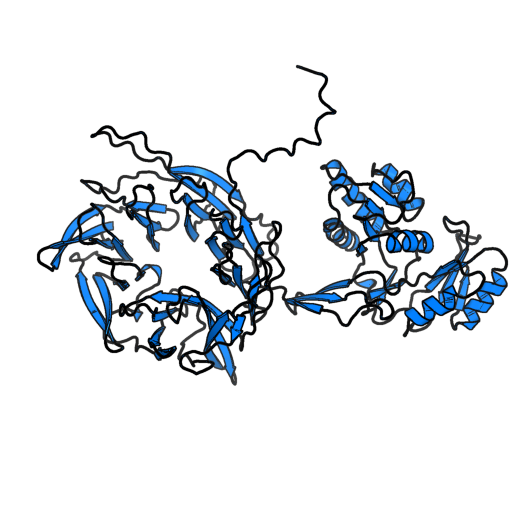. PRO A 1 499 ? 23.745 0.751 -39.562 1.00 90.44 499 PRO A CA 1
ATOM 3771 C C . PRO A 1 499 ? 22.746 0.601 -40.703 1.00 90.44 499 PRO A C 1
ATOM 3773 O O . PRO A 1 499 ? 23.131 0.458 -41.865 1.00 90.44 499 PRO A O 1
ATOM 3776 N N . TRP A 1 500 ? 21.470 0.573 -40.344 1.00 89.38 500 TRP A N 1
ATOM 3777 C CA . TRP A 1 500 ? 20.366 0.476 -41.285 1.00 89.38 500 TRP A CA 1
ATOM 3778 C C . TRP A 1 500 ? 19.709 1.831 -41.450 1.00 89.38 500 TRP A C 1
ATOM 3780 O O . TRP A 1 500 ? 19.546 2.301 -42.576 1.00 89.38 500 TRP A O 1
ATOM 3790 N N . LYS A 1 501 ? 19.371 2.468 -40.325 1.00 87.06 501 LYS A N 1
ATOM 3791 C CA . LYS A 1 501 ? 18.682 3.753 -40.297 1.00 87.06 501 LYS A CA 1
ATOM 3792 C C . LYS A 1 501 ? 19.160 4.603 -39.130 1.00 87.06 501 LYS A C 1
ATOM 3794 O O . LYS A 1 501 ? 19.559 4.092 -38.086 1.00 87.06 501 LYS A O 1
ATOM 3799 N N . GLU A 1 502 ? 19.102 5.912 -39.318 1.00 88.38 502 GLU A N 1
ATOM 3800 C CA . GLU A 1 502 ? 19.310 6.880 -38.251 1.00 88.38 502 GLU A CA 1
ATOM 3801 C C . GLU A 1 502 ? 18.086 7.766 -38.134 1.00 88.38 502 GLU A C 1
ATOM 3803 O O . GLU A 1 502 ? 17.507 8.172 -39.141 1.00 88.38 502 GLU A O 1
ATOM 3808 N N . VAL A 1 503 ? 17.736 8.090 -36.898 1.00 87.31 503 VAL A N 1
ATOM 3809 C CA . VAL A 1 503 ? 16.587 8.925 -36.588 1.00 87.31 503 VAL A CA 1
ATOM 3810 C C . VAL A 1 503 ? 17.043 10.062 -35.685 1.00 87.31 503 VAL A C 1
ATOM 3812 O O . VAL A 1 503 ? 17.694 9.825 -34.671 1.00 87.31 503 VAL A O 1
ATOM 3815 N N . GLU A 1 504 ? 16.757 11.314 -36.035 1.00 86.25 504 GLU A N 1
ATOM 3816 C CA . GLU A 1 504 ? 17.161 12.451 -35.201 1.00 86.25 504 GLU A CA 1
ATOM 3817 C C . GLU A 1 504 ? 16.334 12.511 -33.907 1.00 86.25 504 GLU A C 1
ATOM 3819 O O . GLU A 1 504 ? 15.111 12.521 -33.947 1.00 86.25 504 GLU A O 1
ATOM 3824 N N . LEU A 1 505 ? 17.001 12.576 -32.749 1.00 83.88 505 LEU A N 1
ATOM 3825 C CA . LEU A 1 505 ? 16.352 12.736 -31.436 1.00 83.88 505 LEU A CA 1
ATOM 3826 C C . LEU A 1 505 ? 16.200 14.201 -31.022 1.00 83.88 505 LEU A C 1
ATOM 3828 O O . LEU A 1 505 ? 15.420 14.529 -30.129 1.00 83.88 505 LEU A O 1
ATOM 3832 N N . GLY A 1 506 ? 17.012 15.096 -31.588 1.00 83.00 506 GLY A N 1
ATOM 3833 C CA . GLY A 1 506 ? 17.096 16.473 -31.113 1.00 83.00 506 GLY A CA 1
ATOM 3834 C C . GLY A 1 506 ? 17.511 16.560 -29.634 1.00 83.00 506 GLY A C 1
ATOM 3835 O O . GLY A 1 506 ? 18.309 15.771 -29.131 1.00 83.00 506 GLY A O 1
ATOM 3836 N N . ARG A 1 507 ? 17.017 17.566 -28.906 1.00 81.81 507 ARG A N 1
ATOM 3837 C CA . ARG A 1 507 ? 17.335 17.752 -27.475 1.00 81.81 507 ARG A CA 1
ATOM 3838 C C . ARG A 1 507 ? 16.391 16.931 -26.584 1.00 81.81 507 ARG A C 1
ATOM 3840 O O . ARG A 1 507 ? 15.651 17.511 -25.791 1.00 81.81 507 ARG A O 1
ATOM 3847 N N . PHE A 1 508 ? 16.407 15.608 -26.731 1.00 84.25 508 PHE A N 1
ATOM 3848 C CA . PHE A 1 508 ? 15.606 14.702 -25.906 1.00 84.25 508 PHE A CA 1
ATOM 3849 C C . PHE A 1 508 ? 16.340 14.331 -24.597 1.00 84.25 508 PHE A C 1
ATOM 3851 O O . PHE A 1 508 ? 17.458 13.809 -24.656 1.00 84.25 508 PHE A O 1
ATOM 3858 N N . PRO A 1 509 ? 15.769 14.606 -23.408 1.00 83.94 509 PRO A N 1
ATOM 3859 C CA . PRO A 1 509 ? 16.422 14.378 -22.116 1.00 83.94 509 PRO A CA 1
ATOM 3860 C C . PRO A 1 509 ? 16.235 12.935 -21.611 1.00 83.94 509 PRO A C 1
ATOM 3862 O O . PRO A 1 509 ? 15.608 12.739 -20.575 1.00 83.94 509 PRO A O 1
ATOM 3865 N N . TYR A 1 510 ? 16.767 11.954 -22.348 1.00 86.12 510 TYR A N 1
ATOM 3866 C CA . TYR A 1 510 ? 16.590 10.513 -22.097 1.00 86.12 510 TYR A CA 1
ATOM 3867 C C . TYR A 1 510 ? 16.868 10.080 -20.643 1.00 86.12 510 TYR A C 1
ATOM 3869 O O . TYR A 1 510 ? 17.844 10.528 -20.034 1.00 86.12 510 TYR A O 1
ATOM 3877 N N . LEU A 1 511 ? 16.024 9.181 -20.133 1.00 81.25 511 LEU A N 1
ATOM 3878 C CA . LEU A 1 511 ? 16.110 8.526 -18.825 1.00 81.25 511 LEU A CA 1
ATOM 3879 C C . LEU A 1 511 ? 16.052 6.997 -18.947 1.00 81.25 511 LEU A C 1
ATOM 3881 O O . LEU A 1 511 ? 16.897 6.313 -18.380 1.00 81.25 511 LEU A O 1
ATOM 3885 N N . SER A 1 512 ? 15.062 6.472 -19.669 1.00 84.50 512 SER A N 1
ATOM 3886 C CA . SER A 1 512 ? 14.817 5.035 -19.830 1.00 84.50 512 SER A CA 1
ATOM 3887 C C . SER A 1 512 ? 14.010 4.769 -21.104 1.00 84.50 512 SER A C 1
ATOM 3889 O O . SER A 1 512 ? 13.551 5.699 -21.775 1.00 84.50 512 SER A O 1
ATOM 3891 N N . SER A 1 513 ? 13.840 3.498 -21.459 1.00 88.06 513 SER A N 1
ATOM 3892 C CA . SER A 1 513 ? 12.984 3.081 -22.569 1.00 88.06 513 SER A CA 1
ATOM 3893 C C . SER A 1 513 ? 12.207 1.814 -22.233 1.00 88.06 513 SER A C 1
ATOM 3895 O O . SER A 1 513 ? 12.577 1.064 -21.326 1.00 88.06 513 SER A O 1
ATOM 3897 N N . LYS A 1 514 ? 11.111 1.601 -22.957 1.00 84.50 514 LYS A N 1
ATOM 3898 C CA . LYS A 1 514 ? 10.271 0.404 -22.902 1.00 84.50 514 LYS A CA 1
ATOM 3899 C C . LYS A 1 514 ? 9.875 -0.001 -24.315 1.00 84.50 514 LYS A C 1
ATOM 3901 O O . LYS A 1 514 ? 9.872 0.826 -25.225 1.00 84.50 514 LYS A O 1
ATOM 3906 N N . VAL A 1 515 ? 9.552 -1.276 -24.475 1.00 86.69 515 VAL A N 1
ATOM 3907 C CA . VAL A 1 515 ? 9.041 -1.841 -25.721 1.00 86.69 515 VAL A CA 1
ATOM 3908 C C . VAL A 1 515 ? 7.650 -2.397 -25.432 1.00 86.69 515 VAL A C 1
ATOM 3910 O O . VAL A 1 515 ? 7.487 -3.119 -24.448 1.00 86.69 515 VAL A O 1
ATOM 3913 N N . ALA A 1 516 ? 6.661 -1.967 -26.213 1.00 81.81 516 ALA A N 1
ATOM 3914 C CA . ALA A 1 516 ? 5.249 -2.338 -26.086 1.00 81.81 516 ALA A CA 1
ATOM 3915 C C . ALA A 1 516 ? 4.525 -2.074 -27.418 1.00 81.81 516 ALA A C 1
ATOM 3917 O O . ALA A 1 516 ? 4.952 -1.197 -28.160 1.00 81.81 516 ALA A O 1
ATOM 3918 N N . ASP A 1 517 ? 3.431 -2.776 -27.716 1.00 76.50 517 ASP A N 1
ATOM 3919 C CA . ASP A 1 517 ? 2.569 -2.482 -28.878 1.00 76.50 517 ASP A CA 1
ATOM 3920 C C . ASP A 1 517 ? 1.675 -1.275 -28.576 1.00 76.50 517 ASP A C 1
ATOM 3922 O O . ASP A 1 517 ? 0.653 -1.426 -27.916 1.00 76.50 517 ASP A O 1
ATOM 3926 N N . LEU A 1 518 ? 2.087 -0.067 -28.977 1.00 74.19 518 LEU A N 1
ATOM 3927 C CA . LEU A 1 518 ? 1.447 1.188 -28.565 1.00 74.19 518 LEU A CA 1
ATOM 3928 C C . LEU A 1 518 ? 0.316 1.633 -29.496 1.00 74.19 518 LEU A C 1
ATOM 3930 O O . LEU A 1 518 ? -0.479 2.495 -29.113 1.00 74.19 518 LEU A O 1
ATOM 3934 N N . ASP A 1 519 ? 0.244 1.119 -30.727 1.00 70.75 519 ASP A N 1
ATOM 3935 C CA . ASP A 1 519 ? -0.862 1.404 -31.649 1.00 70.75 519 ASP A CA 1
ATOM 3936 C C . ASP A 1 519 ? -1.775 0.205 -31.947 1.00 70.75 519 ASP A C 1
ATOM 3938 O O . ASP A 1 519 ? -2.685 0.338 -32.782 1.00 70.75 519 ASP A O 1
ATOM 3942 N N . GLY A 1 520 ? -1.619 -0.890 -31.200 1.00 71.00 520 GLY A N 1
ATOM 3943 C CA . GLY A 1 520 ? -2.478 -2.073 -31.228 1.00 71.00 520 GLY A CA 1
ATOM 3944 C C . GLY A 1 520 ? -2.452 -2.785 -32.577 1.00 71.00 520 GLY A C 1
ATOM 3945 O O . GLY A 1 520 ? -3.465 -3.363 -32.986 1.00 71.00 520 GLY A O 1
ATOM 3946 N N . ASP A 1 521 ? -1.358 -2.660 -33.329 1.00 71.44 521 ASP A N 1
ATOM 3947 C CA . ASP A 1 521 ? -1.210 -3.275 -34.649 1.00 71.44 521 ASP A CA 1
ATOM 3948 C C . ASP A 1 521 ? -0.584 -4.683 -34.590 1.00 71.44 521 ASP A C 1
ATOM 3950 O O . ASP A 1 521 ? -0.402 -5.338 -35.626 1.00 71.44 521 ASP A O 1
ATOM 3954 N N . GLY A 1 522 ? -0.321 -5.174 -33.375 1.00 77.75 522 GLY A N 1
ATOM 3955 C CA . GLY A 1 522 ? 0.320 -6.451 -33.091 1.00 77.75 522 GLY A CA 1
ATOM 3956 C C . GLY A 1 522 ? 1.845 -6.395 -33.165 1.00 77.75 522 GLY A C 1
ATOM 3957 O O . GLY A 1 522 ? 2.485 -7.448 -33.065 1.00 77.75 522 GLY A O 1
ATOM 3958 N N . ARG A 1 523 ? 2.446 -5.218 -33.380 1.00 81.31 523 ARG A N 1
ATOM 3959 C CA . ARG A 1 523 ? 3.899 -5.020 -33.445 1.00 81.31 523 ARG A CA 1
ATOM 3960 C C . ARG A 1 523 ? 4.373 -4.255 -32.228 1.00 81.31 523 ARG A C 1
ATOM 3962 O O . ARG A 1 523 ? 3.681 -3.424 -31.674 1.00 81.31 523 ARG A O 1
ATOM 3969 N N . GLN A 1 524 ? 5.596 -4.547 -31.812 1.00 85.25 524 GLN A N 1
ATOM 3970 C CA . GLN A 1 524 ? 6.212 -3.854 -30.694 1.00 85.25 524 GLN A CA 1
ATOM 3971 C C . GLN A 1 524 ? 6.800 -2.517 -31.157 1.00 85.25 524 GLN A C 1
ATOM 3973 O O . GLN A 1 524 ? 7.550 -2.472 -32.130 1.00 85.25 524 GLN A O 1
ATOM 3978 N N . ASP A 1 525 ? 6.521 -1.455 -30.412 1.00 84.19 525 ASP A N 1
ATOM 3979 C CA . ASP A 1 525 ? 7.038 -0.107 -30.618 1.00 84.19 525 ASP A CA 1
ATOM 3980 C C . ASP A 1 525 ? 8.052 0.264 -29.536 1.00 84.19 525 ASP A C 1
ATOM 3982 O O . ASP A 1 525 ? 8.044 -0.272 -28.426 1.00 84.19 525 ASP A O 1
ATOM 3986 N N . LEU A 1 526 ? 8.926 1.228 -29.835 1.00 87.75 526 LEU A N 1
ATOM 3987 C CA . LEU A 1 526 ? 9.895 1.737 -28.865 1.00 87.75 526 LEU A CA 1
ATOM 3988 C C . LEU A 1 526 ? 9.393 3.033 -28.229 1.00 87.75 526 LEU A C 1
ATOM 3990 O O . LEU A 1 526 ? 9.309 4.072 -28.890 1.00 87.75 526 LEU A O 1
ATOM 3994 N N . LEU A 1 527 ? 9.158 2.982 -26.921 1.00 85.19 527 LEU A N 1
ATOM 3995 C CA . LEU A 1 527 ? 8.843 4.123 -26.073 1.00 85.19 527 LEU A CA 1
ATOM 3996 C C . LEU A 1 527 ? 10.110 4.632 -25.384 1.00 85.19 527 LEU A C 1
ATOM 3998 O O . LEU A 1 527 ? 10.788 3.904 -24.660 1.00 85.19 527 LEU A O 1
ATOM 4002 N N . LEU A 1 528 ? 10.430 5.901 -25.597 1.00 86.56 528 LEU A N 1
ATOM 4003 C CA . LEU A 1 528 ? 11.536 6.601 -24.958 1.00 86.56 528 LEU A CA 1
ATOM 4004 C C . LEU A 1 528 ? 10.994 7.551 -23.905 1.00 86.56 528 LEU A C 1
ATOM 4006 O O . LEU A 1 528 ? 10.148 8.391 -24.211 1.00 86.56 528 LEU A O 1
ATOM 4010 N N . PHE A 1 529 ? 11.564 7.500 -22.708 1.00 79.56 529 PHE A N 1
ATOM 4011 C CA . PHE A 1 529 ? 11.238 8.411 -21.624 1.00 79.56 529 PHE A CA 1
ATOM 4012 C C . PHE A 1 529 ? 12.377 9.375 -21.367 1.00 79.56 529 PHE A C 1
ATOM 4014 O O . PHE A 1 529 ? 13.557 9.020 -21.379 1.00 79.56 529 PHE A O 1
ATOM 4021 N N . GLY A 1 530 ? 12.011 10.619 -21.115 1.00 77.25 530 GLY A N 1
ATOM 4022 C CA . GLY A 1 530 ? 12.912 11.668 -20.706 1.00 77.25 530 GLY A CA 1
ATOM 4023 C C . GLY A 1 530 ? 12.243 12.609 -19.718 1.00 77.25 530 GLY A C 1
ATOM 4024 O O . GLY A 1 530 ? 11.035 12.569 -19.502 1.00 77.25 530 GLY A O 1
ATOM 4025 N N . ARG A 1 531 ? 13.035 13.491 -19.108 1.00 68.88 531 ARG A N 1
ATOM 4026 C CA . ARG A 1 531 ? 12.516 14.491 -18.159 1.00 68.88 531 ARG A CA 1
ATOM 4027 C C . ARG A 1 531 ? 11.465 15.384 -18.825 1.00 68.88 531 ARG A C 1
ATOM 4029 O O . ARG A 1 531 ? 11.814 16.259 -19.620 1.00 68.88 531 ARG A O 1
ATOM 4036 N N . GLY A 1 532 ? 10.201 15.130 -18.496 1.00 64.69 532 GLY A N 1
ATOM 4037 C CA . GLY A 1 532 ? 9.022 15.821 -19.016 1.00 64.69 532 GLY A CA 1
ATOM 4038 C C . GLY A 1 532 ? 8.795 15.727 -20.518 1.00 64.69 532 GLY A C 1
ATOM 4039 O O . GLY A 1 532 ? 8.145 16.598 -21.089 1.00 64.69 532 GLY A O 1
ATOM 4040 N N . LYS A 1 533 ? 9.352 14.699 -21.165 1.00 72.62 533 LYS A N 1
ATOM 4041 C CA . LYS A 1 533 ? 9.110 14.383 -22.575 1.00 72.62 533 LYS A CA 1
ATOM 4042 C C . LYS A 1 533 ? 9.145 12.880 -22.761 1.00 72.62 533 LYS A C 1
ATOM 4044 O O . LYS A 1 533 ? 9.990 12.214 -22.176 1.00 72.62 533 LYS A O 1
ATOM 4049 N N . PHE A 1 534 ? 8.320 12.368 -23.654 1.00 77.62 534 PHE A N 1
ATOM 4050 C CA . PHE A 1 534 ? 8.469 11.014 -24.164 1.00 77.62 534 PHE A CA 1
ATOM 4051 C C . PHE A 1 534 ? 8.479 11.043 -25.695 1.00 77.62 534 PHE A C 1
ATOM 4053 O O . PHE A 1 534 ? 8.148 12.063 -26.304 1.00 77.62 534 PHE A O 1
ATOM 4060 N N . ALA A 1 535 ? 8.930 9.963 -26.319 1.00 78.44 535 ALA A N 1
ATOM 4061 C CA . ALA A 1 535 ? 8.892 9.802 -27.765 1.00 78.44 535 ALA A CA 1
ATOM 4062 C C . ALA A 1 535 ? 8.576 8.353 -28.119 1.00 78.44 535 ALA A C 1
ATOM 4064 O O . ALA A 1 535 ? 9.035 7.444 -27.435 1.00 78.44 535 ALA A O 1
ATOM 4065 N N . VAL A 1 536 ? 7.827 8.149 -29.200 1.00 79.38 536 VAL A N 1
ATOM 4066 C CA . VAL A 1 536 ? 7.489 6.817 -29.709 1.00 79.38 536 VAL A CA 1
ATOM 4067 C C . VAL A 1 536 ? 8.084 6.640 -31.094 1.00 79.38 536 VAL A C 1
ATOM 4069 O O . VAL A 1 536 ? 7.943 7.507 -31.960 1.00 79.38 536 VAL A O 1
ATOM 4072 N N . LEU A 1 537 ? 8.732 5.503 -31.301 1.00 82.06 537 LEU A N 1
ATOM 4073 C CA . LEU A 1 537 ? 9.135 5.020 -32.609 1.00 82.06 537 LEU A CA 1
ATOM 4074 C C . LEU A 1 537 ? 8.258 3.816 -32.968 1.00 82.06 537 LEU A C 1
ATOM 4076 O O . LEU A 1 537 ? 8.478 2.728 -32.445 1.00 82.06 537 LEU A O 1
ATOM 4080 N N . TYR A 1 538 ? 7.293 4.040 -33.866 1.00 78.94 538 TYR A N 1
ATOM 4081 C CA . TYR A 1 538 ? 6.393 2.994 -34.354 1.00 78.94 538 TYR A CA 1
ATOM 4082 C C . TYR A 1 538 ? 7.078 2.043 -35.338 1.00 78.94 538 TYR A C 1
ATOM 4084 O O . TYR A 1 538 ? 7.724 2.504 -36.295 1.00 78.94 538 TYR A O 1
ATOM 4092 N N . ALA A 1 539 ? 6.865 0.743 -35.157 1.00 79.38 539 ALA A N 1
ATOM 4093 C CA . ALA A 1 539 ? 7.267 -0.281 -36.112 1.00 79.38 539 ALA A CA 1
ATOM 4094 C C . ALA A 1 539 ? 6.425 -0.225 -37.412 1.00 79.38 539 ALA A C 1
ATOM 4096 O O . ALA A 1 539 ? 5.415 0.468 -37.529 1.00 79.38 539 ALA A O 1
ATOM 4097 N N . GLY A 1 540 ? 6.887 -0.894 -38.471 1.00 71.69 540 GLY A N 1
ATOM 4098 C CA . GLY A 1 540 ? 6.187 -1.023 -39.756 1.00 71.69 540 GLY A CA 1
ATOM 4099 C C . GLY A 1 540 ? 6.270 0.186 -40.703 1.00 71.69 540 GLY A C 1
ATOM 4100 O O . GLY A 1 540 ? 5.676 0.156 -41.785 1.00 71.69 540 GLY A O 1
ATOM 4101 N N . ARG A 1 541 ? 7.002 1.258 -40.359 1.00 65.69 541 ARG A N 1
ATOM 4102 C CA . ARG A 1 541 ? 7.105 2.470 -41.202 1.00 65.69 541 ARG A CA 1
ATOM 4103 C C . ARG A 1 541 ? 8.299 2.428 -42.167 1.00 65.69 541 ARG A C 1
ATOM 4105 O O . ARG A 1 541 ? 9.444 2.187 -41.788 1.00 65.69 541 ARG A O 1
ATOM 4112 N N . VAL A 1 542 ? 8.036 2.735 -43.444 1.00 53.91 542 VAL A N 1
ATOM 4113 C CA . VAL A 1 542 ? 9.016 2.630 -44.550 1.00 53.91 542 VAL A CA 1
ATOM 4114 C C . VAL A 1 542 ? 10.205 3.591 -44.376 1.00 53.91 542 VAL A C 1
ATOM 4116 O O . VAL A 1 542 ? 11.332 3.237 -44.729 1.00 53.91 542 VAL A O 1
ATOM 4119 N N . ASP A 1 543 ? 9.992 4.743 -43.733 1.00 58.53 543 ASP A N 1
ATOM 4120 C CA . ASP A 1 543 ? 11.017 5.746 -43.420 1.00 58.53 543 ASP A CA 1
ATOM 4121 C C . ASP A 1 543 ? 10.820 6.257 -41.971 1.00 58.53 543 ASP A C 1
ATOM 4123 O O . ASP A 1 543 ? 10.025 7.173 -41.751 1.00 58.53 543 ASP A O 1
ATOM 4127 N N . PRO A 1 544 ? 11.430 5.618 -40.950 1.00 57.59 544 PRO A N 1
ATOM 4128 C CA . PRO A 1 544 ? 11.334 6.033 -39.560 1.00 57.59 544 PRO A CA 1
ATOM 4129 C C . PRO A 1 544 ? 12.062 7.361 -39.407 1.00 57.59 544 PRO A C 1
ATOM 4131 O O . PRO A 1 544 ? 13.266 7.434 -39.186 1.00 57.59 544 PRO A O 1
ATOM 4134 N N . GLN A 1 545 ? 11.303 8.430 -39.553 1.00 53.69 545 GLN A N 1
ATOM 4135 C CA . GLN A 1 545 ? 11.663 9.727 -39.028 1.00 53.69 545 GLN A CA 1
ATOM 4136 C C . GLN A 1 545 ? 11.024 9.827 -37.645 1.00 53.69 545 GLN A C 1
ATOM 4138 O O . GLN A 1 545 ? 9.880 9.403 -37.461 1.00 53.69 545 GLN A O 1
ATOM 4143 N N . LEU A 1 546 ? 11.738 10.400 -36.672 1.00 57.59 546 LEU A N 1
ATOM 4144 C CA . LEU A 1 546 ? 11.100 10.906 -35.464 1.00 57.59 546 LEU A CA 1
ATOM 4145 C C . LEU A 1 546 ? 10.346 12.145 -35.931 1.00 57.59 546 LEU A C 1
ATOM 4147 O O . LEU A 1 546 ? 10.855 13.264 -35.938 1.00 57.59 546 LEU A O 1
ATOM 4151 N N . SER A 1 547 ? 9.144 11.921 -36.432 1.00 50.75 547 SER A N 1
ATOM 4152 C CA . SER A 1 547 ? 8.153 12.969 -36.492 1.00 50.75 547 SER A CA 1
ATOM 4153 C C . SER A 1 547 ? 7.603 13.108 -35.088 1.00 50.75 547 SER A C 1
ATOM 4155 O O . SER A 1 547 ? 7.233 12.106 -34.475 1.00 50.75 547 SER A O 1
ATOM 4157 N N . GLU A 1 548 ? 7.522 14.333 -34.593 1.00 55.62 548 GLU A N 1
ATOM 4158 C CA . GLU A 1 548 ? 6.655 14.629 -33.465 1.00 55.62 548 GLU A CA 1
ATOM 4159 C C . GLU A 1 548 ? 5.227 14.223 -33.857 1.00 55.62 548 GLU A C 1
ATOM 4161 O O . GLU A 1 548 ? 4.557 14.912 -34.622 1.00 55.62 548 GLU A O 1
ATOM 4166 N N . ILE A 1 549 ? 4.814 13.031 -33.426 1.00 54.09 549 ILE A N 1
ATOM 4167 C CA . ILE A 1 549 ? 3.462 12.504 -33.651 1.00 54.09 549 ILE A CA 1
ATOM 4168 C C . ILE A 1 549 ? 2.466 13.202 -32.728 1.00 54.09 549 ILE A C 1
ATOM 4170 O O . ILE A 1 549 ? 1.316 13.417 -33.093 1.00 54.09 549 ILE A O 1
ATOM 4174 N N . ALA A 1 550 ? 2.953 13.585 -31.550 1.00 54.84 550 ALA A N 1
ATOM 4175 C CA . ALA A 1 550 ? 2.278 14.394 -30.571 1.00 54.84 550 ALA A CA 1
ATOM 4176 C C . ALA A 1 550 ? 3.313 14.939 -29.585 1.00 54.84 550 ALA A C 1
ATOM 4178 O O . ALA A 1 550 ? 4.223 14.220 -29.168 1.00 54.84 550 ALA A O 1
ATOM 4179 N N . THR A 1 551 ? 3.138 16.192 -29.183 1.00 60.62 551 THR A N 1
ATOM 4180 C CA . THR A 1 551 ? 3.718 16.712 -27.949 1.00 60.62 551 THR A CA 1
ATOM 4181 C C . THR A 1 551 ? 2.586 16.927 -26.983 1.00 60.62 551 THR A C 1
ATOM 4183 O O . THR A 1 551 ? 1.589 17.573 -27.307 1.00 60.62 551 THR A O 1
ATOM 4186 N N . PHE A 1 552 ? 2.777 16.421 -25.778 1.00 66.12 552 PHE A N 1
ATOM 4187 C CA . PHE A 1 552 ? 1.970 16.829 -24.659 1.00 66.12 552 PHE A CA 1
ATOM 4188 C C . PHE A 1 552 ? 2.786 17.794 -23.808 1.00 66.12 552 PHE A C 1
ATOM 4190 O O . PHE A 1 552 ? 3.768 17.412 -23.175 1.00 66.12 552 PHE A O 1
ATOM 4197 N N . GLU A 1 553 ? 2.408 19.067 -23.851 1.00 67.69 553 GLU A N 1
ATOM 4198 C CA . GLU A 1 553 ? 2.864 20.049 -22.879 1.00 67.69 553 GLU A CA 1
ATOM 4199 C C . GLU A 1 553 ? 1.747 20.203 -21.858 1.00 67.69 553 GLU A C 1
ATOM 4201 O O . GLU A 1 553 ? 0.624 20.587 -22.207 1.00 67.69 553 GLU A O 1
ATOM 4206 N N . SER A 1 554 ? 2.051 19.860 -20.608 1.00 69.38 554 SER A N 1
ATOM 4207 C CA . SER A 1 554 ? 1.081 20.009 -19.537 1.00 6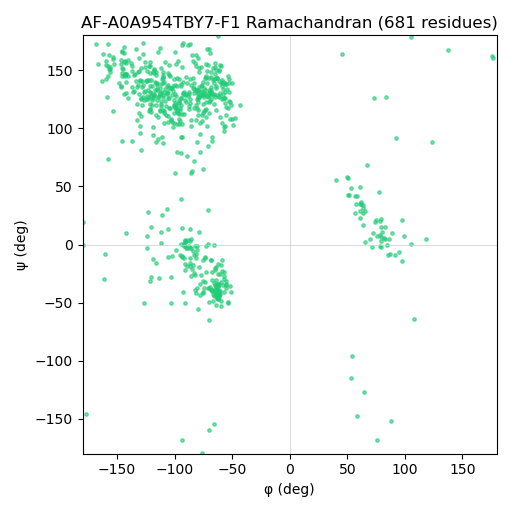9.38 554 SER A CA 1
ATOM 4208 C C . SER A 1 554 ? 0.602 21.450 -19.460 1.00 69.38 554 SER A C 1
ATOM 4210 O O . SER A 1 554 ? 1.377 22.404 -19.560 1.00 69.38 554 SER A O 1
ATOM 4212 N N . LYS A 1 555 ? -0.704 21.614 -19.259 1.00 72.81 555 LYS A N 1
ATOM 4213 C CA . LYS A 1 555 ? -1.295 22.928 -18.972 1.00 72.81 555 LYS A CA 1
ATOM 4214 C C . LYS A 1 555 ? -1.150 23.299 -17.496 1.00 72.81 555 LYS A C 1
ATOM 4216 O O . LYS A 1 555 ? -1.482 24.428 -17.122 1.00 72.81 555 LYS A O 1
ATOM 4221 N N . LEU A 1 556 ? -0.692 22.361 -16.669 1.00 70.56 556 LEU A N 1
ATOM 4222 C CA . LEU A 1 556 ? -0.383 22.592 -15.270 1.00 70.56 556 LEU A CA 1
ATOM 4223 C C . LEU A 1 556 ? 0.911 23.412 -15.177 1.00 70.56 556 LEU A C 1
ATOM 4225 O O . LEU A 1 556 ? 1.818 23.300 -16.001 1.00 70.56 556 LEU A O 1
ATOM 4229 N N . LYS A 1 557 ? 0.971 24.320 -14.204 1.00 65.50 557 LYS A N 1
ATOM 4230 C CA . LYS A 1 557 ? 2.164 25.145 -13.980 1.00 65.50 557 LYS A CA 1
ATOM 4231 C C . LYS A 1 557 ? 3.153 24.366 -13.125 1.00 65.50 557 LYS A C 1
ATOM 4233 O O . LYS A 1 557 ? 2.730 23.704 -12.190 1.00 65.50 557 LYS A O 1
ATOM 4238 N N . ASP A 1 558 ? 4.444 24.532 -13.407 1.00 65.31 558 ASP A N 1
ATOM 4239 C CA . ASP A 1 558 ? 5.541 24.009 -12.583 1.00 65.31 558 ASP A CA 1
ATOM 4240 C C . ASP A 1 558 ? 5.581 22.468 -12.460 1.00 65.31 558 ASP A C 1
ATOM 4242 O O . ASP A 1 558 ? 5.951 21.939 -11.416 1.00 65.31 558 ASP A O 1
ATOM 4246 N N . THR A 1 559 ? 5.247 21.741 -13.534 1.00 63.88 559 THR A N 1
ATOM 4247 C CA . THR A 1 559 ? 5.240 20.267 -13.551 1.00 63.88 559 THR A CA 1
ATOM 4248 C C . THR A 1 559 ? 6.630 19.629 -13.534 1.00 63.88 559 THR A C 1
ATOM 4250 O O . THR A 1 559 ? 7.510 20.029 -14.308 1.00 63.88 559 THR A O 1
ATOM 4253 N N . TRP A 1 560 ? 6.794 18.553 -12.758 1.00 70.81 560 TRP A N 1
ATOM 4254 C CA . TRP A 1 560 ? 7.985 17.700 -12.725 1.00 70.81 560 TRP A CA 1
ATOM 4255 C C . TRP A 1 560 ? 7.623 16.219 -12.851 1.00 70.81 560 TRP A C 1
ATOM 4257 O O . TRP A 1 560 ? 7.348 15.522 -11.869 1.00 70.81 560 TRP A O 1
ATOM 4267 N N . PHE A 1 561 ? 7.704 15.712 -14.076 1.00 69.56 561 PHE A N 1
ATOM 4268 C CA . PHE A 1 561 ? 7.469 14.301 -14.355 1.00 69.56 561 PHE A CA 1
ATOM 4269 C C . PHE A 1 561 ? 8.640 13.439 -13.870 1.00 69.56 561 PHE A C 1
ATOM 4271 O O . PHE A 1 561 ? 9.765 13.593 -14.363 1.00 69.56 561 PHE A O 1
ATOM 4278 N N . ALA A 1 562 ? 8.382 12.560 -12.899 1.00 66.81 562 ALA A N 1
ATOM 4279 C CA . ALA A 1 562 ? 9.396 11.665 -12.331 1.00 66.81 562 ALA A CA 1
ATOM 4280 C C . ALA A 1 562 ? 9.286 10.228 -12.842 1.00 66.81 562 ALA A C 1
ATOM 4282 O O . ALA A 1 562 ? 10.305 9.543 -12.900 1.00 66.81 562 ALA A O 1
ATOM 4283 N N . ASP A 1 563 ? 8.083 9.802 -13.222 1.00 70.38 563 ASP A N 1
ATOM 4284 C CA . ASP A 1 563 ? 7.812 8.445 -13.677 1.00 70.38 563 ASP A CA 1
ATOM 4285 C C . ASP A 1 563 ? 6.760 8.438 -14.792 1.00 70.38 563 ASP A C 1
ATOM 4287 O O . ASP A 1 563 ? 5.981 9.391 -14.941 1.00 70.38 563 ASP A O 1
ATOM 4291 N N . VAL A 1 564 ? 6.779 7.377 -15.594 1.00 74.69 564 VAL A N 1
ATOM 4292 C CA . VAL A 1 564 ? 5.798 7.114 -16.643 1.00 74.69 564 VAL A CA 1
ATOM 4293 C C . VAL A 1 564 ? 5.547 5.617 -16.727 1.00 74.69 564 VAL A C 1
ATOM 4295 O O . VAL A 1 564 ? 6.479 4.827 -16.880 1.00 74.69 564 VAL A O 1
ATOM 4298 N N . VAL A 1 565 ? 4.275 5.241 -16.708 1.00 79.75 565 VAL A N 1
ATOM 4299 C CA . VAL A 1 565 ? 3.829 3.861 -16.902 1.00 79.75 565 VAL A CA 1
ATOM 4300 C C . VAL A 1 565 ? 2.887 3.789 -18.095 1.00 79.75 565 VAL A C 1
ATOM 4302 O O . VAL A 1 565 ? 2.267 4.789 -18.462 1.00 79.75 565 VAL A O 1
ATOM 4305 N N . ALA A 1 566 ? 2.815 2.621 -18.727 1.00 79.44 566 ALA A N 1
ATOM 4306 C CA . ALA A 1 566 ? 1.944 2.391 -19.869 1.00 79.44 566 ALA A CA 1
ATOM 4307 C C . ALA A 1 566 ? 1.172 1.080 -19.711 1.00 79.44 566 ALA A C 1
ATOM 4309 O O . ALA A 1 566 ? 1.729 0.090 -19.235 1.00 79.44 566 ALA A O 1
ATOM 4310 N N . GLY A 1 567 ? -0.095 1.095 -20.112 1.00 81.12 567 GLY A N 1
ATOM 4311 C CA . GLY A 1 567 ? -1.021 -0.033 -20.038 1.00 81.12 567 GLY A CA 1
ATOM 4312 C C . GLY A 1 567 ? -2.411 0.385 -20.512 1.00 81.12 567 GLY A C 1
ATOM 4313 O O . GLY A 1 567 ? -2.684 1.576 -20.606 1.00 81.12 567 GLY A O 1
ATOM 4314 N N . ASP A 1 568 ? -3.255 -0.574 -20.876 1.00 83.44 568 ASP A N 1
ATOM 4315 C CA . ASP A 1 568 ? -4.564 -0.321 -21.496 1.00 83.44 568 ASP A CA 1
ATOM 4316 C C . ASP A 1 568 ? -5.624 0.106 -20.464 1.00 83.44 568 ASP A C 1
ATOM 4318 O O . ASP A 1 568 ? -6.447 -0.690 -20.018 1.00 83.44 568 ASP A O 1
ATOM 4322 N N . LEU A 1 569 ? -5.597 1.378 -20.066 1.00 86.81 569 LEU A N 1
ATOM 4323 C CA . LEU A 1 569 ? -6.443 1.947 -19.010 1.00 86.81 569 LEU A CA 1
ATOM 4324 C C . LEU A 1 569 ? -7.813 2.415 -19.518 1.00 86.81 569 LEU A C 1
ATOM 4326 O O . LEU A 1 569 ? -8.616 2.937 -18.738 1.00 86.81 569 LEU A O 1
ATOM 4330 N N . ASN A 1 570 ? -8.128 2.181 -20.794 1.00 82.69 570 ASN A N 1
ATOM 4331 C CA . ASN A 1 570 ? -9.444 2.435 -21.380 1.00 82.69 570 ASN A CA 1
ATOM 4332 C C . ASN A 1 570 ? -10.102 1.195 -22.050 1.00 82.69 570 ASN A C 1
ATOM 4334 O O . ASN A 1 570 ? -11.262 1.283 -22.454 1.00 82.69 570 ASN A O 1
ATOM 4338 N N . SER A 1 571 ? -9.413 0.046 -22.086 1.00 81.69 571 SER A N 1
ATOM 4339 C CA . SER A 1 571 ? -9.872 -1.253 -22.603 1.00 81.69 571 SER A CA 1
ATOM 4340 C C . SER A 1 571 ? -10.132 -1.242 -24.112 1.00 81.69 571 SER A C 1
ATOM 4342 O O . SER A 1 571 ? -10.982 -1.985 -24.614 1.00 81.69 571 SER A O 1
ATOM 4344 N N . ASP A 1 572 ? -9.416 -0.400 -24.859 1.00 76.44 572 ASP A N 1
ATOM 4345 C CA . ASP A 1 572 ? -9.486 -0.343 -26.323 1.00 76.44 572 ASP A CA 1
ATOM 4346 C C . ASP A 1 572 ? -8.478 -1.276 -27.018 1.00 76.44 572 ASP A C 1
ATOM 4348 O O . ASP A 1 572 ? -8.414 -1.319 -28.257 1.00 76.44 572 ASP A O 1
ATOM 4352 N N . GLY A 1 573 ? -7.730 -2.059 -26.235 1.00 74.75 573 GLY A N 1
ATOM 4353 C CA . GLY A 1 573 ? -6.686 -2.962 -26.698 1.00 74.75 573 GLY A CA 1
ATOM 4354 C C . GLY A 1 573 ? -5.362 -2.261 -26.995 1.00 74.75 573 GLY A C 1
ATOM 4355 O O . GLY A 1 573 ? -4.492 -2.882 -27.613 1.00 74.75 573 GLY A O 1
ATOM 4356 N N . ARG A 1 574 ? -5.199 -0.985 -26.618 1.00 74.62 574 ARG A N 1
ATOM 4357 C CA . ARG A 1 574 ? -3.981 -0.192 -26.828 1.00 74.62 574 ARG A CA 1
ATOM 4358 C C . ARG A 1 574 ? -3.473 0.349 -25.488 1.00 74.62 574 ARG A C 1
ATOM 4360 O O . ARG A 1 574 ? -4.257 0.805 -24.665 1.00 74.62 574 ARG A O 1
ATOM 4367 N N . PRO A 1 575 ? -2.154 0.379 -25.256 1.00 76.38 575 PRO A N 1
ATOM 4368 C CA . PRO A 1 575 ? -1.592 1.015 -24.077 1.00 76.38 575 PRO A CA 1
ATOM 4369 C C . PRO A 1 575 ? -1.836 2.529 -24.063 1.00 76.38 575 PRO A C 1
ATOM 4371 O O . PRO A 1 575 ? -1.431 3.259 -24.972 1.00 76.38 575 PRO A O 1
ATOM 4374 N N . ASP A 1 576 ? -2.409 3.006 -22.968 1.00 82.19 576 ASP A N 1
ATOM 4375 C CA . ASP A 1 576 ? -2.404 4.405 -22.569 1.00 82.19 576 ASP A CA 1
ATOM 4376 C C . ASP A 1 576 ? -1.086 4.759 -21.872 1.00 82.19 576 ASP A C 1
ATOM 4378 O O . ASP A 1 576 ? -0.338 3.893 -21.413 1.00 82.19 576 ASP A O 1
ATOM 4382 N N . VAL A 1 577 ? -0.796 6.055 -21.773 1.00 83.25 577 VAL A N 1
ATOM 4383 C CA . VAL A 1 577 ? 0.390 6.585 -21.094 1.00 83.25 577 VAL A CA 1
ATOM 4384 C C . VAL A 1 577 ? -0.046 7.385 -19.876 1.00 83.25 577 VAL A C 1
ATOM 4386 O O . VAL A 1 577 ? -0.820 8.335 -19.990 1.00 83.25 577 VAL A O 1
ATOM 4389 N N . VAL A 1 578 ? 0.508 7.051 -18.714 1.00 86.62 578 VAL A N 1
ATOM 4390 C CA . VAL A 1 578 ? 0.275 7.785 -17.470 1.00 86.62 578 VAL A CA 1
ATOM 4391 C C . VAL A 1 578 ? 1.535 8.534 -17.078 1.00 86.62 578 VAL A C 1
ATOM 4393 O O . VAL A 1 578 ? 2.556 7.925 -16.758 1.00 86.62 578 VAL A O 1
ATOM 4396 N N . LEU A 1 579 ? 1.465 9.863 -17.080 1.00 84.06 579 LEU A N 1
ATOM 4397 C CA . LEU A 1 579 ? 2.544 10.721 -16.603 1.00 84.06 579 LEU A CA 1
ATOM 4398 C C . LEU A 1 579 ? 2.364 11.022 -15.115 1.00 84.06 579 LEU A C 1
ATOM 4400 O O . LEU A 1 579 ? 1.307 11.500 -14.697 1.00 84.06 579 LEU A O 1
ATOM 4404 N N . VAL A 1 580 ? 3.419 10.799 -14.331 1.00 81.88 580 VAL A N 1
ATOM 4405 C CA . VAL A 1 580 ? 3.428 11.038 -12.884 1.00 81.88 580 VAL A CA 1
ATOM 4406 C C . VAL A 1 580 ? 4.168 12.338 -12.574 1.00 81.88 580 VAL A C 1
ATOM 4408 O O . VAL A 1 580 ? 5.402 12.387 -12.643 1.00 81.88 580 VAL A O 1
ATOM 4411 N N . ASP A 1 581 ? 3.430 13.398 -12.231 1.00 78.44 581 ASP A N 1
ATOM 4412 C CA . ASP A 1 581 ? 3.996 14.681 -11.806 1.00 78.44 581 ASP A CA 1
ATOM 4413 C C . ASP A 1 581 ? 4.158 14.738 -10.285 1.00 78.44 581 ASP A C 1
ATOM 4415 O O . ASP A 1 581 ? 3.199 14.832 -9.519 1.00 78.44 581 ASP A O 1
ATOM 4419 N N . THR A 1 582 ? 5.414 14.759 -9.858 1.00 73.56 582 THR A N 1
ATOM 4420 C CA . THR A 1 582 ? 5.785 14.736 -8.440 1.00 73.56 582 THR A CA 1
ATOM 4421 C C . THR A 1 582 ? 5.948 16.113 -7.810 1.00 73.56 582 THR A C 1
ATOM 4423 O O . THR A 1 582 ? 6.044 16.214 -6.588 1.00 73.56 582 THR A O 1
ATOM 4426 N N . GLN A 1 583 ? 5.973 17.180 -8.614 1.00 73.88 583 GLN A N 1
ATOM 4427 C CA . GLN A 1 583 ? 6.051 18.553 -8.111 1.00 73.88 583 GLN A CA 1
ATOM 4428 C C . GLN A 1 583 ? 4.662 19.161 -7.931 1.00 73.88 583 GLN A C 1
ATOM 4430 O O . GLN A 1 583 ? 4.433 19.833 -6.926 1.00 73.88 583 GLN A O 1
ATOM 4435 N N . SER A 1 584 ? 3.745 18.916 -8.870 1.00 71.25 584 SER A N 1
ATOM 4436 C CA . SER A 1 584 ? 2.356 19.388 -8.749 1.00 71.25 584 SER A CA 1
ATOM 4437 C C . SER A 1 584 ? 1.420 18.350 -8.128 1.00 71.25 584 SER A C 1
ATOM 4439 O O . SER A 1 584 ? 0.290 18.697 -7.795 1.00 71.25 584 SER A O 1
ATOM 4441 N N . HIS A 1 585 ? 1.876 17.104 -7.956 1.00 78.56 585 HIS A N 1
ATOM 4442 C CA . HIS A 1 585 ? 1.110 15.982 -7.388 1.00 78.56 585 HIS A CA 1
ATOM 4443 C C . HIS A 1 585 ? -0.111 15.582 -8.228 1.00 78.56 585 HIS A C 1
ATOM 4445 O O . HIS A 1 585 ? -1.132 15.134 -7.701 1.00 78.56 585 HIS A O 1
ATOM 4451 N N . PHE A 1 586 ? -0.002 15.752 -9.545 1.00 82.00 586 PHE A N 1
ATOM 4452 C CA . PHE A 1 586 ? -1.010 15.341 -10.515 1.00 82.00 586 PHE A CA 1
ATOM 4453 C C . PHE A 1 586 ? -0.564 14.089 -11.255 1.00 82.00 586 PHE A C 1
ATOM 4455 O O . PHE A 1 586 ? 0.625 13.832 -11.445 1.00 82.00 586 PHE A O 1
ATOM 4462 N N . MET A 1 587 ? -1.551 13.348 -11.736 1.00 86.44 587 MET A N 1
ATOM 4463 C CA . MET A 1 587 ? -1.347 12.403 -12.822 1.00 86.44 587 MET A CA 1
ATOM 4464 C C . MET A 1 587 ? -2.056 12.896 -14.059 1.00 86.44 587 MET A C 1
ATOM 4466 O O . MET A 1 587 ? -3.154 13.446 -13.963 1.00 86.44 587 MET A O 1
ATOM 4470 N N . GLU A 1 588 ? -1.427 12.681 -15.206 1.00 86.50 588 GLU A N 1
ATOM 4471 C CA . GLU A 1 588 ? -1.999 13.001 -16.508 1.00 86.50 588 GLU A CA 1
ATOM 4472 C C . GLU A 1 588 ? -2.071 11.723 -17.337 1.00 86.50 588 GLU A C 1
ATOM 4474 O O . GLU A 1 588 ? -1.047 11.104 -17.631 1.00 86.50 588 GLU A O 1
ATOM 4479 N N . LEU A 1 589 ? -3.293 11.322 -17.682 1.00 87.62 589 LEU A N 1
ATOM 4480 C CA . LEU A 1 589 ? -3.572 10.167 -18.523 1.00 87.62 589 LEU A CA 1
ATOM 4481 C C . LEU A 1 589 ? -3.712 10.641 -19.963 1.00 87.62 589 LEU A C 1
ATOM 4483 O O . LEU A 1 589 ? -4.504 11.539 -20.283 1.00 87.62 589 LEU A O 1
ATOM 4487 N N . LEU A 1 590 ? -2.929 10.021 -20.830 1.00 84.62 590 LEU A N 1
ATOM 4488 C CA . LEU A 1 590 ? -2.835 10.339 -22.240 1.00 84.62 590 LEU A CA 1
ATOM 4489 C C . LEU A 1 590 ? -3.175 9.080 -23.029 1.00 84.62 590 LEU A C 1
ATOM 4491 O O . LEU A 1 590 ? -2.553 8.042 -22.824 1.00 84.62 590 LEU A O 1
ATOM 4495 N N . HIS A 1 591 ? -4.125 9.194 -23.949 1.00 80.19 591 HIS A N 1
ATOM 4496 C CA . HIS A 1 591 ? -4.511 8.093 -24.821 1.00 80.19 591 HIS A CA 1
ATOM 4497 C C . HIS A 1 591 ? -4.197 8.442 -26.275 1.00 80.19 591 HIS A C 1
ATOM 4499 O O . HIS A 1 591 ? -4.265 9.609 -26.691 1.00 80.19 591 HIS A O 1
ATOM 4505 N N . PHE A 1 592 ? -3.861 7.439 -27.076 1.00 71.62 592 PHE A N 1
ATOM 4506 C CA . PHE A 1 592 ? -3.731 7.624 -28.516 1.00 71.62 592 PHE A CA 1
ATOM 4507 C C . PHE A 1 592 ? -5.125 7.585 -29.159 1.00 71.62 592 PHE A C 1
ATOM 4509 O O . PHE A 1 592 ? -5.887 6.642 -28.976 1.00 71.62 592 PHE A O 1
ATOM 4516 N N . GLY A 1 593 ? -5.496 8.620 -29.918 1.00 63.22 593 GLY A N 1
ATOM 4517 C CA . GLY A 1 593 ? -6.768 8.625 -30.647 1.00 63.22 593 GLY A CA 1
ATOM 4518 C C . GLY A 1 593 ? -6.836 7.538 -31.732 1.00 63.22 593 GLY A C 1
ATOM 4519 O O . GLY A 1 593 ? -5.823 7.195 -32.345 1.00 63.22 593 GLY A O 1
ATOM 4520 N N . SER A 1 594 ? -8.045 7.038 -32.022 1.00 53.88 594 SER A N 1
ATOM 4521 C CA . SER A 1 594 ? -8.279 6.016 -33.051 1.00 53.88 594 SER A CA 1
ATOM 4522 C C . SER A 1 594 ? -7.760 6.462 -34.423 1.00 53.88 594 SER A C 1
ATOM 4524 O O . SER A 1 594 ? -8.065 7.558 -34.905 1.00 53.88 594 SER A O 1
ATOM 4526 N N . ARG A 1 595 ? -7.003 5.586 -35.087 1.00 51.22 595 ARG A N 1
ATOM 4527 C CA . ARG A 1 595 ? -6.514 5.800 -36.455 1.00 51.22 595 ARG A CA 1
ATOM 4528 C C . ARG A 1 595 ? -7.708 5.751 -37.428 1.00 51.22 595 ARG A C 1
ATOM 4530 O O . ARG A 1 595 ? -8.490 4.802 -37.352 1.00 51.22 595 ARG A O 1
ATOM 4537 N N . PRO A 1 596 ? -7.894 6.712 -38.352 1.00 42.12 596 PRO A N 1
ATOM 4538 C CA . PRO A 1 596 ? -8.883 6.539 -39.414 1.00 42.12 596 PRO A CA 1
ATOM 4539 C C . PRO A 1 596 ? -8.523 5.309 -40.279 1.00 42.12 596 PRO A C 1
ATOM 4541 O O . PRO A 1 596 ? -7.332 5.005 -40.414 1.00 42.12 596 PRO A O 1
ATOM 4544 N N . PRO A 1 597 ? -9.506 4.598 -40.875 1.00 38.28 597 PRO A N 1
ATOM 4545 C CA . PRO A 1 597 ? -9.242 3.433 -41.721 1.00 38.28 597 PRO A CA 1
ATOM 4546 C C . PRO A 1 597 ? -8.292 3.812 -42.861 1.00 38.28 597 PRO A C 1
ATOM 4548 O O . PRO A 1 597 ? -8.576 4.734 -43.627 1.00 38.28 597 PRO A O 1
ATOM 4551 N N . MET A 1 598 ? -7.148 3.134 -42.959 1.00 44.28 598 MET A N 1
ATOM 4552 C CA . MET A 1 598 ? -6.128 3.467 -43.953 1.00 44.28 598 MET A CA 1
ATOM 4553 C C . MET A 1 598 ? -6.532 2.974 -45.350 1.00 44.28 598 MET A C 1
ATOM 4555 O O . MET A 1 598 ? -6.496 1.777 -45.626 1.00 44.28 598 MET A O 1
ATOM 4559 N N . GLU A 1 599 ? -6.831 3.898 -46.267 1.00 36.12 599 GLU A N 1
ATOM 4560 C CA . GLU A 1 599 ? -6.556 3.676 -47.690 1.00 36.12 599 GLU A CA 1
ATOM 4561 C C . GLU A 1 599 ? -5.046 3.840 -47.932 1.00 36.12 599 GLU A C 1
ATOM 4563 O O . GLU A 1 599 ? -4.391 4.711 -47.351 1.00 36.12 599 GLU A O 1
ATOM 4568 N N . ALA A 1 600 ? -4.473 2.980 -48.777 1.00 33.84 600 ALA A N 1
ATOM 4569 C CA . ALA A 1 600 ? -3.043 2.959 -49.060 1.00 33.84 600 ALA A CA 1
ATOM 4570 C C . ALA A 1 600 ? -2.536 4.338 -49.536 1.00 33.84 600 ALA A C 1
ATOM 4572 O O . ALA A 1 600 ? -2.852 4.773 -50.641 1.00 33.84 600 ALA A O 1
ATOM 4573 N N . GLY A 1 601 ? -1.716 5.004 -48.711 1.00 41.09 601 GLY A N 1
ATOM 4574 C CA . GLY A 1 601 ? -0.988 6.222 -49.089 1.00 41.09 601 GLY A CA 1
ATOM 4575 C C . GLY A 1 601 ? -1.290 7.503 -48.300 1.00 41.09 601 GLY A C 1
ATOM 4576 O O . GLY A 1 601 ? -0.729 8.537 -48.655 1.00 41.09 601 GLY A O 1
ATOM 4577 N N . GLN A 1 602 ? -2.111 7.480 -47.241 1.00 37.97 602 GLN A N 1
ATOM 4578 C CA . GLN A 1 602 ? -2.311 8.648 -46.362 1.00 37.97 602 GLN A CA 1
ATOM 4579 C C . GLN A 1 602 ? -1.742 8.434 -44.950 1.00 37.97 602 GLN A C 1
ATOM 4581 O O . GLN A 1 602 ? -2.114 7.503 -44.241 1.00 37.97 602 GLN A O 1
ATOM 4586 N N . SER A 1 603 ? -0.849 9.334 -44.525 1.00 46.81 603 SER A N 1
ATOM 4587 C CA . SER A 1 603 ? -0.250 9.376 -43.186 1.00 46.81 603 SER A CA 1
ATOM 4588 C C . SER A 1 603 ? -1.106 10.214 -42.226 1.00 46.81 603 SER A C 1
ATOM 4590 O O . SER A 1 603 ? -0.778 11.364 -41.936 1.00 46.81 603 SER A O 1
ATOM 4592 N N . GLY A 1 604 ? -2.221 9.668 -41.743 1.00 45.19 604 GLY A N 1
ATOM 4593 C CA . GLY A 1 604 ? -2.891 10.232 -40.568 1.00 45.19 604 GLY A CA 1
ATOM 4594 C C . GLY A 1 604 ? -2.090 9.880 -39.313 1.00 45.19 604 GLY A C 1
ATOM 4595 O O . GLY A 1 604 ? -1.935 8.699 -39.006 1.00 45.19 604 GLY A O 1
ATOM 4596 N N . THR A 1 605 ? -1.532 10.873 -38.621 1.00 51.00 605 THR A N 1
ATOM 4597 C CA . THR A 1 605 ? -0.814 10.678 -37.353 1.00 51.00 605 THR A CA 1
ATOM 4598 C C . THR A 1 605 ? -1.815 10.457 -36.214 1.00 51.00 605 THR A C 1
ATOM 4600 O O . THR A 1 605 ? -2.752 11.251 -36.104 1.00 51.00 605 THR A O 1
ATOM 4603 N N . PRO A 1 606 ? -1.644 9.424 -35.366 1.00 57.16 606 PRO A N 1
ATOM 4604 C CA . PRO A 1 606 ? -2.389 9.320 -34.115 1.00 57.16 606 PRO A CA 1
ATOM 4605 C C . PRO A 1 606 ? -2.119 10.570 -33.274 1.00 57.16 606 PRO A C 1
ATOM 4607 O O . PRO A 1 606 ? -0.964 10.931 -33.058 1.00 57.16 606 PRO A O 1
ATOM 4610 N N . GLU A 1 607 ? -3.175 11.254 -32.845 1.00 63.66 607 GLU A N 1
ATOM 4611 C CA . GLU A 1 607 ? -3.067 12.399 -31.945 1.00 63.66 607 GLU A CA 1
ATOM 4612 C C . GLU A 1 607 ? -3.069 11.871 -30.512 1.00 63.66 607 GLU A C 1
ATOM 4614 O O . GLU A 1 607 ? -3.989 11.145 -30.125 1.00 63.66 607 GLU A O 1
ATOM 4619 N N . LEU A 1 608 ? -2.049 12.226 -29.729 1.00 69.94 608 LEU A N 1
ATOM 4620 C CA . LEU A 1 608 ? -2.063 11.955 -28.300 1.00 69.94 608 LEU A CA 1
ATOM 4621 C C . LEU A 1 608 ? -3.008 12.951 -27.642 1.00 69.94 608 LEU A C 1
ATOM 4623 O O . LEU A 1 608 ? -2.771 14.163 -27.639 1.00 69.94 608 LEU A O 1
ATOM 4627 N N . ARG A 1 609 ? -4.103 12.432 -27.111 1.00 75.56 609 ARG A N 1
ATOM 4628 C CA . ARG A 1 609 ? -5.132 13.234 -26.477 1.00 75.56 609 ARG A CA 1
ATOM 4629 C C . ARG A 1 609 ? -4.975 13.105 -24.983 1.00 75.56 609 ARG A C 1
ATOM 4631 O O . ARG A 1 609 ? -4.918 12.011 -24.433 1.00 75.56 609 ARG A O 1
ATOM 4638 N N . HIS A 1 610 ? -4.928 14.254 -24.328 1.00 83.25 610 HIS A N 1
ATOM 4639 C CA . HIS A 1 610 ? -5.129 14.302 -22.895 1.00 83.25 610 HIS A CA 1
ATOM 4640 C C . HIS A 1 610 ? -6.530 13.773 -22.596 1.00 83.25 610 HIS A C 1
ATOM 4642 O O . HIS A 1 610 ? -7.515 14.437 -22.933 1.00 83.25 610 HIS A O 1
ATOM 4648 N N . ALA A 1 611 ? -6.599 12.592 -21.987 1.00 83.94 611 ALA A N 1
ATOM 4649 C CA . ALA A 1 611 ? -7.849 12.023 -21.519 1.00 83.94 611 ALA A CA 1
ATOM 4650 C C . ALA A 1 611 ? -8.326 12.855 -20.329 1.00 83.94 611 ALA A C 1
ATOM 4652 O O . ALA A 1 611 ? -9.321 13.579 -20.396 1.00 83.94 611 ALA A O 1
ATOM 4653 N N . LEU A 1 612 ? -7.544 12.815 -19.255 1.00 88.06 612 LEU A N 1
ATOM 4654 C CA . LEU A 1 612 ? -7.858 13.454 -17.991 1.00 88.06 612 LEU A CA 1
ATOM 4655 C C . LEU A 1 612 ? -6.588 13.648 -17.168 1.00 88.06 612 LEU A C 1
ATOM 4657 O O . LEU A 1 612 ? -5.600 12.939 -17.339 1.00 88.06 612 LEU A O 1
ATOM 4661 N N . HIS A 1 613 ? -6.648 14.595 -16.243 1.00 88.62 613 HIS A N 1
ATOM 4662 C CA . HIS A 1 613 ? -5.699 14.686 -15.150 1.00 88.62 613 HIS A CA 1
ATOM 4663 C C . HIS A 1 613 ? -6.470 14.805 -13.850 1.00 88.62 613 HIS A C 1
ATOM 4665 O O . HIS A 1 613 ? -7.577 15.351 -13.817 1.00 88.62 613 HIS A O 1
ATOM 4671 N N . PHE A 1 614 ? -5.871 14.332 -12.772 1.00 86.06 614 PHE A N 1
ATOM 4672 C CA . PHE A 1 614 ? -6.433 14.492 -11.443 1.00 86.06 614 PHE A CA 1
ATOM 4673 C C . PHE A 1 614 ? -5.320 14.702 -10.423 1.00 86.06 614 PHE A C 1
ATOM 4675 O O . PHE A 1 614 ? -4.221 14.158 -10.585 1.00 86.06 614 PHE A O 1
ATOM 4682 N N . PRO A 1 615 ? -5.577 15.513 -9.382 1.00 83.25 615 PRO A N 1
ATOM 4683 C CA . PRO A 1 615 ? -4.670 15.588 -8.258 1.00 83.25 615 PRO A CA 1
ATOM 4684 C C . PRO A 1 615 ? -4.726 14.252 -7.524 1.00 83.25 615 PRO A C 1
ATOM 4686 O O . PRO A 1 615 ? -5.802 13.729 -7.232 1.00 83.25 615 PRO A O 1
ATOM 4689 N N . VAL A 1 616 ? -3.561 13.707 -7.214 1.00 81.06 616 VAL A N 1
ATOM 4690 C CA . VAL A 1 616 ? -3.453 12.485 -6.418 1.00 81.06 616 VAL A CA 1
ATOM 4691 C C . VAL A 1 616 ? -3.611 12.817 -4.935 1.00 81.06 616 VAL A C 1
ATOM 4693 O O . VAL A 1 616 ? -4.253 12.085 -4.184 1.00 81.06 616 VAL A O 1
ATOM 4696 N N . TYR A 1 617 ? -3.061 13.957 -4.508 1.00 71.44 617 TYR A N 1
ATOM 4697 C CA . TYR A 1 617 ? -3.225 14.488 -3.160 1.00 71.44 617 TYR A CA 1
ATOM 4698 C C . TYR A 1 617 ? -3.020 16.008 -3.123 1.00 71.44 617 TYR A C 1
ATOM 4700 O O . TYR A 1 617 ? -2.287 16.579 -3.926 1.00 71.44 617 TYR A O 1
ATOM 4708 N N . GLU A 1 618 ? -3.661 16.672 -2.160 1.00 61.06 618 GLU A N 1
ATOM 4709 C CA . GLU A 1 618 ? -3.459 18.097 -1.888 1.00 61.06 618 GLU A CA 1
ATOM 4710 C C . GLU A 1 618 ? -2.488 18.268 -0.712 1.00 61.06 618 GLU A C 1
ATOM 4712 O O . GLU A 1 618 ? -2.776 17.859 0.417 1.00 61.06 618 GLU A O 1
ATOM 4717 N N . GLU A 1 619 ? -1.335 18.899 -0.935 1.00 60.72 619 GLU A N 1
ATOM 4718 C CA . GLU A 1 619 ? -0.426 19.242 0.159 1.00 60.72 619 GLU A CA 1
ATOM 4719 C C . GLU A 1 619 ? -1.031 20.371 1.021 1.00 60.72 619 GLU A C 1
ATOM 4721 O O . GLU A 1 619 ? -1.107 21.532 0.615 1.00 60.72 619 GLU A O 1
ATOM 4726 N N . LYS A 1 620 ? -1.387 20.078 2.277 1.00 42.81 620 LYS A N 1
ATOM 4727 C CA . LYS A 1 620 ? -1.313 21.080 3.355 1.00 42.81 620 LYS A CA 1
ATOM 4728 C C . LYS A 1 620 ? -0.008 20.851 4.102 1.00 42.81 620 LYS A C 1
ATOM 4730 O O . LYS A 1 620 ? 0.005 20.218 5.152 1.00 42.81 620 LYS A O 1
ATOM 4735 N N . SER A 1 621 ? 1.091 21.348 3.532 1.00 39.31 621 SER A N 1
ATOM 4736 C CA . SER A 1 621 ? 2.439 21.265 4.104 1.00 39.31 621 SER A CA 1
ATOM 4737 C C . SER A 1 621 ? 2.452 21.718 5.577 1.00 39.31 621 SER A C 1
ATOM 4739 O O . SER A 1 621 ? 2.494 22.912 5.884 1.00 39.31 621 SER A O 1
ATOM 4741 N N . PHE A 1 622 ? 2.504 20.755 6.492 1.00 36.81 622 PHE A N 1
ATOM 4742 C CA . PHE A 1 622 ? 3.185 20.892 7.772 1.00 36.81 622 PHE A CA 1
ATOM 4743 C C . PHE A 1 622 ? 4.073 19.659 7.913 1.00 36.81 622 PHE A C 1
ATOM 4745 O O . PHE A 1 622 ? 3.587 18.594 8.261 1.00 36.81 622 PHE A O 1
ATOM 4752 N N . GLN A 1 623 ? 5.367 19.862 7.650 1.00 37.44 623 GLN A N 1
ATOM 4753 C CA . GLN A 1 623 ? 6.464 18.884 7.592 1.00 37.44 623 GLN A CA 1
ATOM 4754 C C . GLN A 1 623 ? 6.737 18.311 6.195 1.00 37.44 623 GLN A C 1
ATOM 4756 O O . GLN A 1 623 ? 6.260 17.246 5.826 1.00 37.44 623 GLN A O 1
ATOM 4761 N N . ARG A 1 624 ? 7.655 18.973 5.474 1.00 40.50 624 ARG A N 1
ATOM 4762 C CA . ARG A 1 624 ? 8.627 18.248 4.646 1.00 40.50 624 ARG A CA 1
ATOM 4763 C C . ARG A 1 624 ? 9.360 17.283 5.578 1.00 40.50 624 ARG A C 1
ATOM 4765 O O . ARG A 1 624 ? 10.189 17.730 6.371 1.00 40.50 624 ARG A O 1
ATOM 4772 N N . SER A 1 625 ? 9.013 16.001 5.557 1.00 40.91 625 SER A N 1
ATOM 4773 C CA . SER A 1 625 ? 9.847 14.997 6.209 1.00 40.91 625 SER A CA 1
ATOM 4774 C C . SER A 1 625 ? 11.180 14.951 5.451 1.00 40.91 625 SER A C 1
ATOM 4776 O O . SER A 1 625 ? 11.208 14.894 4.225 1.00 40.91 625 SER A O 1
ATOM 4778 N N . GLU A 1 626 ? 12.305 15.045 6.159 1.00 36.09 626 GLU A N 1
ATOM 4779 C CA . GLU A 1 626 ? 13.657 15.118 5.571 1.00 36.09 626 GLU A CA 1
ATOM 4780 C C . GLU A 1 626 ? 14.138 13.783 4.945 1.00 36.09 626 GLU A C 1
ATOM 4782 O O . GLU A 1 626 ? 15.334 13.499 4.925 1.00 36.09 626 GLU A O 1
ATOM 4787 N N . GLY A 1 627 ? 13.243 12.934 4.425 1.00 42.06 627 GLY A N 1
ATOM 4788 C CA . GLY A 1 627 ? 13.632 11.611 3.917 1.00 42.06 627 GLY A CA 1
ATOM 4789 C C . GLY A 1 627 ? 12.684 10.901 2.948 1.00 42.06 627 GLY A C 1
ATOM 4790 O O . GLY A 1 627 ? 13.094 9.884 2.393 1.00 42.06 627 GLY A O 1
ATOM 4791 N N . GLY A 1 628 ? 11.464 11.397 2.715 1.00 44.34 628 GLY A N 1
ATOM 4792 C CA . GLY A 1 628 ? 10.591 10.874 1.657 1.00 44.34 628 GLY A CA 1
ATOM 4793 C C . GLY A 1 628 ? 11.022 11.463 0.317 1.00 44.34 628 GLY A C 1
ATOM 4794 O O . GLY A 1 628 ? 11.180 12.675 0.222 1.00 44.34 628 GLY A O 1
ATOM 4795 N N . GLY A 1 629 ? 11.301 10.630 -0.684 1.00 59.31 629 GLY A N 1
ATOM 4796 C CA . GLY A 1 629 ? 11.685 11.085 -2.024 1.00 59.31 629 GLY A CA 1
ATOM 4797 C C . GLY A 1 629 ? 10.563 11.833 -2.756 1.00 59.31 629 GLY A C 1
ATOM 4798 O O . GLY A 1 629 ? 9.673 12.421 -2.150 1.00 59.31 629 GLY A O 1
ATOM 4799 N N . SER A 1 630 ? 10.607 11.818 -4.087 1.00 65.56 630 SER A N 1
ATOM 4800 C CA . SER A 1 630 ? 9.482 12.278 -4.903 1.00 65.56 630 SER A CA 1
ATOM 4801 C C . SER A 1 630 ? 8.282 11.339 -4.739 1.00 65.56 630 SER A C 1
ATOM 4803 O O . SER A 1 630 ? 8.457 10.126 -4.649 1.00 65.56 630 SER A O 1
ATOM 4805 N N . GLU A 1 631 ? 7.083 11.909 -4.700 1.00 71.00 631 GLU A N 1
ATOM 4806 C CA . GLU A 1 631 ? 5.803 11.211 -4.537 1.00 71.00 631 GLU A CA 1
ATOM 4807 C C . GLU A 1 631 ? 4.920 11.513 -5.760 1.00 71.00 631 GLU A C 1
ATOM 4809 O O . GLU A 1 631 ? 4.920 12.674 -6.181 1.00 71.00 631 GLU A O 1
ATOM 4814 N N . PRO A 1 632 ? 4.132 10.567 -6.311 1.00 78.31 632 PRO A N 1
ATOM 4815 C CA . PRO A 1 632 ? 4.064 9.129 -5.998 1.00 78.31 632 PRO A CA 1
ATOM 4816 C C . PRO A 1 632 ? 5.417 8.400 -6.067 1.00 78.31 632 PRO A C 1
ATOM 4818 O O . PRO A 1 632 ? 6.267 8.754 -6.884 1.00 78.31 632 PRO A O 1
ATOM 4821 N N . ARG A 1 633 ? 5.624 7.406 -5.190 1.00 76.81 633 ARG A N 1
ATOM 4822 C CA . ARG A 1 633 ? 6.886 6.642 -5.075 1.00 76.81 633 ARG A CA 1
ATOM 4823 C C . ARG A 1 633 ? 7.012 5.536 -6.111 1.00 76.81 633 ARG A C 1
ATOM 4825 O O . ARG A 1 633 ? 8.099 5.328 -6.636 1.00 76.81 633 ARG A O 1
ATOM 4832 N N . GLU A 1 634 ? 5.924 4.815 -6.355 1.00 85.50 634 GLU A N 1
ATOM 4833 C CA . GLU A 1 634 ? 5.851 3.732 -7.334 1.00 85.50 634 GLU A CA 1
ATOM 4834 C C . GLU A 1 634 ? 4.456 3.709 -7.964 1.00 85.50 634 GLU A C 1
ATOM 4836 O O . GLU A 1 634 ? 3.459 4.017 -7.300 1.00 85.50 634 GLU A O 1
ATOM 4841 N N . THR A 1 635 ? 4.403 3.320 -9.237 1.00 88.50 635 THR A N 1
ATOM 4842 C CA . THR A 1 635 ? 3.161 3.113 -9.982 1.00 88.50 635 THR A CA 1
ATOM 4843 C C . THR A 1 635 ? 3.183 1.741 -10.641 1.00 88.50 635 THR A C 1
ATOM 4845 O O . THR A 1 635 ? 4.186 1.362 -11.245 1.00 88.50 635 THR A O 1
ATOM 4848 N N . LEU A 1 636 ? 2.074 1.011 -10.550 1.00 90.94 636 LEU A N 1
ATOM 4849 C CA . LEU A 1 636 ? 1.861 -0.261 -11.236 1.00 90.94 636 LEU A CA 1
ATOM 4850 C C . LEU A 1 636 ? 0.571 -0.193 -12.056 1.00 90.94 636 LEU A C 1
ATOM 4852 O O . LEU A 1 636 ? -0.355 0.539 -11.707 1.00 90.94 636 LEU A O 1
ATOM 4856 N N . ILE A 1 637 ? 0.516 -0.984 -13.123 1.00 90.62 637 ILE A N 1
ATOM 4857 C CA . ILE A 1 637 ? -0.707 -1.251 -13.878 1.00 90.62 637 ILE A CA 1
ATOM 4858 C C . ILE A 1 637 ? -0.918 -2.764 -13.858 1.00 90.62 637 ILE A C 1
ATOM 4860 O O . ILE A 1 637 ? -0.071 -3.497 -14.368 1.00 90.62 637 ILE A O 1
ATOM 4864 N N . GLN A 1 638 ? -1.991 -3.221 -13.215 1.00 92.88 638 GLN A N 1
ATOM 4865 C CA . GLN A 1 638 ? -2.288 -4.640 -13.017 1.00 92.88 638 GLN A CA 1
ATOM 4866 C C . GLN A 1 638 ? -3.777 -4.824 -12.708 1.00 92.88 638 GLN A C 1
ATOM 4868 O O . GLN A 1 638 ? -4.343 -4.022 -11.974 1.00 92.88 638 GLN A O 1
ATOM 4873 N N . ASP A 1 639 ? -4.390 -5.893 -13.214 1.00 92.12 639 ASP A N 1
ATOM 4874 C CA . ASP A 1 639 ? -5.764 -6.272 -12.857 1.00 92.12 639 ASP A CA 1
ATOM 4875 C C . ASP A 1 639 ? -5.815 -6.814 -11.414 1.00 92.12 639 ASP A C 1
ATOM 4877 O O . ASP A 1 639 ? -5.393 -7.941 -11.136 1.00 92.12 639 ASP A O 1
ATOM 4881 N N . VAL A 1 640 ? -6.273 -5.981 -10.478 1.00 93.06 640 VAL A N 1
ATOM 4882 C CA . VAL A 1 640 ? -6.480 -6.339 -9.061 1.00 93.06 640 VAL A CA 1
ATOM 4883 C C . VAL A 1 640 ? -7.963 -6.504 -8.727 1.00 93.06 640 VAL A C 1
ATOM 4885 O O . VAL A 1 640 ? -8.299 -6.983 -7.641 1.00 93.06 640 VAL A O 1
ATOM 4888 N N . THR A 1 641 ? -8.859 -6.115 -9.635 1.00 90.81 641 THR A N 1
ATOM 4889 C CA . THR A 1 641 ? -10.311 -6.302 -9.504 1.00 90.81 641 THR A CA 1
ATOM 4890 C C . THR A 1 641 ? -10.775 -7.673 -10.004 1.00 90.81 641 THR A C 1
ATOM 4892 O O . THR A 1 641 ? -11.756 -8.216 -9.483 1.00 90.81 641 THR A O 1
ATOM 4895 N N . GLY A 1 642 ? -10.034 -8.267 -10.940 1.00 88.88 642 GLY A N 1
ATOM 4896 C CA . GLY A 1 642 ? -10.292 -9.553 -11.587 1.00 88.88 642 GLY A CA 1
ATOM 4897 C C . GLY A 1 642 ? -11.334 -9.475 -12.688 1.00 88.88 642 GLY A C 1
ATOM 4898 O O . GLY A 1 642 ? -11.989 -10.479 -12.982 1.00 88.88 642 GLY A O 1
ATOM 4899 N N . ASP A 1 643 ? -11.561 -8.288 -13.243 1.00 88.44 643 ASP A N 1
ATOM 4900 C CA . ASP A 1 643 ? -12.534 -8.069 -14.310 1.00 88.44 643 ASP A CA 1
ATOM 4901 C C . ASP A 1 643 ? -11.923 -8.207 -15.720 1.00 88.44 643 ASP A C 1
ATOM 4903 O O . ASP A 1 643 ? -12.626 -8.045 -16.723 1.00 88.44 643 ASP A O 1
ATOM 4907 N N . GLY A 1 644 ? -10.640 -8.574 -15.798 1.00 88.25 644 GLY A N 1
ATOM 4908 C CA . GLY A 1 644 ? -9.872 -8.713 -17.030 1.00 88.25 644 GLY A CA 1
ATOM 4909 C C . GLY A 1 644 ? -9.328 -7.390 -17.560 1.00 88.25 644 GLY A C 1
ATOM 4910 O O . GLY A 1 644 ? -8.774 -7.378 -18.665 1.00 88.25 644 GLY A O 1
ATOM 4911 N N . ARG A 1 645 ? -9.496 -6.290 -16.820 1.00 90.06 645 ARG A N 1
ATOM 4912 C CA . ARG A 1 645 ? -9.062 -4.949 -17.197 1.00 90.06 645 ARG A CA 1
ATOM 4913 C C . ARG A 1 645 ? -7.981 -4.459 -16.230 1.00 90.06 645 ARG A C 1
ATOM 4915 O O . ARG A 1 645 ? -8.093 -4.646 -15.022 1.00 90.06 645 ARG A O 1
ATOM 4922 N N . PRO A 1 646 ? -6.881 -3.882 -16.729 1.00 90.12 646 PRO A N 1
ATOM 4923 C CA . PRO A 1 646 ? -5.790 -3.480 -15.860 1.00 90.12 646 PRO A CA 1
ATOM 4924 C C . PRO A 1 646 ? -6.117 -2.214 -15.051 1.00 90.12 646 PRO A C 1
ATOM 4926 O O . PRO A 1 646 ? -6.440 -1.161 -15.594 1.00 90.12 646 PRO A O 1
ATOM 4929 N N . ASP A 1 647 ? -5.915 -2.275 -13.738 1.00 92.25 647 ASP A N 1
ATOM 4930 C CA . ASP A 1 647 ? -6.143 -1.149 -12.835 1.00 92.25 647 ASP A CA 1
ATOM 4931 C C . ASP A 1 647 ? -4.862 -0.336 -12.603 1.00 92.25 647 ASP A C 1
ATOM 4933 O O . ASP A 1 647 ? -3.745 -0.864 -12.635 1.00 92.25 647 ASP A O 1
ATOM 4937 N N . LEU A 1 648 ? -5.007 0.958 -12.299 1.00 92.81 648 LEU A N 1
ATOM 4938 C CA . LEU A 1 648 ? -3.882 1.819 -11.926 1.00 92.81 648 LEU A CA 1
ATOM 4939 C C . LEU A 1 648 ? -3.667 1.796 -10.406 1.00 92.81 648 LEU A C 1
ATOM 4941 O O . LEU A 1 648 ? -4.551 2.167 -9.632 1.00 92.81 648 LEU A O 1
ATOM 4945 N N . ILE A 1 649 ? -2.464 1.422 -9.975 1.00 93.06 649 ILE A N 1
ATOM 4946 C CA . ILE A 1 649 ? -2.092 1.283 -8.563 1.00 93.06 649 ILE A CA 1
ATOM 4947 C C . ILE A 1 649 ? -0.966 2.265 -8.242 1.00 93.06 649 ILE A C 1
ATOM 4949 O O . ILE A 1 649 ? 0.064 2.282 -8.914 1.00 93.06 649 ILE A O 1
ATOM 4953 N N . LEU A 1 650 ? -1.133 3.057 -7.184 1.00 90.88 650 LEU A N 1
ATOM 4954 C CA . LEU A 1 650 ? -0.164 4.068 -6.765 1.00 90.88 650 LEU A CA 1
ATOM 4955 C C . LEU A 1 650 ? 0.250 3.893 -5.317 1.00 90.88 650 LEU A C 1
ATOM 4957 O O . LEU A 1 650 ? -0.596 3.846 -4.422 1.00 90.88 650 LEU A O 1
ATOM 4961 N N . LEU A 1 651 ? 1.556 3.928 -5.083 1.00 87.94 651 LEU A N 1
ATOM 4962 C CA . LEU A 1 651 ? 2.113 4.126 -3.758 1.00 87.94 651 LEU A CA 1
ATOM 4963 C C . LEU A 1 651 ? 2.389 5.618 -3.534 1.00 87.94 651 LEU A C 1
ATOM 4965 O O . LEU A 1 651 ? 3.291 6.186 -4.153 1.00 87.94 651 LEU A O 1
ATOM 4969 N N . ILE A 1 652 ? 1.641 6.239 -2.622 1.00 84.00 652 ILE A N 1
ATOM 4970 C CA . ILE A 1 652 ? 1.843 7.632 -2.199 1.00 84.00 652 ILE A CA 1
ATOM 4971 C C . ILE A 1 652 ? 1.907 7.702 -0.681 1.00 84.00 652 ILE A C 1
ATOM 4973 O O . ILE A 1 652 ? 0.964 7.307 0.007 1.00 84.00 652 ILE A O 1
ATOM 4977 N N . HIS A 1 653 ? 2.979 8.280 -0.149 1.00 80.00 653 HIS A N 1
ATOM 4978 C CA . HIS A 1 653 ? 3.251 8.314 1.287 1.00 80.00 653 HIS A CA 1
ATOM 4979 C C . HIS A 1 653 ? 3.209 6.890 1.877 1.00 80.00 653 HIS A C 1
ATOM 4981 O O . HIS A 1 653 ? 4.009 6.044 1.493 1.00 80.00 653 HIS A O 1
ATOM 4987 N N . ASP A 1 654 ? 2.244 6.627 2.763 1.00 72.75 654 ASP A N 1
ATOM 4988 C CA . ASP A 1 654 ? 1.959 5.320 3.366 1.00 72.75 654 ASP A CA 1
ATOM 4989 C C . ASP A 1 654 ? 0.614 4.755 2.868 1.00 72.75 654 ASP A C 1
ATOM 4991 O O . ASP A 1 654 ? -0.076 4.029 3.583 1.00 72.75 654 ASP A O 1
ATOM 4995 N N . ARG A 1 655 ? 0.166 5.161 1.673 1.00 80.31 655 ARG A N 1
ATOM 4996 C CA . ARG A 1 655 ? -1.123 4.767 1.096 1.00 80.31 655 ARG A CA 1
ATOM 4997 C C . ARG A 1 655 ? -0.920 4.065 -0.230 1.00 80.31 655 ARG A C 1
ATOM 4999 O O . ARG A 1 655 ? -0.186 4.542 -1.090 1.00 80.31 655 ARG A O 1
ATOM 5006 N N . LEU A 1 656 ? -1.663 2.980 -0.393 1.00 87.69 656 LEU A N 1
ATOM 5007 C CA . LEU A 1 656 ? -1.879 2.349 -1.677 1.00 87.69 656 LEU A CA 1
ATOM 5008 C C . LEU A 1 656 ? -3.233 2.820 -2.211 1.00 87.69 656 LEU A C 1
ATOM 5010 O O . LEU A 1 656 ? -4.261 2.599 -1.568 1.00 87.69 656 LEU A O 1
ATOM 5014 N N . LEU A 1 657 ? -3.225 3.517 -3.342 1.00 89.94 657 LEU A N 1
ATOM 5015 C CA . LEU A 1 657 ? -4.438 3.903 -4.053 1.00 89.94 657 LEU A CA 1
ATOM 5016 C C . LEU A 1 657 ? -4.622 2.960 -5.233 1.00 89.94 657 LEU A C 1
ATOM 5018 O O . LEU A 1 657 ? -3.681 2.732 -5.986 1.00 89.94 657 LEU A O 1
ATOM 5022 N N . VAL A 1 658 ? -5.832 2.436 -5.386 1.00 91.62 658 VAL A N 1
ATOM 5023 C CA . VAL A 1 658 ? -6.242 1.678 -6.567 1.00 91.62 658 VAL A CA 1
ATOM 5024 C C . VAL A 1 658 ? -7.287 2.519 -7.278 1.00 91.62 658 VAL A C 1
ATOM 5026 O O . VAL A 1 658 ? -8.235 2.984 -6.641 1.00 91.62 658 VAL A O 1
ATOM 5029 N N . TYR A 1 659 ? -7.095 2.720 -8.574 1.00 91.44 659 TYR A N 1
ATOM 5030 C CA . TYR A 1 659 ? -8.061 3.324 -9.479 1.00 91.44 659 TYR A CA 1
ATOM 5031 C C . TYR A 1 659 ? -8.544 2.220 -10.416 1.00 91.44 659 TYR A C 1
ATOM 5033 O O . TYR A 1 659 ? -7.879 1.965 -11.425 1.00 91.44 659 TYR A O 1
ATOM 5041 N N . PRO A 1 660 ? -9.653 1.543 -10.056 1.00 90.81 660 PRO A N 1
ATOM 5042 C CA . PRO A 1 660 ? -10.248 0.535 -10.906 1.00 90.81 660 PRO A CA 1
ATOM 5043 C C . PRO A 1 660 ? -10.614 1.100 -12.267 1.00 90.81 660 PRO A C 1
ATOM 5045 O O . PRO A 1 660 ? -11.129 2.223 -12.357 1.00 90.81 660 PRO A O 1
ATOM 5048 N N . GLN A 1 661 ? -10.376 0.318 -13.307 1.00 88.38 661 GLN A N 1
ATOM 5049 C CA . GLN A 1 661 ? -10.807 0.685 -14.642 1.00 88.38 661 GLN A CA 1
ATOM 5050 C C . GLN A 1 661 ? -12.326 0.507 -14.784 1.00 88.38 661 GLN A C 1
ATOM 5052 O O . GLN A 1 661 ? -12.878 -0.553 -14.498 1.00 88.38 661 GLN A O 1
ATOM 5057 N N . ASP A 1 662 ? -13.027 1.552 -15.232 1.00 79.44 662 ASP A N 1
ATOM 5058 C CA . ASP A 1 662 ? -14.457 1.451 -15.537 1.00 79.44 662 ASP A CA 1
ATOM 5059 C C . ASP A 1 662 ? -14.665 0.648 -16.833 1.00 79.44 662 ASP A C 1
ATOM 5061 O O . ASP A 1 662 ? -13.914 0.767 -17.800 1.00 79.44 662 ASP A O 1
ATOM 5065 N N . SER A 1 663 ? -15.746 -0.124 -16.868 1.00 71.56 663 SER A N 1
ATOM 5066 C CA . SER A 1 663 ? -16.276 -0.760 -18.070 1.00 71.56 663 SER A CA 1
ATOM 5067 C C . SER A 1 663 ? -16.653 0.203 -19.192 1.00 71.56 663 SER A C 1
ATOM 5069 O O . SER A 1 663 ? -16.749 -0.216 -20.345 1.00 71.56 663 SER A O 1
ATOM 5071 N N . GLY A 1 664 ? -16.927 1.468 -18.861 1.00 64.75 664 GLY A N 1
ATOM 5072 C CA . GLY A 1 664 ? -17.447 2.456 -19.804 1.00 64.75 664 GLY A CA 1
ATOM 5073 C C . GLY A 1 664 ? -18.909 2.217 -20.204 1.00 64.75 664 GLY A C 1
ATOM 5074 O O . GLY A 1 664 ? -19.482 3.031 -20.936 1.00 64.75 664 GLY A O 1
ATOM 5075 N N . GLU A 1 665 ? -19.537 1.143 -19.714 1.00 61.94 665 GLU A N 1
ATOM 5076 C CA . GLU A 1 665 ? -20.978 0.945 -19.787 1.00 61.94 665 GLU A CA 1
ATOM 5077 C C . GLU A 1 665 ? -21.639 1.697 -18.624 1.00 61.94 665 GLU A C 1
ATOM 5079 O O . GLU A 1 665 ? -21.160 1.632 -17.493 1.00 61.94 665 GLU A O 1
ATOM 5084 N N . PRO A 1 666 ? -22.735 2.442 -18.860 1.00 52.06 666 PRO A N 1
ATOM 5085 C CA . PRO A 1 666 ? -23.464 3.052 -17.761 1.00 52.06 666 PRO A CA 1
ATOM 5086 C C . PRO A 1 666 ? -23.922 1.941 -16.817 1.00 52.06 666 PRO A C 1
ATOM 5088 O O . PRO A 1 666 ? -24.597 1.020 -17.276 1.00 52.06 666 PRO A O 1
ATOM 5091 N N . GLU A 1 667 ? -23.578 2.046 -15.526 1.00 50.50 667 GLU A N 1
ATOM 5092 C CA . GLU A 1 667 ? -24.074 1.132 -14.495 1.00 50.50 667 GLU A CA 1
ATOM 5093 C C . GLU A 1 667 ? -25.568 0.903 -14.734 1.00 50.50 667 GLU A C 1
ATOM 5095 O O . GLU A 1 667 ? -26.354 1.862 -14.764 1.00 50.50 667 GLU A O 1
ATOM 5100 N N . GLU A 1 668 ? -25.967 -0.353 -14.970 1.00 42.44 668 GLU A N 1
ATOM 5101 C CA . GLU A 1 668 ? -27.378 -0.699 -15.022 1.00 42.44 668 GLU A CA 1
ATOM 5102 C C . GLU A 1 668 ? -27.963 -0.277 -13.680 1.00 42.44 668 GLU A C 1
ATOM 5104 O O . GLU A 1 668 ? -27.796 -0.956 -12.667 1.00 42.44 668 GLU A O 1
ATOM 5109 N N . LYS A 1 669 ? -28.647 0.874 -13.666 1.00 40.41 669 LYS A N 1
ATOM 5110 C CA . LYS A 1 669 ? -29.520 1.251 -12.565 1.00 40.41 669 LYS A CA 1
ATOM 5111 C C . LYS A 1 669 ? -30.410 0.045 -12.336 1.00 40.41 669 LYS A C 1
ATOM 5113 O O . LYS A 1 669 ? -31.288 -0.223 -13.159 1.00 40.41 669 LYS A O 1
ATOM 5118 N N . THR A 1 670 ? -30.183 -0.674 -11.243 1.00 36.50 670 THR A N 1
ATOM 5119 C CA . THR A 1 670 ? -31.052 -1.755 -10.800 1.00 36.50 670 THR A CA 1
ATOM 5120 C C . THR A 1 670 ? -32.476 -1.227 -10.851 1.00 36.50 670 THR A C 1
ATOM 5122 O O . THR A 1 670 ? -32.847 -0.310 -10.114 1.00 36.50 670 THR A O 1
ATOM 5125 N N . ALA A 1 671 ? -33.248 -1.735 -11.811 1.00 37.06 671 ALA A N 1
ATOM 5126 C CA . ALA A 1 671 ? -34.605 -1.301 -12.075 1.00 37.06 671 ALA A CA 1
ATOM 5127 C C . ALA A 1 671 ? -35.473 -1.712 -10.879 1.00 37.06 671 ALA A C 1
ATOM 5129 O O . ALA A 1 671 ? -36.011 -2.816 -10.833 1.00 37.06 671 ALA A O 1
ATOM 5130 N N . GLY A 1 672 ? -35.552 -0.831 -9.882 1.00 39.47 672 GLY A N 1
ATOM 5131 C CA . GLY A 1 672 ? -36.245 -1.104 -8.629 1.00 39.47 672 GLY A CA 1
ATOM 5132 C C . GLY A 1 672 ? -36.610 0.122 -7.795 1.00 39.47 672 GLY A C 1
ATOM 5133 O O . GLY A 1 672 ? -37.640 0.064 -7.132 1.00 39.47 672 GLY A O 1
ATOM 5134 N N . GLU A 1 673 ? -35.860 1.232 -7.839 1.00 40.03 673 GLU A N 1
ATOM 5135 C CA . GLU A 1 673 ? -36.044 2.282 -6.811 1.00 40.03 673 GLU A CA 1
ATOM 5136 C C . GLU A 1 673 ? -36.549 3.658 -7.284 1.00 40.03 673 GLU A C 1
ATOM 5138 O O . GLU A 1 673 ? -37.133 4.375 -6.479 1.00 40.03 673 GLU A O 1
ATOM 5143 N N . ASP A 1 674 ? -36.520 4.000 -8.577 1.00 37.28 674 ASP A N 1
ATOM 5144 C CA . ASP A 1 674 ? -36.884 5.363 -9.028 1.00 37.28 674 ASP A CA 1
ATOM 5145 C C . ASP A 1 674 ? -38.248 5.477 -9.745 1.00 37.28 674 ASP A C 1
ATOM 5147 O O . ASP A 1 674 ? -38.463 6.340 -10.597 1.00 37.28 674 ASP A O 1
ATOM 5151 N N . ALA A 1 675 ? -39.230 4.641 -9.396 1.00 33.31 675 ALA A N 1
ATOM 5152 C CA . ALA A 1 675 ? -40.605 4.775 -9.900 1.00 33.31 675 ALA A CA 1
ATOM 5153 C C . ALA A 1 675 ? -41.520 5.583 -8.959 1.00 33.31 675 ALA A C 1
ATOM 5155 O O . ALA A 1 675 ? -42.690 5.244 -8.791 1.00 33.31 675 ALA A O 1
ATOM 5156 N N . ALA A 1 676 ? -41.026 6.654 -8.334 1.00 41.25 676 ALA A N 1
ATOM 5157 C CA . ALA A 1 676 ? -41.877 7.577 -7.582 1.00 41.25 676 ALA A CA 1
ATOM 5158 C C . ALA A 1 676 ? -41.229 8.958 -7.418 1.00 41.25 676 ALA A C 1
ATOM 5160 O O . ALA A 1 676 ? -40.807 9.314 -6.324 1.00 41.25 676 ALA A O 1
ATOM 5161 N N . GLY A 1 677 ? -41.174 9.781 -8.472 1.00 36.22 677 GLY A N 1
ATOM 5162 C CA . GLY A 1 677 ? -40.709 11.148 -8.221 1.00 36.22 677 GLY A CA 1
ATOM 5163 C C . GLY A 1 677 ? -40.608 12.172 -9.336 1.00 36.22 677 GLY A C 1
ATOM 5164 O O . GLY A 1 677 ? -40.265 13.296 -9.011 1.00 36.22 677 GLY A O 1
ATOM 5165 N N . GLU A 1 678 ? -40.923 11.891 -10.602 1.00 33.66 678 GLU A N 1
ATOM 5166 C CA . GLU A 1 678 ? -40.883 12.946 -11.629 1.00 33.66 678 GLU A CA 1
ATOM 5167 C C . GLU A 1 678 ? -42.267 13.263 -12.194 1.00 33.66 678 GLU A C 1
ATOM 5169 O O . GLU A 1 678 ? -42.729 12.715 -13.197 1.00 33.66 678 GLU A O 1
ATOM 5174 N N . LYS A 1 679 ? -42.931 14.233 -11.558 1.00 35.84 679 LYS A N 1
ATOM 5175 C CA . LYS A 1 679 ? -43.857 15.122 -12.258 1.00 35.84 679 LYS A CA 1
ATOM 5176 C C . LYS A 1 679 ? -43.588 16.572 -11.875 1.00 35.84 679 LYS A C 1
ATOM 5178 O O . LYS A 1 679 ? -43.801 16.969 -10.737 1.00 35.84 679 LYS A O 1
ATOM 5183 N N . THR A 1 680 ? -43.286 17.340 -12.925 1.00 35.66 680 THR A N 1
ATOM 5184 C CA . THR A 1 680 ? -43.337 18.807 -13.067 1.00 35.66 680 THR A CA 1
ATOM 5185 C C . THR A 1 680 ? -42.226 19.572 -12.330 1.00 35.66 680 THR A C 1
ATOM 5187 O O . THR A 1 680 ? -42.050 19.394 -11.140 1.00 35.66 680 THR A O 1
ATOM 5190 N N . ALA A 1 681 ? -41.436 20.440 -12.968 1.00 28.06 681 ALA A N 1
ATOM 5191 C CA . ALA A 1 681 ? -41.780 21.368 -14.042 1.00 28.06 681 ALA A CA 1
ATOM 5192 C C . ALA A 1 681 ? -40.564 21.769 -14.913 1.00 28.06 681 ALA A C 1
ATOM 5194 O O . ALA A 1 681 ? -39.447 21.887 -14.425 1.00 28.06 681 ALA A O 1
ATOM 5195 N N . LYS A 1 682 ? -40.835 22.028 -16.200 1.00 30.30 682 LYS A N 1
ATOM 5196 C CA . LYS A 1 682 ? -40.071 22.927 -17.092 1.00 30.30 682 LYS A CA 1
ATOM 5197 C C . LYS A 1 682 ? -40.621 24.363 -16.960 1.00 30.30 682 LYS A C 1
ATOM 5199 O O . LYS A 1 682 ? -41.774 24.490 -16.533 1.00 30.30 682 LYS A O 1
ATOM 5204 N N . PRO A 1 683 ? -39.969 25.385 -17.545 1.00 36.44 683 PRO A N 1
ATOM 5205 C CA . PRO A 1 683 ? -38.571 25.490 -17.976 1.00 36.44 683 PRO A CA 1
ATOM 5206 C C . PRO A 1 683 ? -37.754 26.492 -17.147 1.00 36.44 683 PRO A C 1
ATOM 5208 O O . PRO A 1 683 ? -38.363 27.355 -16.473 1.00 36.44 683 PRO A O 1
#

Solvent-accessible surface area (backbone atoms only — not comparable to full-atom values): 38314 Å² total; per-residue (Å²): 132,60,58,40,46,54,33,24,58,62,53,50,73,73,63,55,75,76,25,36,34,30,35,26,56,52,79,38,23,54,44,30,51,56,54,49,32,52,44,39,75,74,70,49,44,58,34,31,43,56,20,33,70,70,36,44,53,53,35,53,78,56,68,44,52,62,55,94,65,84,76,70,86,50,88,65,24,35,18,46,28,44,53,65,32,30,25,87,71,63,34,29,38,32,30,88,84,50,38,34,64,45,41,50,53,47,46,70,48,29,79,42,50,45,77,34,59,46,78,89,28,59,38,93,54,42,31,64,98,48,53,46,27,28,36,25,42,69,76,62,40,71,60,34,45,53,54,48,33,73,73,66,28,55,59,41,75,39,65,55,84,98,40,76,35,66,32,96,85,70,27,31,36,32,35,27,39,35,58,78,47,87,53,58,58,65,48,44,56,57,53,58,66,37,77,46,44,75,41,56,15,59,45,59,64,67,58,55,46,77,44,80,36,81,89,76,30,26,35,31,42,20,43,54,39,93,97,68,29,47,49,95,45,51,76,39,62,56,51,37,51,44,77,48,76,48,75,47,49,76,77,71,78,61,34,25,32,38,40,34,33,10,60,75,66,30,34,38,30,43,29,42,60,54,96,93,36,72,50,80,37,46,76,47,79,64,72,54,31,49,56,38,70,47,78,43,40,81,83,66,81,85,58,60,26,46,37,34,36,16,40,41,84,53,99,90,46,78,46,38,30,40,36,40,32,30,76,51,82,75,62,99,81,68,63,88,93,59,83,73,53,59,42,76,33,62,48,43,85,30,68,57,42,83,47,97,64,94,55,65,48,65,46,72,46,75,39,33,38,63,62,78,74,41,52,28,41,36,37,20,44,39,89,88,43,48,46,49,39,32,39,53,43,98,73,33,39,76,40,80,33,72,71,75,86,87,80,56,65,41,80,38,40,79,37,14,46,29,71,51,47,50,76,89,35,60,35,31,37,40,16,48,57,41,29,36,32,39,40,32,45,53,97,75,33,80,38,75,80,44,75,49,73,55,87,56,92,60,43,29,22,55,19,42,49,57,42,43,49,63,81,55,96,63,39,26,42,37,37,36,21,65,50,69,20,28,37,39,32,26,36,72,53,95,94,38,73,39,87,68,49,67,24,65,51,60,96,57,55,72,56,37,68,52,76,45,41,58,81,51,79,86,48,47,18,43,39,38,36,24,73,68,45,69,50,70,50,69,42,65,50,97,72,65,61,66,59,85,56,55,82,80,74,74,89,64,76,77,68,37,47,77,49,75,52,72,42,37,64,77,74,80,71,31,40,24,40,38,41,36,20,40,65,62,27,32,38,41,37,33,35,69,44,84,70,72,87,77,62,95,87,66,89,79,69,48,45,64,38,78,72,50,69,47,73,75,58,85,87,79,84,79,73,84,62,99,75,69,76,68,38,66,69,48,78,49,73,48,30,34,85,42,80,85,48,39,16,45,35,35,37,39,78,65,40,81,48,76,48,75,54,74,88,83,64,79,78,77,72,72,92,80,77,84,90,77,81,92,76,86,82,87,133

Secondary structure (DSSP, 8-state):
--HHHHHHHHHGGG--TT-EEEE--SHHHHHHHHHHHHHHHTT---EEEESSHHHHHHHHHTT--B-SSPPSS-SSEEEEEE-SEE-TT--EE--TTS-HHHHHHHHHHSSEEEEE--GGGB-SSBSTTSPEEEEE-STTHHHHHHHHHTTTSEEEE-EETTEE-B-TTS-EEEEEE-S-BS-HHHHHHHHHTSTTEEEESEE-S-S-EEEEETTTTEEEEE-EETTTEE-S-EEEE---SEEEEEEE-SSSSSS-EEEEEETTTTEEEEE-EETTEEPPPEEP---SEEEEEEEE-SSSSS--EEEEEEEEEETTEEEEEEEEEEEPPPPTTPPTTPPPPEEE--BTTBS-EEE--SS---EEEEE-SS-SSS-EEEEESSTTSPPEEEEE-TT--EEEE---SS--GGG--GGGEEEEEETTEEEEEEEETTEEEEEEEETTEEEEEEEEE--STT--EEEEEEE-SSSSSSPEEEEEETTTTEEEEEEEETTEEEEEEEEE--S--EEEEEEE-SSSSSS-EEEEEETTEEEEE-TT-SS-----S-----SSTT--EEEEEEE-SSSSSS-EEEEEETTTTEEEEEEEPPPPP--TT---PPPEEEEEEEES-----S---TT--SSS-EEEEE-SSSSSSPEEEEEETTEEEEEPPP-SS-----TTS-SS-------

Foldseek 3Di:
DPLLLVLLVVLCVLAAAAAEEEQADDDSSLSNLLVVLVVVVVPRHYEYDYLAPVSVVSNVVSVNHYDPDDDDQDPRYEYEYEFQAAAPLGKTQHCPVPSQVSSLVSLVSGPYYRYRDDPVRYDNFPQPPFFKKWWFAPPCVVVLQVVLVVLAWNWDWPDDPPHGDAGPVRTTIIRTRHDGDPDLPVSQVSSVPDPGTPHISIPFQRAWDWDDDVLLQWIWIFGGDVPPTTDPTDIAGNLAQFQDKDWDPQLPLLFIWIWTARQNNQFIFIWFDDPNDIDRTHTAPDDARWQDWDWFDAQLPPHTWIWTWHWDDDPNDTWIKIWIWHFDHDDPDDDRPDDTHTDTDDQLNHSIDTDPDPARFNDWDWAQQAQPSGTWIWTHRDQQFFTWTWDQDNSRHIDTQPPDDPQCSGRFGPQQWDWDDWLNTTWIWGFAAFKIFTWHQDPSYIDRPDIGGHDDPQWGQNHWYWFAQAPDRGTWIWGCTQRQQKTFTWTQDPNDTDGDDIEGRPNFAFDHKDWDQAQLPPGIWIWTDHWQWIFIFHGNDPHGYRDCLEDDDDPDPPWTFDDKDWDCLAPPNHIWIWTQTQVQQKIWIWHFDHDDPDDPDDDDRTYTDGPDMDRPDDDPDDDPDPDDDGPQSDWDWARSVSPNGTWIWTRGRSDIDIHDRDPPDPPPPPPDPPPPDDDDDDD

pLDDT: mean 82.61, std 15.13, range [28.06, 98.62]

Radius of gyration: 33.13 Å; Cα contacts (8 Å, |Δi|>4): 1560; chains: 1; bounding box: 80×54×101 Å

Mean predicted aligned error: 16.43 Å

Sequence (683 aa):
MNAKRVAAEAALQYVENGMRVGLGTGSTALEMLELLAERIRNGLTIEGIPTSEGTAARARELNIPLATDYPQRLANQVTLDGADRVDPEGNLIKGGGGALLREKLVARAADKVVIMVDPSKHLPVLGPGFALPVEIVPFGQVETLAALERCGCQPSLRMQGDQPFHTDGGHLIADCAFGPIHDPRALELRLSALVGVVETGLFVGLTDVVVTDPDGARLIVFRQRKGQGLDAGTAWPGLLDVQQVRAADFNKDGRAEIVVLSGKEKTLGLTQLSEGRLAFPVSLPTTGEPQAVELVDLDADGQSEVLYVSRQRDGGSSKYELRVLQIQPPAADVEPGTLPTLVPGKLGGEEKVELDLRGAPRQLLLTDADADGRPELLIYPGLDRPPHHYRITAEGKVKEIPSDDGIGIRDVQPGELFIGTLNGSPVTLAAHKKFVRNLRLEQDRWVVTEQYNATESEARVAGTAALDLDGQPGDEIVLIDSGIRRLRVLRKKDEVYRPWKEVELGRFPYLSSKVADLDGDGRQDLLLFGRGKFAVLYAGRVDPQLSEIATFESKLKDTWFADVVAGDLNSDGRPDVVLVDTQSHFMELLHFGSRPPMEAGQSGTPELRHALHFPVYEEKSFQRSEGGGSEPRETLIQDVTGDGRPDLILLIHDRLLVYPQDSGEPEEKTAGEDAAGEKTAKP

Nearest PDB structures (foldseek):
  3l7o-assembly1_B  TM=9.077E-01  e=6.088E-18  Streptococcus mutans UA159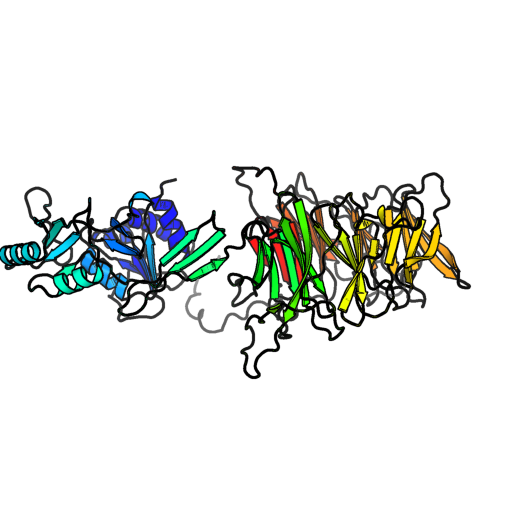
  1lk7-assembly1_D  TM=8.964E-01  e=1.348E-17  Pyrococcus horikoshii
  4gmk-assembly1_B  TM=8.853E-01  e=6.608E-17  Ligilactobacillus salivarius UCC118
  1m0s-assembly1_B  TM=8.812E-01  e=1.438E-15  Haemophilus influenzae
  3uw1-assembly1_A  TM=9.255E-01  e=1.158E-14  Burkholderia thailandensis E264

=== Feature glossary ===
The record interleaves many kinds of information about one protein. Here is each kind framed as the question it answers.

Q: What known structures does this most resemble?
A: Structural nearest neighbors (via Foldseek easy-search vs the PDB). Reported per hit: target PDB id, E-value, and alignment TM-score. A TM-score above ~0.5 is the conventional threshold for 'same fold'.

Q: Where is each backbone atom in 3D?
A: The mmCIF table is the protein's shape written out atom by atom. For each backbone N, Cα, C, and carbonyl O, it records an (x, y, z) coordinate triple in Å plus the residue type, chain letter, and residue number.

Q: What are the backbone torsion angles?
A: The φ/ψ torsion pair specifies the backbone conformation at each residue. φ rotates about the N–Cα bond, ψ about the Cα–C bond. Steric clashes forbid most of the (φ, ψ) plane — the allowed regions (α-helix basin, β-sheet basin, left-handed helix) are the Ramachandran-allowed regions.

Q: Which residues are buried vs exposed?
A: Solvent-accessible surface area (SASA) is the area in Å² traced out by the centre of a 1.4 Å probe sphere (a water molecule) rolled over the protein's van der Waals surface (Shrake–Rupley / Lee–Richards construction). Buried residues have near-zero SASA; fully exposed residues can exceed 200 Å². The total SASA scales roughly with the number of surface residues.

Q: How confident is the AlphaFold model at each residue?
A: pLDDT is the predicted lDDT-Cα score: AlphaFold's confidence that the local environment of each residue (all inter-atomic distances within 15 Å) is correctly placed. It is a per-residue number between 0 and 100, with higher meaning more reliable.

Q: What does the local fold look like, residue by residue?
A: 3Di is Foldseek's structural alphabet. Each residue is assigned one of twenty discrete states based on how its Cα sits relative to its spatial (not sequential) neighbors. Aligning 3Di strings finds structural homologs roughly as well as full 3D superposition, but orders of magnitude faster.

Q: How big and how compact is the whole molecule?
A: Radius of gyration (Rg) is the root-mean-square distance of Cα atoms from their centroid — a single number for overall size and compactness. A globular domain of N residues has Rg ≈ 2.2·N^0.38 Å; an extended or disordered chain has a much larger Rg. The Cα contact count is the number of residue pairs whose Cα atoms are within 8 Å and are more than four positions apart in sequence — a standard proxy for tertiary packing density. The bounding box is the smallest axis-aligned box enclosing all Cα atoms.

Q: Which residues are in helices, strands, or loops?
A: DSSP 8-state secondary structure assigns each residue one of H (α-helix), G (3₁₀-helix), I (π-helix), E (extended β-strand), B (isolated β-bridge), T (hydrogen-bonded turn), S (bend), or '-' (coil). The assignment is computed from backbone hydrogen-bond geometry via the Kabsch–Sander algorithm.

Q: How mobile is each atom in the crystal?
A: Crystallographic B-factors measure how much each atom's electron density is smeared out, in Å². They rise in mobile loops and surface residues and fall in the buried interior. In AlphaFold models this column is repurposed to hold pLDDT instead.

Q: What if only a Cα trace is available?
A: P-SEA three-state annotation labels each residue as helix, strand, or coil based purely on the geometry of the Cα trace. It serves as a fallback when the full backbone (and thus DSSP) is unavailable.

Q: What family and function is it annotated with?
A: Database cross-references. InterPro integrates a dozen domain/family signature databases into unified entries with residue-range hits. GO terms attach function/process/location labels with evidence codes. CATH codes position the fold in a four-level structural taxonomy. Organism is the NCBI-taxonomy species name.

Q: Are the domains correctly placed relative to each other?
A: Predicted Aligned Error (PAE) is an AlphaFold confidence matrix: entry (i, j) is the expected error in the position of residue j, in ångströms, when the prediction is superimposed on the true structure at residue i. Low PAE within a block of residues means that block is internally rigid and well-predicted; high PAE between two blocks means their relative placement is uncertain even if each block individually is confident.

Q: What do the diagnostic plots show?
A: Three diagnostic plots accompany the record. The Cα contact map visualizes the tertiary structure as a 2D adjacency matrix (8 Å cutoff, sequence-local contacts suppressed). The Ramachandran plot shows the distribution of backbone (φ, ψ) torsions, with points in the α and β basins reflecting secondary structure content. The PAE plot shows AlphaFold's inter-residue confidence as a color matrix.

Q: What is the amino-acid chain?
A: Primary structure: the covalent order of the twenty standard amino acids along the backbone. Two proteins with the same sequence will (almost always) fold to the same structure; two with 30% identity often share a fold but not the details.

Q: What do the rendered images show?
A: The six renders are orthographic views along the three Cartesian axes in both directions. Representation (cartoon, sticks, or surface) and color scheme (sequence-rainbow or by-chain) vary across proteins so the training set covers all the common visualization conventions.